Protein AF-0000000083087800 (afdb_homodimer)

Secondary structure (DSSP, 8-state):
---------------------------------SSTTS--EEEEEE-SSEEEEEETT-SS-SEEEESEEEEE--SSSSS-EEE--SS-TT-EESEETTEE--HHHHHHHHHIIIIIIS---GGGSEEEEEE-TTS-THHHHHHHHIIIIIS--SEEEEEEHHHHHHHHTT-SSEEEEEE-SS-EEEEEEETTEE-GGG-EEES--HHHHHHHHHHHHHHTT-----HHHHHHHHHHH-B--S-HHHHHHHHTTS--EEEE-TTS-EEEESTHHHHHHHTTT-GGGGT--S--HHHHHHHHHTTS-HHHHHHHHTTEEEESGGGGSBTHHHHHHHHH-TT--EE--TTGGGHHHHHHHHHHTSGGGGGGPEEHHHHHHH-GGGGGSS--/---------------------------------SSTTS--EEEEEE-SSEEEEEETT-SS-SEEEESEEEEE--SSSSS-EEE--SS-TT-EESEETTEE--HHHHHHHHHIIIIIIS---GGGSEEEEEE-TTS-THHHHHHHHIIIIIS--SEEEEEEHHHHHHHHTT-SSEEEEEE-SS-EEEEEEETTEE-GGG-EEES--HHHHHHHHHHHHHHTT-----HHHHHHHHHHH-B--S-HHHHHHHHTTS--EEEE-TTS-EEEESTHHHHHHHTTT-GGGGT--S--HHHHHHHHHTTS-HHHHHHHHTTEEEESGGGGSBTHHHHHHHHH-TT--EE--TTGGGHHHHHHHHHHTSGGGGGGPEEHHHHHHH-GGGGGSS--

pLDDT: mean 84.94, std 21.3, range [19.95, 98.75]

InterPro domains:
  IPR004000 Actin family [PF00022] (39-217)
  IPR004000 Actin family [PF00022] (227-385)
  IPR004000 Actin family [PR00190] (85-107)
  IPR004000 Actin family [PR00190] (139-152)
  IPR004000 Actin family [PR00190] (164-183)
  IPR004000 Actin family [PR00190] (255-271)
  IPR004000 Actin family [PTHR11937] (42-381)
  IPR004000 Actin family [SM00268] (39-388)
  IPR043129 ATPase, nucleotide binding domain [SSF53067] (38-177)
  IPR043129 ATPase, nucleotide binding domain [SSF53067] (170-385)

Solvent-accessible surface area (backbone atoms only — not comparable to full-atom values): 41333 Å² total; per-residue (Å²): 143,75,89,76,76,75,80,78,76,80,76,80,72,82,67,78,68,78,80,72,80,69,79,71,73,68,74,72,84,72,82,79,66,83,57,92,79,60,71,57,33,36,28,37,27,69,42,28,48,40,27,40,29,30,49,38,64,43,92,57,64,53,38,66,42,65,26,39,35,19,74,40,80,49,88,85,53,91,62,75,45,66,40,74,54,91,54,79,75,81,46,43,64,24,30,53,60,50,29,82,71,31,70,69,50,43,50,49,50,49,50,43,42,36,52,65,71,68,61,48,63,50,54,72,23,28,38,39,37,38,36,49,81,82,40,61,72,69,54,56,41,52,50,48,47,47,42,43,72,71,48,41,21,49,24,36,44,61,34,34,30,55,57,21,30,34,41,53,52,24,37,50,51,20,26,29,42,34,22,25,38,39,28,20,36,30,39,43,25,58,80,64,40,73,42,72,90,34,43,48,79,37,94,48,22,39,53,52,36,32,53,47,38,39,51,45,38,39,73,71,73,42,81,61,69,59,68,70,57,37,39,50,49,47,44,36,61,33,32,36,57,82,44,63,70,63,47,52,60,52,37,74,71,65,50,64,45,73,34,39,43,96,89,65,50,70,49,77,38,42,64,55,28,38,55,33,57,40,33,50,60,38,25,53,79,75,72,37,98,50,74,15,54,57,55,45,46,51,58,39,41,61,85,51,55,69,69,57,35,50,51,26,33,49,30,25,36,47,29,22,53,49,54,46,40,38,44,38,59,61,33,46,30,63,69,65,32,90,70,37,36,67,34,54,31,68,54,16,60,46,19,33,45,43,8,38,8,54,47,65,55,34,76,84,41,63,77,57,53,44,39,38,66,52,35,72,74,62,33,71,68,49,66,67,72,53,84,89,144,78,86,76,74,76,80,80,78,82,76,80,74,84,65,79,70,75,79,72,81,70,79,71,73,68,73,72,85,73,83,80,67,84,56,93,80,58,72,55,32,36,27,37,27,70,41,28,49,40,26,39,30,32,48,38,63,43,92,59,65,52,38,66,42,64,26,39,35,20,72,40,81,50,89,85,53,89,64,75,44,67,39,75,54,91,54,79,76,81,44,42,63,24,30,52,62,50,29,81,72,31,70,70,51,44,52,48,52,49,50,44,43,36,53,63,70,66,60,48,62,50,54,71,25,29,38,39,37,40,36,48,79,83,42,61,72,68,53,55,43,52,52,49,46,46,41,42,70,72,49,40,21,51,25,35,45,61,35,35,29,57,58,20,28,33,41,53,53,24,37,50,50,20,26,30,40,34,20,25,38,40,28,18,36,29,39,42,26,60,80,64,39,71,43,71,90,33,42,46,77,37,92,49,21,39,53,52,36,30,54,47,39,41,50,45,36,40,74,71,72,42,80,60,68,58,68,72,56,38,39,49,48,47,44,36,60,33,32,37,55,82,44,63,70,64,47,54,60,52,38,74,71,67,50,65,45,73,35,40,43,96,87,64,48,70,48,76,39,46,65,53,27,37,56,34,58,41,31,50,59,38,24,54,80,74,72,39,97,49,74,14,55,57,56,46,46,52,58,39,42,61,83,50,56,70,68,56,36,50,52,24,34,50,30,24,37,46,30,22,53,49,55,44,40,38,46,39,62,61,36,47,29,61,70,64,32,90,70,37,36,69,33,54,31,71,53,16,60,47,18,34,45,44,9,38,7,54,48,65,55,33,76,84,41,64,77,59,53,44,38,37,66,51,35,71,73,62,33,71,68,49,66,66,72,52,84,89

Foldseek 3Di:
DDDDDPDDDDDPPPCPDDPDPPDPPPPPDPDPDDDPPQFWEKEWEDFQFKIFIDTFPDQDTQDIAGQKWAFDPDPPDPDTQIDRDPDPPRIDTQDAAQEGDHLVSVLNVVVCCACPRVNHQQQRHEYEYEGALLYDPVVLLSVCCSSCPVSNHFWYAYDYLQQLLQLLVVHQFAWEWEAAQAWTKIWGGDNNDTDSVLIDIDRDHLQNLLVVLCVVLVVVVDNDDDSVVSSVCLQVQAAADLDLVVQVVVQVPDDWDWDADPVRDIRIDTSSRHVSLCCQQVVCSVPDPDHHRLVSNCSSCVVPDPVSSLRHQQHYEYAYDRCPGHPNQVSSCVSNDDSHDYDYDPCRNCSSSSSVSHQSSDPVCVVQIDGSVNCVVPNSCSNPVRPD/DDDPPPDDDDDPPPCPDDPDPPDPPDPPDPDPDDDPPQFWEKEWEDFQFKIFIDTFPDQDTQDIAGQKWAFDPDPPDPDTQIDRDPDPPRIDTQDAAQEGDHLVSVLNVVVCCACPRVNHQQQRHEYEYEGALQYDPVVLLSVCCSSCPVSNHFWYAYDYLQQLLQLLVVHQFAWEWEAAQAWTKIWGGDNNDTDSVLIDIDRDHLQNLLVVLCVVLVVVVDNDDDSVVSSVCLQVQAAADLDLVVQVVVQVPDDWDWDADPVRDIRIDTSSRHVSLCCQQVVCSVPDPDHHRLVSNCSSCVVPDPVSSLRHQQHYEYAYDRCPGHPNQVSSCVSNDDSHDYDYDPCRNCSSSSSVSHQSSDPVCVVLIDGSVNCVVPNSCSNPVRPD

Nearest PDB structures (foldseek):
  8c47-assembly1_A  TM=9.423E-01  e=5.285E-39  Leishmania major
  8vrd-assembly1_S  TM=9.301E-01  e=9.270E-39  Homo sapiens
  2yjf-assembly2_D  TM=9.274E-01  e=1.626E-38  Oryctolagus cuniculus
  7q8b-assembly1_A  TM=9.164E-01  e=9.270E-39  Leishmania major
  7q8s-assembly1_A  TM=9.019E-01  e=2.417E-36  Leishmania major

Organism: Lynx canadensis (NCBI:txid61383)

Structure (mmCIF, N/CA/C/O backbone):
data_AF-0000000083087800-model_v1
#
loop_
_entity.id
_entity.type
_entity.pdbx_description
1 polymer 'Actin like 10'
#
loop_
_atom_site.group_PDB
_atom_site.id
_atom_site.type_symbol
_atom_site.label_atom_id
_atom_site.label_alt_id
_atom_site.label_comp_id
_atom_site.label_asym_id
_atom_site.label_entity_id
_atom_site.label_seq_id
_atom_site.pdbx_PDB_ins_code
_atom_site.Cartn_x
_atom_site.Cartn_y
_atom_site.Cartn_z
_atom_site.occupancy
_atom_site.B_iso_or_equiv
_atom_site.auth_seq_id
_atom_site.auth_comp_id
_atom_site.auth_asym_id
_atom_site.auth_atom_id
_atom_site.pdbx_PDB_model_num
ATOM 1 N N . PRO A 1 1 ? -47.312 52.312 35.438 1 24.45 1 PRO A N 1
ATOM 2 C CA . PRO A 1 1 ? -48.562 51.938 34.781 1 24.45 1 PRO A CA 1
ATOM 3 C C . PRO A 1 1 ? -48.312 51.156 33.5 1 24.45 1 PRO A C 1
ATOM 5 O O . PRO A 1 1 ? -48.375 51.719 32.406 1 24.45 1 PRO A O 1
ATOM 8 N N . PHE A 1 2 ? -47.281 50.188 33.406 1 24.36 2 PHE A N 1
ATOM 9 C CA . PHE A 1 2 ? -46.312 49.5 32.562 1 24.36 2 PHE A CA 1
ATOM 10 C C . PHE A 1 2 ? -47.031 48.562 31.594 1 24.36 2 PHE A C 1
ATOM 12 O O . PHE A 1 2 ? -48.156 48.125 31.859 1 24.36 2 PHE A O 1
ATOM 19 N N . LEU A 1 3 ? -46.438 48.344 30.344 1 25.41 3 LEU A N 1
ATOM 20 C CA . LEU A 1 3 ? -46.844 47.906 29.031 1 25.41 3 LEU A CA 1
ATOM 21 C C . LEU A 1 3 ? -47.562 46.562 29.109 1 25.41 3 LEU A C 1
ATOM 23 O O . LEU A 1 3 ? -47.031 45.594 29.672 1 25.41 3 LEU A O 1
ATOM 27 N N . LYS A 1 4 ? -48.781 46.625 29.016 1 24.11 4 LYS A N 1
ATOM 28 C CA . LYS A 1 4 ? -49.844 45.625 29.141 1 24.11 4 LYS A CA 1
ATOM 29 C C . LYS A 1 4 ? -49.562 44.406 28.266 1 24.11 4 LYS A C 1
ATOM 31 O O . LYS A 1 4 ? -49.062 44.531 27.156 1 24.11 4 LYS A O 1
ATOM 36 N N . ASN A 1 5 ? -49.594 43.188 28.781 1 22.84 5 ASN A N 1
ATOM 37 C CA . ASN A 1 5 ? -49.219 41.781 28.578 1 22.84 5 ASN A CA 1
ATOM 38 C C . ASN A 1 5 ? -50.062 41.156 27.484 1 22.84 5 ASN A C 1
ATOM 40 O O . ASN A 1 5 ? -51.25 40.875 27.688 1 22.84 5 ASN A O 1
ATOM 44 N N . PRO A 1 6 ? -50 41.75 26.234 1 28.89 6 PRO A N 1
ATOM 45 C CA . PRO A 1 6 ? -51.188 41.281 25.484 1 28.89 6 PRO A CA 1
ATOM 46 C C . PRO A 1 6 ? -51.312 39.75 25.453 1 28.89 6 PRO A C 1
ATOM 48 O O . PRO A 1 6 ? -50.312 39.062 25.641 1 28.89 6 PRO A O 1
ATOM 51 N N . PRO A 1 7 ? -52.469 39.25 25.469 1 24.89 7 PRO A N 1
ATOM 52 C CA . PRO A 1 7 ? -52.906 37.875 25.703 1 24.89 7 PRO A CA 1
ATOM 53 C C . PRO A 1 7 ? -52.375 36.906 24.672 1 24.89 7 PRO A C 1
ATOM 55 O O . PRO A 1 7 ? -52.062 37.281 23.531 1 24.89 7 PRO A O 1
ATOM 58 N N . PHE A 1 8 ? -51.781 35.75 25.047 1 23.64 8 PHE A N 1
ATOM 59 C CA . PHE A 1 8 ? -51.062 34.625 24.453 1 23.64 8 PHE A CA 1
ATOM 60 C C . PHE A 1 8 ? -51.969 33.844 23.5 1 23.64 8 PHE A C 1
ATOM 62 O O . PHE A 1 8 ? -53 33.312 23.922 1 23.64 8 PHE A O 1
ATOM 69 N N . PRO A 1 9 ? -52.156 34.375 22.312 1 23.78 9 PRO A N 1
ATOM 70 C CA . PRO A 1 9 ? -53.219 33.719 21.562 1 23.78 9 PRO A CA 1
ATOM 71 C C . PRO A 1 9 ? -53.062 32.188 21.5 1 23.78 9 PRO A C 1
ATOM 73 O O . PRO A 1 9 ? -51.938 31.688 21.672 1 23.78 9 PRO A O 1
ATOM 76 N N . LYS A 1 10 ? -54.125 31.484 21.5 1 23.67 10 LYS A N 1
ATOM 77 C CA . LYS A 1 10 ? -54.469 30.062 21.547 1 23.67 10 LYS A CA 1
ATOM 78 C C . LYS A 1 10 ? -53.812 29.297 20.422 1 23.67 10 LYS A C 1
ATOM 80 O O . LYS A 1 10 ? -53.719 29.797 19.297 1 23.67 10 LYS A O 1
ATOM 85 N N . SER A 1 11 ? -52.969 28.312 20.703 1 21.56 11 SER A N 1
ATOM 86 C CA . SER A 1 11 ? -52.031 27.438 20.016 1 21.56 11 SER A CA 1
ATOM 87 C C . SER A 1 11 ? -52.75 26.562 18.984 1 21.56 11 SER A C 1
ATOM 89 O O . SER A 1 11 ? -53.656 25.797 19.344 1 21.56 11 SER A O 1
ATOM 91 N N . PRO A 1 12 ? -53.156 27.109 17.797 1 24.88 12 PRO A N 1
ATOM 92 C CA . PRO A 1 12 ? -53.969 26.203 16.984 1 24.88 12 PRO A CA 1
ATOM 93 C C . PRO A 1 12 ? -53.375 24.797 16.859 1 24.88 12 PRO A C 1
ATOM 95 O O . PRO A 1 12 ? -52.156 24.641 16.984 1 24.88 12 PRO A O 1
ATOM 98 N N . SER A 1 13 ? -54.094 23.688 17.125 1 23.94 13 SER A N 1
ATOM 99 C CA . SER A 1 13 ? -53.938 22.234 17.234 1 23.94 13 SER A CA 1
ATOM 100 C C . SER A 1 13 ? -53.531 21.609 15.906 1 23.94 13 SER A C 1
ATOM 102 O O . SER A 1 13 ? -53.531 20.391 15.766 1 23.94 13 SER A O 1
ATOM 104 N N . SER A 1 14 ? -53.219 22.422 14.805 1 23.14 14 SER A N 1
ATOM 105 C CA . SER A 1 14 ? -53.344 21.719 13.531 1 23.14 14 SER A CA 1
ATOM 106 C C . SER A 1 14 ? -52.469 20.5 13.477 1 23.14 14 SER A C 1
ATOM 108 O O . SER A 1 14 ? -51.25 20.594 13.688 1 23.14 14 SER A O 1
ATOM 110 N N . GLN A 1 15 ? -52.969 19.266 13.633 1 23.19 15 GLN A N 1
ATOM 111 C CA . GLN A 1 15 ? -52.562 17.859 13.703 1 23.19 15 GLN A CA 1
ATOM 112 C C . GLN A 1 15 ? -51.844 17.438 12.422 1 23.19 15 GLN A C 1
ATOM 114 O O . GLN A 1 15 ? -51.656 16.25 12.18 1 23.19 15 GLN A O 1
ATOM 119 N N . GLU A 1 16 ? -51.719 18.328 11.422 1 28.28 16 GLU A N 1
ATOM 120 C CA . GLU A 1 16 ? -51.438 17.562 10.203 1 28.28 16 GLU A CA 1
ATOM 121 C C . GLU A 1 16 ? -50.188 16.734 10.352 1 28.28 16 GLU A C 1
ATOM 123 O O . GLU A 1 16 ? -49.156 17.234 10.797 1 28.28 16 GLU A O 1
ATOM 128 N N . GLY A 1 17 ? -50.344 15.406 10.398 1 25.02 17 GLY A N 1
ATOM 129 C CA . GLY A 1 17 ? -49.375 14.336 10.609 1 25.02 17 GLY A CA 1
ATOM 130 C C . GLY A 1 17 ? -48.156 14.453 9.711 1 25.02 17 GLY A C 1
ATOM 131 O O . GLY A 1 17 ? -48.188 15.164 8.703 1 25.02 17 GLY A O 1
ATOM 132 N N . PRO A 1 18 ? -46.969 14.438 10.328 1 27.58 18 PRO A N 1
ATOM 133 C CA . PRO A 1 18 ? -45.75 14.703 9.57 1 27.58 18 PRO A CA 1
ATOM 134 C C . PRO A 1 18 ? -45.656 13.852 8.305 1 27.58 18 PRO A C 1
ATOM 136 O O . PRO A 1 18 ? -46.25 12.773 8.227 1 27.58 18 PRO A O 1
ATOM 139 N N . PRO A 1 19 ? -45.469 14.492 7.133 1 25.69 19 PRO A N 1
ATOM 140 C CA . PRO A 1 19 ? -45.406 13.758 5.867 1 25.69 19 PRO A CA 1
ATOM 141 C C . PRO A 1 19 ? -44.594 12.461 5.977 1 25.69 19 PRO A C 1
ATOM 143 O O . PRO A 1 19 ? -43.781 12.32 6.879 1 25.69 19 PRO A O 1
ATOM 146 N N . SER A 1 20 ? -45.156 11.336 5.375 1 25.14 20 SER A N 1
ATOM 147 C CA . SER A 1 20 ? -44.719 9.945 5.293 1 25.14 20 SER A CA 1
ATOM 148 C C . SER A 1 20 ? -43.219 9.844 4.996 1 25.14 20 SER A C 1
ATOM 150 O O . SER A 1 20 ? -42.688 10.703 4.309 1 25.14 20 SER A O 1
ATOM 152 N N . PRO A 1 21 ? -42.531 9.125 5.836 1 26.77 21 PRO A N 1
ATOM 153 C CA . PRO A 1 21 ? -41.094 8.898 5.727 1 26.77 21 PRO A CA 1
ATOM 154 C C . PRO A 1 21 ? -40.656 8.609 4.293 1 26.77 21 PRO A C 1
ATOM 156 O O . PRO A 1 21 ? -41.219 7.754 3.625 1 26.77 21 PRO A O 1
ATOM 159 N N . GLY A 1 22 ? -40.469 9.633 3.504 1 24.41 22 GLY A N 1
ATOM 160 C CA . GLY A 1 22 ? -40.094 9.484 2.107 1 24.41 22 GLY A CA 1
ATOM 161 C C . GLY A 1 22 ? -39.25 8.25 1.844 1 24.41 22 GLY A C 1
ATOM 162 O O . GLY A 1 22 ? -38.625 7.707 2.76 1 24.41 22 GLY A O 1
ATOM 163 N N . LYS A 1 23 ? -39.656 7.469 0.749 1 27.61 23 LYS A N 1
ATOM 164 C CA . LYS A 1 23 ? -39.062 6.281 0.14 1 27.61 23 LYS A CA 1
ATOM 165 C C . LYS A 1 23 ? -37.531 6.371 0.123 1 27.61 23 LYS A C 1
ATOM 167 O O . LYS A 1 23 ? -36.969 7.277 -0.492 1 27.61 23 LYS A O 1
ATOM 172 N N . LEU A 1 24 ? -36.938 6.004 1.119 1 26.31 24 LEU A N 1
ATOM 173 C CA . LEU A 1 24 ? -35.5 5.801 1.174 1 26.31 24 LEU A CA 1
ATOM 174 C C . LEU A 1 24 ? -34.938 5.379 -0.189 1 26.31 24 LEU A C 1
ATOM 176 O O . LEU A 1 24 ? -35.375 4.367 -0.745 1 26.31 24 LEU A O 1
ATOM 180 N N . ALA A 1 25 ? -34.594 6.336 -1.035 1 29.36 25 ALA A N 1
ATOM 181 C CA . ALA A 1 25 ? -34.031 6.047 -2.352 1 29.36 25 ALA A CA 1
ATOM 182 C C . ALA A 1 25 ? -33.25 4.734 -2.338 1 29.36 25 ALA A C 1
ATOM 184 O O . ALA A 1 25 ? -32.469 4.477 -1.413 1 29.36 25 ALA A O 1
ATOM 185 N N . ARG A 1 26 ? -33.75 3.68 -2.961 1 29 26 ARG A N 1
ATOM 186 C CA . ARG A 1 26 ? -33.094 2.395 -3.166 1 29 26 ARG A CA 1
ATOM 187 C C . ARG A 1 26 ? -31.609 2.578 -3.449 1 29 26 ARG A C 1
ATOM 189 O O . ARG A 1 26 ? -31.219 3.525 -4.133 1 29 26 ARG A O 1
ATOM 196 N N . PRO A 1 27 ? -30.828 2.146 -2.545 1 30.45 27 PRO A N 1
ATOM 197 C CA . PRO A 1 27 ? -29.406 2.236 -2.85 1 30.45 27 PRO A CA 1
ATOM 198 C C . PRO A 1 27 ? -29.094 1.985 -4.324 1 30.45 27 PRO A C 1
ATOM 200 O O . PRO A 1 27 ? -29.828 1.245 -4.992 1 30.45 27 PRO A O 1
ATOM 203 N N . PRO A 1 28 ? -28.812 3.039 -5.113 1 32.5 28 PRO A N 1
ATOM 204 C CA . PRO A 1 28 ? -28.578 2.828 -6.543 1 32.5 28 PRO A CA 1
ATOM 205 C C . PRO A 1 28 ? -27.984 1.456 -6.844 1 32.5 28 PRO A C 1
ATOM 207 O O . PRO A 1 28 ? -27.297 0.874 -5.996 1 32.5 28 PRO A O 1
ATOM 210 N N . PRO A 1 29 ? -28.656 0.697 -7.629 1 32.09 29 PRO A N 1
ATOM 211 C CA . PRO A 1 29 ? -28.125 -0.619 -7.992 1 32.09 29 PRO A CA 1
ATOM 212 C C . PRO A 1 29 ? -26.625 -0.583 -8.32 1 32.09 29 PRO A C 1
ATOM 214 O O . PRO A 1 29 ? -26.156 0.35 -8.977 1 32.09 29 PRO A O 1
ATOM 217 N N . CYS A 1 30 ? -25.812 -1.125 -7.445 1 32.47 30 CYS A N 1
ATOM 218 C CA . CYS A 1 30 ? -24.375 -1.369 -7.562 1 32.47 30 CYS A CA 1
ATOM 219 C C . CYS A 1 30 ? -24 -1.733 -8.992 1 32.47 30 CYS A C 1
ATOM 221 O O . CYS A 1 30 ? -23.156 -1.077 -9.602 1 32.47 30 CYS A O 1
ATOM 223 N N . ILE A 1 31 ? -23.547 -2.908 -9.18 1 35.94 31 ILE A N 1
ATOM 224 C CA . ILE A 1 31 ? -22.578 -3.377 -10.164 1 35.94 31 ILE A CA 1
ATOM 225 C C . ILE A 1 31 ? -23.281 -3.582 -11.508 1 35.94 31 ILE A C 1
ATOM 227 O O . ILE A 1 31 ? -24.125 -4.477 -11.648 1 35.94 31 ILE A O 1
ATOM 231 N N . ARG A 1 32 ? -23.688 -2.605 -12.195 1 33.75 32 ARG A N 1
ATOM 232 C CA . ARG A 1 32 ? -24.344 -2.938 -13.461 1 33.75 32 ARG A CA 1
ATOM 233 C C . ARG A 1 32 ? -23.359 -3.547 -14.445 1 33.75 32 ARG A C 1
ATOM 235 O O . ARG A 1 32 ? -22.328 -2.939 -14.758 1 33.75 32 ARG A O 1
ATOM 242 N N . LYS A 1 33 ? -23.375 -4.891 -14.625 1 40.06 33 LYS A N 1
ATOM 243 C CA . LYS A 1 33 ? -22.625 -5.695 -15.586 1 40.06 33 LYS A CA 1
ATOM 244 C C . LYS A 1 33 ? -23.031 -5.359 -17.016 1 40.06 33 LYS A C 1
ATOM 246 O O . LYS A 1 33 ? -24.219 -5.234 -17.312 1 40.06 33 LYS A O 1
ATOM 251 N N . GLU A 1 34 ? -22.141 -4.906 -17.734 1 36.81 34 GLU A N 1
ATOM 252 C CA . GLU A 1 34 ? -22.453 -4.68 -19.141 1 36.81 34 GLU A CA 1
ATOM 253 C C . GLU A 1 34 ? -23.094 -5.91 -19.766 1 36.81 34 GLU A C 1
ATOM 255 O O . GLU A 1 34 ? -24.109 -5.801 -20.469 1 36.81 34 GLU A O 1
ATOM 260 N N . SER A 1 35 ? -22.109 -7.02 -20.094 1 37.69 35 SER A N 1
ATOM 261 C CA . SER A 1 35 ? -22.594 -8.148 -20.891 1 37.69 35 SER A CA 1
ATOM 262 C C . SER A 1 35 ? -23.359 -9.148 -20.031 1 37.69 35 SER A C 1
ATOM 264 O O . SER A 1 35 ? -22.922 -9.461 -18.906 1 37.69 35 SER A O 1
ATOM 266 N N . PRO A 1 36 ? -24.594 -9.461 -20.375 1 41.62 36 PRO A N 1
ATOM 267 C CA . PRO A 1 36 ? -25.453 -10.406 -19.656 1 41.62 36 PRO A CA 1
ATOM 268 C C . PRO A 1 36 ? -24.719 -11.672 -19.219 1 41.62 36 PRO A C 1
ATOM 270 O O . PRO A 1 36 ? -25.172 -12.375 -18.312 1 41.62 36 PRO A O 1
ATOM 273 N N . TRP A 1 37 ? -23.734 -12.164 -20.031 1 43.56 37 TRP A N 1
ATOM 274 C CA . TRP A 1 37 ? -23.109 -13.469 -19.828 1 43.56 37 TRP A CA 1
ATOM 275 C C . TRP A 1 37 ? -21.891 -13.352 -18.922 1 43.56 37 TRP A C 1
ATOM 277 O O . TRP A 1 37 ? -21.25 -14.359 -18.594 1 43.56 37 TRP A O 1
ATOM 287 N N . ASP A 1 38 ? -21.297 -12.242 -18.766 1 59.25 38 ASP A N 1
ATOM 288 C CA . ASP A 1 38 ? -20.047 -12.172 -18.016 1 59.25 38 ASP A CA 1
ATOM 289 C C . ASP A 1 38 ? -20.312 -12.125 -16.516 1 59.25 38 ASP A C 1
ATOM 291 O O . ASP A 1 38 ? -21 -11.227 -16.031 1 59.25 38 ASP A O 1
ATOM 295 N N . MET A 1 39 ? -20.219 -13.328 -15.945 1 66.38 39 MET A N 1
ATOM 296 C CA . MET A 1 39 ? -20.422 -13.453 -14.5 1 66.38 39 MET A CA 1
ATOM 297 C C . MET A 1 39 ? -19.484 -12.523 -13.734 1 66.38 39 MET A C 1
ATOM 299 O O . MET A 1 39 ? -18.281 -12.539 -13.953 1 66.38 39 MET A O 1
ATOM 303 N N . ALA A 1 40 ? -20.031 -11.523 -13.086 1 87.88 40 ALA A N 1
ATOM 304 C CA . ALA A 1 40 ? -19.25 -10.734 -12.148 1 87.88 40 ALA A CA 1
ATOM 305 C C . ALA A 1 40 ? -18.547 -11.633 -11.133 1 87.88 40 ALA A C 1
ATOM 307 O O . ALA A 1 40 ? -19.078 -12.68 -10.75 1 87.88 40 ALA A O 1
ATOM 308 N N . ALA A 1 41 ? -17.312 -11.422 -10.922 1 95.75 41 ALA A N 1
ATOM 309 C CA . ALA A 1 41 ? -16.531 -12.312 -10.055 1 95.75 41 ALA A CA 1
ATOM 310 C C . ALA A 1 41 ? -15.898 -11.539 -8.906 1 95.75 41 ALA A C 1
ATOM 312 O O . ALA A 1 41 ? -15.523 -10.375 -9.062 1 95.75 41 ALA A O 1
ATOM 313 N N . VAL A 1 42 ? -15.852 -12.188 -7.777 1 96.81 42 VAL A N 1
ATOM 314 C CA . VAL A 1 42 ? -15.117 -11.695 -6.617 1 96.81 42 VAL A CA 1
ATOM 315 C C . VAL A 1 42 ? -13.766 -12.406 -6.523 1 96.81 42 VAL A C 1
ATOM 317 O O . VAL A 1 42 ? -13.664 -13.602 -6.793 1 96.81 42 VAL A O 1
ATOM 320 N N . VAL A 1 43 ? -12.742 -11.633 -6.234 1 97.94 43 VAL A N 1
ATOM 321 C CA . VAL A 1 43 ? -11.414 -12.188 -5.988 1 97.94 43 VAL A CA 1
ATOM 322 C C . VAL A 1 43 ? -11.07 -12.062 -4.504 1 97.94 43 VAL A C 1
ATOM 324 O O . VAL A 1 43 ? -11.203 -10.984 -3.922 1 97.94 43 VAL A O 1
ATOM 327 N N . ILE A 1 44 ? -10.672 -13.164 -3.881 1 98.12 44 ILE A N 1
ATOM 328 C CA . ILE A 1 44 ? -10.32 -13.188 -2.467 1 98.12 44 ILE A CA 1
ATOM 329 C C . ILE A 1 44 ? -8.883 -13.703 -2.305 1 98.12 44 ILE A C 1
ATOM 331 O O . ILE A 1 44 ? -8.539 -14.758 -2.832 1 98.12 44 ILE A O 1
ATOM 335 N N . ASP A 1 45 ? -8.07 -12.977 -1.688 1 97.88 45 ASP A N 1
ATOM 336 C CA . ASP A 1 45 ? -6.715 -13.359 -1.302 1 97.88 45 ASP A CA 1
ATOM 337 C C . ASP A 1 45 ? -6.555 -13.367 0.217 1 97.88 45 ASP A C 1
ATOM 339 O O . ASP A 1 45 ? -6.336 -12.32 0.829 1 97.88 45 ASP A O 1
ATOM 343 N N . THR A 1 46 ? -6.547 -14.547 0.802 1 96.19 46 THR A N 1
ATOM 344 C CA . THR A 1 46 ? -6.469 -14.688 2.252 1 96.19 46 THR A CA 1
ATOM 345 C C . THR A 1 46 ? -5.043 -15.016 2.688 1 96.19 46 THR A C 1
ATOM 347 O O . THR A 1 46 ? -4.578 -16.141 2.523 1 96.19 46 THR A O 1
ATOM 350 N N . GLY A 1 47 ? -4.398 -14.047 3.254 1 95.38 47 GLY A N 1
ATOM 351 C CA . GLY A 1 47 ? -3.09 -14.242 3.85 1 95.38 47 GLY A CA 1
ATOM 352 C C . GLY A 1 47 ? -3.145 -14.477 5.348 1 95.38 47 GLY A C 1
ATOM 353 O O . GLY A 1 47 ? -4.211 -14.375 5.957 1 95.38 47 GLY A O 1
ATOM 354 N N . THR A 1 48 ? -1.988 -14.812 5.902 1 95.06 48 THR A N 1
ATOM 355 C CA . THR A 1 48 ? -1.919 -15.086 7.332 1 95.06 48 THR A CA 1
ATOM 356 C C . THR A 1 48 ? -2.301 -13.852 8.141 1 95.06 48 THR A C 1
ATOM 358 O O . THR A 1 48 ? -2.971 -13.953 9.164 1 95.06 48 THR A O 1
ATOM 361 N N . GLY A 1 49 ? -1.936 -12.703 7.691 1 93.31 49 GLY A N 1
ATOM 362 C CA . GLY A 1 49 ? -2.197 -11.484 8.438 1 93.31 49 GLY A CA 1
ATOM 363 C C . GLY A 1 49 ? -3.461 -10.773 7.988 1 93.31 49 GLY A C 1
ATOM 364 O O . GLY A 1 49 ? -4.227 -10.281 8.82 1 93.31 49 GLY A O 1
ATOM 365 N N . PHE A 1 50 ? -3.615 -10.727 6.66 1 92.69 50 PHE A N 1
ATOM 366 C CA . PHE A 1 50 ? -4.711 -9.93 6.125 1 92.69 50 PHE A CA 1
ATOM 367 C C . PHE A 1 50 ? -5.375 -10.641 4.953 1 92.69 50 PHE A C 1
ATOM 369 O O . PHE A 1 50 ? -4.727 -11.414 4.238 1 92.69 50 PHE A O 1
ATOM 376 N N . THR A 1 51 ? -6.629 -10.359 4.812 1 94.69 51 THR A N 1
ATOM 377 C CA . THR A 1 51 ? -7.414 -10.836 3.68 1 94.69 51 THR A CA 1
ATOM 378 C C . THR A 1 51 ? -7.844 -9.664 2.791 1 94.69 51 THR A C 1
ATOM 380 O O . THR A 1 51 ? -8.375 -8.664 3.281 1 94.69 51 THR A O 1
ATOM 383 N N . LYS A 1 52 ? -7.535 -9.781 1.521 1 94.56 52 LYS A N 1
ATOM 384 C CA . LYS A 1 52 ? -7.926 -8.797 0.519 1 94.56 52 LYS A CA 1
ATOM 385 C C . LYS A 1 52 ? -9.078 -9.305 -0.338 1 94.56 52 LYS A C 1
ATOM 387 O O . LYS A 1 52 ? -9.117 -10.484 -0.701 1 94.56 52 LYS A O 1
ATOM 392 N N . CYS A 1 53 ? -9.992 -8.43 -0.62 1 93.88 53 CYS A N 1
ATOM 393 C CA . CYS A 1 53 ? -11.125 -8.836 -1.444 1 93.88 53 CYS A CA 1
ATOM 394 C C . CYS A 1 53 ? -11.602 -7.684 -2.318 1 93.88 53 CYS A C 1
ATOM 396 O O . CYS A 1 53 ? -11.445 -6.516 -1.956 1 93.88 53 CYS A O 1
ATOM 398 N N . GLY A 1 54 ? -12.086 -8.023 -3.443 1 92.81 54 GLY A N 1
ATOM 399 C CA . GLY A 1 54 ? -12.633 -7.066 -4.395 1 92.81 54 GLY A CA 1
ATOM 400 C C . GLY A 1 54 ? -13.266 -7.727 -5.605 1 92.81 54 GLY A C 1
ATOM 401 O O . GLY A 1 54 ? -13.445 -8.945 -5.637 1 92.81 54 GLY A O 1
ATOM 402 N N . LEU A 1 55 ? -13.664 -6.918 -6.543 1 91.38 55 LEU A N 1
ATOM 403 C CA . LEU A 1 55 ? -14.312 -7.395 -7.762 1 91.38 55 LEU A CA 1
ATOM 404 C C . LEU A 1 55 ? -13.305 -7.527 -8.898 1 91.38 55 LEU A C 1
ATOM 406 O O . LEU A 1 55 ? -12.406 -6.695 -9.031 1 91.38 55 LEU A O 1
ATOM 410 N N . ALA A 1 56 ? -13.461 -8.539 -9.648 1 93.62 56 ALA A N 1
ATOM 411 C CA . ALA A 1 56 ? -12.617 -8.703 -10.82 1 93.62 56 ALA A CA 1
ATOM 412 C C . ALA A 1 56 ? -12.75 -7.516 -11.773 1 93.62 56 ALA A C 1
ATOM 414 O O . ALA A 1 56 ? -13.859 -7.008 -11.984 1 93.62 56 ALA A O 1
ATOM 415 N N . GLY A 1 57 ? -11.633 -7.121 -12.266 1 88.81 57 GLY A N 1
ATOM 416 C CA . GLY A 1 57 ? -11.641 -6.008 -13.203 1 88.81 57 GLY A CA 1
ATOM 417 C C . GLY A 1 57 ? -11.297 -4.68 -12.562 1 88.81 57 GLY A C 1
ATOM 418 O O . GLY A 1 57 ? -10.961 -3.715 -13.25 1 88.81 57 GLY A O 1
ATOM 419 N N . GLU A 1 58 ? -11.336 -4.684 -11.25 1 85.56 58 GLU A N 1
ATOM 420 C CA . GLU A 1 58 ? -10.953 -3.469 -10.539 1 85.56 58 GLU A CA 1
ATOM 421 C C . GLU A 1 58 ? -9.445 -3.387 -10.359 1 85.56 58 GLU A C 1
ATOM 423 O O . GLU A 1 58 ? -8.766 -4.414 -10.258 1 85.56 58 GLU A O 1
ATOM 428 N N . ASP A 1 59 ? -8.961 -2.166 -10.242 1 83.62 59 ASP A N 1
ATOM 429 C CA . ASP A 1 59 ? -7.523 -1.951 -10.094 1 83.62 59 ASP A CA 1
ATOM 430 C C . ASP A 1 59 ? -7.125 -1.853 -8.625 1 83.62 59 ASP A C 1
ATOM 432 O O . ASP A 1 59 ? -5.938 -1.829 -8.297 1 83.62 59 ASP A O 1
ATOM 436 N N . HIS A 1 60 ? -8.156 -1.772 -7.805 1 85.25 60 HIS A N 1
ATOM 437 C CA . HIS A 1 60 ? -7.871 -1.656 -6.379 1 85.25 60 HIS A CA 1
ATOM 438 C C . HIS A 1 60 ? -8.727 -2.619 -5.562 1 85.25 60 HIS A C 1
ATOM 440 O O . HIS A 1 60 ? -9.867 -2.908 -5.938 1 85.25 60 HIS A O 1
ATOM 446 N N . VAL A 1 61 ? -8.156 -3.061 -4.492 1 90.12 61 VAL A N 1
ATOM 447 C CA . VAL A 1 61 ? -8.898 -3.893 -3.547 1 90.12 61 VAL A CA 1
ATOM 448 C C . VAL A 1 61 ? -10.047 -3.094 -2.947 1 90.12 61 VAL A C 1
ATOM 450 O O . VAL A 1 61 ? -9.906 -1.902 -2.66 1 90.12 61 VAL A O 1
ATOM 453 N N . LEU A 1 62 ? -11.109 -3.723 -2.762 1 84.62 62 LEU A N 1
ATOM 454 C CA . LEU A 1 62 ? -12.266 -3.041 -2.184 1 84.62 62 LEU A CA 1
ATOM 455 C C . LEU A 1 62 ? -12.227 -3.098 -0.661 1 84.62 62 LEU A C 1
ATOM 457 O O . LEU A 1 62 ? -12.703 -2.184 0.012 1 84.62 62 LEU A O 1
ATOM 461 N N . SER A 1 63 ? -11.648 -4.195 -0.158 1 84 63 SER A N 1
ATOM 462 C CA . SER A 1 63 ? -11.594 -4.332 1.294 1 84 63 SER A CA 1
ATOM 463 C C . SER A 1 63 ? -10.375 -5.141 1.729 1 84 63 SER A C 1
ATOM 465 O O . SER A 1 63 ? -10 -6.113 1.068 1 84 63 SER A O 1
ATOM 467 N N . VAL A 1 64 ? -9.781 -4.707 2.795 1 88.19 64 VAL A N 1
ATOM 468 C CA . VAL A 1 64 ? -8.719 -5.434 3.486 1 88.19 64 VAL A CA 1
ATOM 469 C C . VAL A 1 64 ? -9.094 -5.621 4.957 1 88.19 64 VAL A C 1
ATOM 471 O O . VAL A 1 64 ? -9.391 -4.648 5.656 1 88.19 64 VAL A O 1
ATOM 474 N N . VAL A 1 65 ? -9.062 -6.887 5.387 1 86.75 65 VAL A N 1
ATOM 475 C CA . VAL A 1 65 ? -9.422 -7.156 6.777 1 86.75 65 VAL A CA 1
ATOM 476 C C . VAL A 1 65 ? -8.375 -8.07 7.41 1 86.75 65 VAL A C 1
ATOM 478 O O . VAL A 1 65 ? -7.68 -8.812 6.707 1 86.75 65 VAL A O 1
ATOM 481 N N . SER A 1 66 ? -8.289 -7.957 8.695 1 88.44 66 SER A N 1
ATOM 482 C CA . SER A 1 66 ? -7.426 -8.898 9.406 1 88.44 66 SER A CA 1
ATOM 483 C C . SER A 1 66 ? -7.918 -10.336 9.234 1 88.44 66 SER A C 1
ATOM 485 O O . SER A 1 66 ? -9.125 -10.594 9.266 1 88.44 66 SER A O 1
ATOM 487 N N . SER A 1 67 ? -6.984 -11.234 9.039 1 93.25 67 SER A N 1
ATOM 488 C CA . SER A 1 67 ? -7.344 -12.641 8.938 1 93.25 67 SER A CA 1
ATOM 489 C C . SER A 1 67 ? -7.5 -13.273 10.32 1 93.25 67 SER A C 1
ATOM 491 O O . SER A 1 67 ? -6.926 -14.336 10.586 1 93.25 67 SER A O 1
ATOM 493 N N . ARG A 1 68 ? -8.188 -12.562 11.117 1 90.38 68 ARG A N 1
ATOM 494 C CA . ARG A 1 68 ? -8.477 -13 12.477 1 90.38 68 ARG A CA 1
ATOM 495 C C . ARG A 1 68 ? -9.969 -12.891 12.773 1 90.38 68 ARG A C 1
ATOM 497 O O . ARG A 1 68 ? -10.664 -12.047 12.203 1 90.38 68 ARG A O 1
ATOM 504 N N . VAL A 1 69 ? -10.422 -13.805 13.594 1 87.38 69 VAL A N 1
ATOM 505 C CA . VAL A 1 69 ? -11.82 -13.789 14 1 87.38 69 VAL A CA 1
ATOM 506 C C . VAL A 1 69 ? -11.922 -13.898 15.516 1 87.38 69 VAL A C 1
ATOM 508 O O . VAL A 1 69 ? -10.984 -14.344 16.172 1 87.38 69 VAL A O 1
ATOM 511 N N . GLN A 1 70 ? -12.945 -13.227 16.062 1 82.44 70 GLN A N 1
ATOM 512 C CA . GLN A 1 70 ? -13.242 -13.367 17.484 1 82.44 70 GLN A CA 1
ATOM 513 C C . GLN A 1 70 ? -14.523 -14.164 17.688 1 82.44 70 GLN A C 1
ATOM 515 O O . GLN A 1 70 ? -15.508 -13.984 16.969 1 82.44 70 GLN A O 1
ATOM 520 N N . LEU A 1 71 ? -14.391 -15.188 18.562 1 68.75 71 LEU A N 1
ATOM 521 C CA . LEU A 1 71 ? -15.562 -15.977 18.953 1 68.75 71 LEU A CA 1
ATOM 522 C C . LEU A 1 71 ? -16.359 -15.281 20.047 1 68.75 71 LEU A C 1
ATOM 524 O O . LEU A 1 71 ? -15.797 -14.938 21.094 1 68.75 71 LEU A O 1
ATOM 528 N N . LEU A 1 72 ? -17.5 -14.734 19.641 1 63.78 72 LEU A N 1
ATOM 529 C CA . LEU A 1 72 ? -18.328 -14.156 20.688 1 63.78 72 LEU A CA 1
ATOM 530 C C . LEU A 1 72 ? -19.125 -15.234 21.422 1 63.78 72 LEU A C 1
ATOM 532 O O . LEU A 1 72 ? -19.734 -16.094 20.781 1 63.78 72 LEU A O 1
ATOM 536 N N . GLN A 1 73 ? -18.609 -15.688 22.609 1 55.12 73 GLN A N 1
ATOM 537 C CA . GLN A 1 73 ? -19.359 -16.656 23.406 1 55.12 73 GLN A CA 1
ATOM 538 C C . GLN A 1 73 ? -20.688 -16.062 23.875 1 55.12 73 GLN A C 1
ATOM 540 O O . GLN A 1 73 ? -20.734 -14.977 24.453 1 55.12 73 GLN A O 1
ATOM 545 N N . HIS A 1 74 ? -21.609 -16.016 23.094 1 52.75 74 HIS A N 1
ATOM 546 C CA . HIS A 1 74 ? -22.875 -15.672 23.719 1 52.75 74 HIS A CA 1
ATOM 547 C C . HIS A 1 74 ? -23.438 -16.844 24.516 1 52.75 74 HIS A C 1
ATOM 549 O O . HIS A 1 74 ? -23.5 -17.969 24.016 1 52.75 74 HIS A O 1
ATOM 555 N N . PRO A 1 75 ? -23.469 -16.719 25.891 1 50.44 75 PRO A N 1
ATOM 556 C CA . PRO A 1 75 ? -24.031 -17.797 26.719 1 50.44 75 PRO A CA 1
ATOM 557 C C . PRO A 1 75 ? -25.219 -18.484 26.062 1 50.44 75 PRO A C 1
ATOM 559 O O . PRO A 1 75 ? -25.484 -19.656 26.344 1 50.44 75 PRO A O 1
ATOM 562 N N . ALA A 1 76 ? -26.234 -17.688 25.859 1 46.88 76 ALA A N 1
ATOM 563 C CA . ALA A 1 76 ? -27.531 -18.312 25.625 1 46.88 76 ALA A CA 1
ATOM 564 C C . ALA A 1 76 ? -27.547 -19.062 24.297 1 46.88 76 ALA A C 1
ATOM 566 O O . ALA A 1 76 ? -28.469 -19.828 24.016 1 46.88 76 ALA A O 1
ATOM 567 N N . GLN A 1 77 ? -27 -18.469 23.234 1 46.91 77 GLN A N 1
ATOM 568 C CA . GLN A 1 77 ? -27.266 -19.094 21.953 1 46.91 77 GLN A CA 1
ATOM 569 C C . GLN A 1 77 ? -26.109 -20.016 21.547 1 46.91 77 GLN A C 1
ATOM 571 O O . GLN A 1 77 ? -24.938 -19.719 21.828 1 46.91 77 GLN A O 1
ATOM 576 N N . ASP A 1 78 ? -26.297 -21.297 21.297 1 47.47 78 ASP A N 1
ATOM 577 C CA . ASP A 1 78 ? -25.5 -22.469 20.969 1 47.47 78 ASP A CA 1
ATOM 578 C C . ASP A 1 78 ? -24.438 -22.141 19.922 1 47.47 78 ASP A C 1
ATOM 580 O O . ASP A 1 78 ? -23.562 -22.953 19.641 1 47.47 78 ASP A O 1
ATOM 584 N N . GLU A 1 79 ? -24.75 -21.234 19 1 46.38 79 GLU A N 1
ATOM 585 C CA . GLU A 1 79 ? -23.797 -21.188 17.891 1 46.38 79 GLU A CA 1
ATOM 586 C C . GLU A 1 79 ? -22.797 -20.047 18.062 1 46.38 79 GLU A C 1
ATOM 588 O O . GLU A 1 79 ? -23.188 -18.922 18.406 1 46.38 79 GLU A O 1
ATOM 593 N N . PRO A 1 80 ? -21.594 -20.359 18.109 1 48.53 80 PRO A N 1
ATOM 594 C CA . PRO A 1 80 ? -20.547 -19.328 18.219 1 48.53 80 PRO A CA 1
ATOM 595 C C . PRO A 1 80 ? -20.656 -18.25 17.156 1 48.53 80 PRO A C 1
ATOM 597 O O . PRO A 1 80 ? -20.922 -18.547 15.984 1 48.53 80 PRO A O 1
ATOM 600 N N . ARG A 1 81 ? -21 -17.016 17.594 1 51.22 81 ARG A N 1
ATOM 601 C CA . ARG A 1 81 ? -21.047 -15.914 16.641 1 51.22 81 ARG A CA 1
ATOM 602 C C . ARG A 1 81 ? -19.672 -15.25 16.5 1 51.22 81 ARG A C 1
ATOM 604 O O . ARG A 1 81 ? -19.047 -14.906 17.5 1 51.22 81 ARG A O 1
ATOM 611 N N . TYR A 1 82 ? -19 -15.477 15.398 1 46.88 82 TYR A N 1
ATOM 612 C CA . TYR A 1 82 ? -17.719 -14.852 15.102 1 46.88 82 TYR A CA 1
ATOM 613 C C . TYR A 1 82 ? -17.906 -13.43 14.586 1 46.88 82 TYR A C 1
ATOM 615 O O . TYR A 1 82 ? -18.906 -13.133 13.922 1 46.88 82 TYR A O 1
ATOM 623 N N . VAL A 1 83 ? -17.188 -12.5 15.344 1 52.56 83 VAL A N 1
ATOM 624 C CA . VAL A 1 83 ? -17.188 -11.148 14.789 1 52.56 83 VAL A CA 1
ATOM 625 C C . VAL A 1 83 ? -15.773 -10.758 14.367 1 52.56 83 VAL A C 1
ATOM 627 O O . VAL A 1 83 ? -14.797 -11.258 14.922 1 52.56 83 VAL A O 1
ATOM 630 N N . VAL A 1 84 ? -15.586 -10.32 13.195 1 53.06 84 VAL A N 1
ATOM 631 C CA . VAL A 1 84 ? -14.312 -9.688 12.859 1 53.06 84 VAL A CA 1
ATOM 632 C C . VAL A 1 84 ? -14.008 -8.578 13.859 1 53.06 84 VAL A C 1
ATOM 634 O O . VAL A 1 84 ? -14.797 -7.652 14.031 1 53.06 84 VAL A O 1
ATOM 637 N N . PRO A 1 85 ? -12.945 -8.969 14.68 1 54.5 85 PRO A N 1
ATOM 638 C CA . PRO A 1 85 ? -12.703 -8.094 15.828 1 54.5 85 PRO A CA 1
ATOM 639 C C . PRO A 1 85 ? -12.289 -6.684 15.414 1 54.5 85 PRO A C 1
ATOM 641 O O . PRO A 1 85 ? -11.68 -6.496 14.359 1 54.5 85 PRO A O 1
ATOM 644 N N . GLU A 1 86 ? -12.922 -5.75 16.062 1 51.62 86 GLU A N 1
ATOM 645 C CA . GLU A 1 86 ? -12.383 -4.395 15.969 1 51.62 86 GLU A CA 1
ATOM 646 C C . GLU A 1 86 ? -11 -4.309 16.609 1 51.62 86 GLU A C 1
ATOM 648 O O . GLU A 1 86 ? -10.125 -3.586 16.109 1 51.62 86 GLU A O 1
ATOM 653 N N . ASP A 1 87 ? -10.977 -5.062 17.719 1 54.22 87 ASP A N 1
ATOM 654 C CA . ASP A 1 87 ? -9.703 -5.098 18.422 1 54.22 87 ASP A CA 1
ATOM 655 C C . ASP A 1 87 ? -9.102 -6.496 18.406 1 54.22 87 ASP A C 1
ATOM 657 O O . ASP A 1 87 ? -9.82 -7.492 18.359 1 54.22 87 ASP A O 1
ATOM 661 N N . GLN A 1 88 ? -7.762 -6.605 18.109 1 58.44 88 GLN A N 1
ATOM 662 C CA . GLN A 1 88 ? -7.004 -7.844 17.938 1 58.44 88 GLN A CA 1
ATOM 663 C C . GLN A 1 88 ? -6.984 -8.664 19.234 1 58.44 88 GLN A C 1
ATOM 665 O O . GLN A 1 88 ? -6.641 -9.844 19.219 1 58.44 88 GLN A O 1
ATOM 670 N N . GLU A 1 89 ? -7.527 -8.086 20.328 1 58.84 89 GLU A N 1
ATOM 671 C CA . GLU A 1 89 ? -7.371 -8.859 21.562 1 58.84 89 GLU A CA 1
ATOM 672 C C . GLU A 1 89 ? -8.375 -10.008 21.625 1 58.84 89 GLU A C 1
ATOM 674 O O . GLU A 1 89 ? -9.562 -9.812 21.375 1 58.84 89 GLU A O 1
ATOM 679 N N . GLY A 1 90 ? -7.875 -11.141 21.828 1 66.81 90 GLY A N 1
ATOM 680 C CA . GLY A 1 90 ? -8.672 -12.344 21.984 1 66.81 90 GLY A CA 1
ATOM 681 C C . GLY A 1 90 ? -9.078 -12.969 20.656 1 66.81 90 GLY A C 1
ATOM 682 O O . GLY A 1 90 ? -9.93 -13.859 20.625 1 66.81 90 GLY A O 1
ATOM 683 N N . SER A 1 91 ? -8.453 -12.523 19.672 1 81.38 91 SER A N 1
ATOM 684 C CA . SER A 1 91 ? -8.805 -13.039 18.359 1 81.38 91 SER A CA 1
ATOM 685 C C . SER A 1 91 ? -7.918 -14.211 17.969 1 81.38 91 SER A C 1
ATOM 687 O O . SER A 1 91 ? -6.867 -14.43 18.578 1 81.38 91 SER A O 1
ATOM 689 N N . CYS A 1 92 ? -8.492 -15.078 17.125 1 85 92 CYS A N 1
ATOM 690 C CA . CYS A 1 92 ? -7.773 -16.234 16.609 1 85 92 CYS A CA 1
ATOM 691 C C . CYS A 1 92 ? -7.438 -16.047 15.133 1 85 92 CYS A C 1
ATOM 693 O O . CYS A 1 92 ? -8.234 -15.484 14.383 1 85 92 CYS A O 1
ATOM 695 N N . SER A 1 93 ? -6.277 -16.625 14.859 1 89.5 93 SER A N 1
ATOM 696 C CA . SER A 1 93 ? -5.836 -16.547 13.469 1 89.5 93 SER A CA 1
ATOM 697 C C . SER A 1 93 ? -6.516 -17.594 12.602 1 89.5 93 SER A C 1
ATOM 699 O O . SER A 1 93 ? -6.711 -18.734 13.047 1 89.5 93 SER A O 1
ATOM 701 N N . VAL A 1 94 ? -6.848 -17.25 11.445 1 93.69 94 VAL A N 1
ATOM 702 C CA . VAL A 1 94 ? -7.496 -18.156 10.516 1 93.69 94 VAL A CA 1
ATOM 703 C C . VAL A 1 94 ? -6.453 -19.047 9.844 1 93.69 94 VAL A C 1
ATOM 705 O O . VAL A 1 94 ? -6.711 -20.219 9.562 1 93.69 94 VAL A O 1
ATOM 708 N N . LEU A 1 95 ? -5.301 -18.453 9.555 1 95.31 95 LEU A N 1
ATOM 709 C CA . LEU A 1 95 ? -4.199 -19.156 8.906 1 95.31 95 LEU A CA 1
ATOM 710 C C . LEU A 1 95 ? -2.98 -19.219 9.82 1 95.31 95 LEU A C 1
ATOM 712 O O . LEU A 1 95 ? -2.826 -18.391 10.719 1 95.31 95 LEU A O 1
ATOM 716 N N . ASN A 1 96 ? -2.25 -20.25 9.609 1 94.12 96 ASN A N 1
ATOM 717 C CA . ASN A 1 96 ? -0.93 -20.391 10.219 1 94.12 96 ASN A CA 1
ATOM 718 C C . ASN A 1 96 ? 0.152 -20.594 9.156 1 94.12 96 ASN A C 1
ATOM 720 O O . ASN A 1 96 ? 0.184 -21.625 8.492 1 94.12 96 ASN A O 1
ATOM 724 N N . ARG A 1 97 ? 0.991 -19.609 9.062 1 93.75 97 ARG A N 1
ATOM 725 C CA . ARG A 1 97 ? 2.115 -19.672 8.133 1 93.75 97 ARG A CA 1
ATOM 726 C C . ARG A 1 97 ? 1.642 -20 6.723 1 93.75 97 ARG A C 1
ATOM 728 O O . ARG A 1 97 ? 2.189 -20.891 6.074 1 93.75 97 ARG A O 1
ATOM 735 N N . GLY A 1 98 ? 0.625 -19.328 6.309 1 92.94 98 GLY A N 1
ATOM 736 C CA . GLY A 1 98 ? 0.172 -19.422 4.93 1 92.94 98 GLY A CA 1
ATOM 737 C C . GLY A 1 98 ? -0.8 -20.562 4.691 1 92.94 98 GLY A C 1
ATOM 738 O O . GLY A 1 98 ? -1.331 -20.703 3.588 1 92.94 98 GLY A O 1
ATOM 739 N N . VAL A 1 99 ? -1.073 -21.344 5.715 1 94.69 99 VAL A N 1
ATOM 740 C CA . VAL A 1 99 ? -1.961 -22.5 5.578 1 94.69 99 VAL A CA 1
ATOM 741 C C . VAL A 1 99 ? -3.168 -22.328 6.5 1 94.69 99 VAL A C 1
ATOM 743 O O . VAL A 1 99 ? -3.02 -21.953 7.664 1 94.69 99 VAL A O 1
ATOM 746 N N . VAL A 1 100 ? -4.312 -22.625 5.957 1 95.69 100 VAL A N 1
ATOM 747 C CA . VAL A 1 100 ? -5.527 -22.5 6.754 1 95.69 100 VAL A CA 1
ATOM 748 C C . VAL A 1 100 ? -5.484 -23.484 7.922 1 95.69 100 VAL A C 1
ATOM 750 O O . VAL A 1 100 ? -5.277 -24.672 7.723 1 95.69 100 VAL A O 1
ATOM 753 N N . SER A 1 101 ? -5.66 -22.969 9.102 1 93.69 101 SER A N 1
ATOM 754 C CA . SER A 1 101 ? -5.617 -23.797 10.297 1 93.69 101 SER A CA 1
ATOM 755 C C . SER A 1 101 ? -7.008 -23.969 10.906 1 93.69 101 SER A C 1
ATOM 757 O O . SER A 1 101 ? -7.238 -24.891 11.695 1 93.69 101 SER A O 1
ATOM 759 N N . ASP A 1 102 ? -7.918 -23.125 10.594 1 93.44 102 ASP A N 1
ATOM 760 C CA . ASP A 1 102 ? -9.281 -23.156 11.117 1 93.44 102 ASP A CA 1
ATOM 761 C C . ASP A 1 102 ? -10.297 -22.828 10.023 1 93.44 102 ASP A C 1
ATOM 763 O O . ASP A 1 102 ? -10.578 -21.656 9.758 1 93.44 102 ASP A O 1
ATOM 767 N N . TRP A 1 103 ? -10.977 -23.875 9.578 1 94.94 103 TRP A N 1
ATOM 768 C CA . TRP A 1 103 ? -11.867 -23.734 8.438 1 94.94 103 TRP A CA 1
ATOM 769 C C . TRP A 1 103 ? -13.18 -23.062 8.844 1 94.94 103 TRP A C 1
ATOM 771 O O . TRP A 1 103 ? -13.797 -22.359 8.055 1 94.94 103 TRP A O 1
ATOM 781 N N . ASP A 1 104 ? -13.586 -23.281 10.039 1 91.19 104 ASP A N 1
ATOM 782 C CA . ASP A 1 104 ? -14.781 -22.594 10.539 1 91.19 104 ASP A CA 1
ATOM 783 C C . ASP A 1 104 ? -14.555 -21.094 10.633 1 91.19 104 ASP A C 1
ATOM 785 O O . ASP A 1 104 ? -15.43 -20.312 10.273 1 91.19 104 ASP A O 1
ATOM 789 N N . ALA A 1 105 ? -13.398 -20.812 11.109 1 91.38 105 ALA A N 1
ATOM 790 C CA . ALA A 1 105 ? -13.031 -19.406 11.195 1 91.38 105 ALA A CA 1
ATOM 791 C C . ALA A 1 105 ? -12.977 -18.766 9.812 1 91.38 105 ALA A C 1
ATOM 793 O O . ALA A 1 105 ? -13.391 -17.609 9.633 1 91.38 105 ALA A O 1
ATOM 794 N N . LEU A 1 106 ? -12.453 -19.469 8.875 1 95.19 106 LEU A N 1
ATOM 795 C CA . LEU A 1 106 ? -12.375 -18.953 7.508 1 95.19 106 LEU A CA 1
ATOM 796 C C . LEU A 1 106 ? -13.773 -18.688 6.953 1 95.19 106 LEU A C 1
ATOM 798 O O . LEU A 1 106 ? -13.984 -17.672 6.281 1 95.19 106 LEU A O 1
ATOM 802 N N . GLU A 1 107 ? -14.68 -19.578 7.191 1 93.62 107 GLU A N 1
ATOM 803 C CA . GLU A 1 107 ? -16.047 -19.406 6.727 1 93.62 107 GLU A CA 1
ATOM 804 C C . GLU A 1 107 ? -16.672 -18.141 7.297 1 93.62 107 GLU A C 1
ATOM 806 O O . GLU A 1 107 ? -17.359 -17.391 6.582 1 93.62 107 GLU A O 1
ATOM 811 N N . VAL A 1 108 ? -16.453 -17.938 8.578 1 90.5 108 VAL A N 1
ATOM 812 C CA . VAL A 1 108 ? -16.984 -16.75 9.234 1 90.5 108 VAL A CA 1
ATOM 813 C C . VAL A 1 108 ? -16.359 -15.492 8.625 1 90.5 108 VAL A C 1
ATOM 815 O O . VAL A 1 108 ? -17.047 -14.5 8.391 1 90.5 108 VAL A O 1
ATOM 818 N N . LEU A 1 109 ? -15.117 -15.547 8.406 1 92.25 109 LEU A N 1
ATOM 819 C CA . LEU A 1 109 ? -14.406 -14.43 7.797 1 92.25 109 LEU A CA 1
ATOM 820 C C . LEU A 1 109 ? -14.977 -14.109 6.418 1 92.25 109 LEU A C 1
ATOM 822 O O . LEU A 1 109 ? -15.242 -12.945 6.102 1 92.25 109 LEU A O 1
ATOM 826 N N . TRP A 1 110 ? -15.188 -15.133 5.617 1 94.94 110 TRP A N 1
ATOM 827 C CA . TRP A 1 110 ? -15.703 -14.938 4.27 1 94.94 110 TRP A CA 1
ATOM 828 C C . TRP A 1 110 ? -17.141 -14.453 4.305 1 94.94 110 TRP A C 1
ATOM 830 O O . TRP A 1 110 ? -17.562 -13.672 3.447 1 94.94 110 TRP A O 1
ATOM 840 N N . GLN A 1 111 ? -17.922 -14.922 5.27 1 91.31 111 GLN A N 1
ATOM 841 C CA . GLN A 1 111 ? -19.266 -14.406 5.461 1 91.31 111 GLN A CA 1
ATOM 842 C C . GLN A 1 111 ? -19.25 -12.898 5.684 1 91.31 111 GLN A C 1
ATOM 844 O O . GLN A 1 111 ? -20.031 -12.164 5.074 1 91.31 111 GLN A O 1
ATOM 849 N N . HIS A 1 112 ? -18.359 -12.555 6.547 1 86.38 112 HIS A N 1
ATOM 850 C CA . HIS A 1 112 ? -18.203 -11.133 6.82 1 86.38 112 HIS A CA 1
ATOM 851 C C . HIS A 1 112 ? -17.781 -10.375 5.562 1 86.38 112 HIS A C 1
ATOM 853 O O . HIS A 1 112 ? -18.281 -9.273 5.309 1 86.38 112 HIS A O 1
ATOM 859 N N . LEU A 1 113 ? -16.891 -10.922 4.816 1 89.75 113 LEU A N 1
ATOM 860 C CA . LEU A 1 113 ? -16.391 -10.281 3.6 1 89.75 113 LEU A CA 1
ATOM 861 C C . LEU A 1 113 ? -17.516 -10.102 2.586 1 89.75 113 LEU A C 1
ATOM 863 O O . LEU A 1 113 ? -17.703 -9.008 2.045 1 89.75 113 LEU A O 1
ATOM 867 N N . PHE A 1 114 ? -18.281 -11.156 2.324 1 90.12 114 PHE A N 1
ATOM 868 C CA . PHE A 1 114 ? -19.328 -11.125 1.304 1 90.12 114 PHE A CA 1
ATOM 869 C C . PHE A 1 114 ? -20.453 -10.18 1.706 1 90.12 114 PHE A C 1
ATOM 871 O O . PHE A 1 114 ? -20.812 -9.273 0.948 1 90.12 114 PHE A O 1
ATOM 878 N N . TYR A 1 115 ? -20.891 -10.305 2.9 1 83 115 TYR A N 1
ATOM 879 C CA . TYR A 1 115 ? -22.156 -9.672 3.248 1 83 115 TYR A CA 1
ATOM 880 C C . TYR A 1 115 ? -21.938 -8.297 3.871 1 83 115 TYR A C 1
ATOM 882 O O . TYR A 1 115 ? -22.734 -7.379 3.654 1 83 115 TYR A O 1
ATOM 890 N N . CYS A 1 116 ? -20.875 -8.18 4.586 1 77 116 CYS A N 1
ATOM 891 C CA . CYS A 1 116 ? -20.672 -6.93 5.305 1 77 116 CYS A CA 1
ATOM 892 C C . CYS A 1 116 ? -19.719 -6.016 4.547 1 77 116 CYS A C 1
ATOM 894 O O . CYS A 1 116 ? -20 -4.824 4.383 1 77 116 CYS A O 1
ATOM 896 N N . ARG A 1 117 ? -18.688 -6.504 4.117 1 80.94 117 ARG A N 1
ATOM 897 C CA . ARG A 1 117 ? -17.672 -5.645 3.51 1 80.94 117 ARG A CA 1
ATOM 898 C C . ARG A 1 117 ? -18.016 -5.336 2.057 1 80.94 117 ARG A C 1
ATOM 900 O O . ARG A 1 117 ? -18 -4.176 1.642 1 80.94 117 ARG A O 1
ATOM 907 N N . LEU A 1 118 ? -18.297 -6.367 1.31 1 82.62 118 LEU A N 1
ATOM 908 C CA . LEU A 1 118 ? -18.594 -6.168 -0.107 1 82.62 118 LEU A CA 1
ATOM 909 C C . LEU A 1 118 ? -20.078 -5.895 -0.331 1 82.62 118 LEU A C 1
ATOM 911 O O . LEU A 1 118 ? -20.453 -5.277 -1.328 1 82.62 118 LEU A O 1
ATOM 915 N N . GLY A 1 119 ? -20.922 -6.367 0.549 1 80.75 119 GLY A N 1
ATOM 916 C CA . GLY A 1 119 ? -22.359 -6.211 0.399 1 80.75 119 GLY A CA 1
ATOM 917 C C . GLY A 1 119 ? -22.922 -6.953 -0.799 1 80.75 119 GLY A C 1
ATOM 918 O O . GLY A 1 119 ? -23.766 -6.422 -1.532 1 80.75 119 GLY A O 1
ATOM 919 N N . VAL A 1 120 ? -22.438 -8.141 -1.055 1 84.06 120 VAL A N 1
ATOM 920 C CA . VAL A 1 120 ? -22.875 -8.898 -2.225 1 84.06 120 VAL A CA 1
ATOM 921 C C . VAL A 1 120 ? -23.516 -10.219 -1.782 1 84.06 120 VAL A C 1
ATOM 923 O O . VAL A 1 120 ? -23.312 -10.648 -0.645 1 84.06 120 VAL A O 1
ATOM 926 N N . ARG A 1 121 ? -24.219 -10.75 -2.693 1 91.12 121 ARG A N 1
ATOM 927 C CA . ARG A 1 121 ? -24.75 -12.102 -2.527 1 91.12 121 ARG A CA 1
ATOM 928 C C . ARG A 1 121 ? -23.875 -13.117 -3.254 1 91.12 121 ARG A C 1
ATOM 930 O O . ARG A 1 121 ? -23.859 -13.164 -4.488 1 91.12 121 ARG A O 1
ATOM 937 N N . PRO A 1 122 ? -23.234 -13.938 -2.531 1 94.81 122 PRO A N 1
ATOM 938 C CA . PRO A 1 122 ? -22.281 -14.852 -3.17 1 94.81 122 PRO A CA 1
ATOM 939 C C . PRO A 1 122 ? -22.953 -15.789 -4.176 1 94.81 122 PRO A C 1
ATOM 941 O O . PRO A 1 122 ? -22.297 -16.219 -5.133 1 94.81 122 PRO A O 1
ATOM 944 N N . GLU A 1 123 ? -24.203 -16.016 -4.098 1 95.12 123 GLU A N 1
ATOM 945 C CA . GLU A 1 123 ? -24.906 -16.938 -4.977 1 95.12 123 GLU A CA 1
ATOM 946 C C . GLU A 1 123 ? -25 -16.391 -6.395 1 95.12 123 GLU A C 1
ATOM 948 O O . GLU A 1 123 ? -25.344 -17.125 -7.328 1 95.12 123 GLU A O 1
ATOM 953 N N . GLU A 1 124 ? -24.625 -15.188 -6.512 1 93.56 124 GLU A N 1
ATOM 954 C CA . GLU A 1 124 ? -24.781 -14.539 -7.809 1 93.56 124 GLU A CA 1
ATOM 955 C C . GLU A 1 124 ? -23.438 -14.273 -8.469 1 93.56 124 GLU A C 1
ATOM 957 O O . GLU A 1 124 ? -23.375 -13.773 -9.594 1 93.56 124 GLU A O 1
ATOM 962 N N . LEU A 1 125 ? -22.391 -14.633 -7.824 1 95.19 125 LEU A N 1
ATOM 963 C CA . LEU A 1 125 ? -21.062 -14.227 -8.297 1 95.19 125 LEU A CA 1
ATOM 964 C C . LEU A 1 125 ? -20.125 -15.422 -8.352 1 95.19 125 LEU A C 1
ATOM 966 O O . LEU A 1 125 ? -20.203 -16.312 -7.508 1 95.19 125 LEU A O 1
ATOM 970 N N . ALA A 1 126 ? -19.297 -15.43 -9.375 1 97.12 126 ALA A N 1
ATOM 971 C CA . ALA A 1 126 ? -18.156 -16.359 -9.336 1 97.12 126 ALA A CA 1
ATOM 972 C C . ALA A 1 126 ? -17.094 -15.891 -8.344 1 97.12 126 ALA A C 1
ATOM 974 O O . ALA A 1 126 ? -17.047 -14.711 -7.984 1 97.12 126 ALA A O 1
ATOM 975 N N . VAL A 1 127 ? -16.281 -16.844 -7.832 1 97.81 127 VAL A N 1
ATOM 976 C CA . VAL A 1 127 ? -15.273 -16.453 -6.844 1 97.81 127 VAL A CA 1
ATOM 977 C C . VAL A 1 127 ? -13.922 -17.062 -7.227 1 97.81 127 VAL A C 1
ATOM 979 O O . VAL A 1 127 ? -13.812 -18.266 -7.438 1 97.81 127 VAL A O 1
ATOM 982 N N . LEU A 1 128 ? -12.922 -16.219 -7.379 1 97.56 128 LEU A N 1
ATOM 983 C CA . LEU A 1 128 ? -11.531 -16.656 -7.508 1 97.56 128 LEU A CA 1
ATOM 984 C C . LEU A 1 128 ? -10.789 -16.516 -6.184 1 97.56 128 LEU A C 1
ATOM 986 O O . LEU A 1 128 ? -10.773 -15.438 -5.586 1 97.56 128 LEU A O 1
ATOM 990 N N . VAL A 1 129 ? -10.203 -17.594 -5.727 1 97.5 129 VAL A N 1
ATOM 991 C CA . VAL A 1 129 ? -9.484 -17.594 -4.457 1 97.5 129 VAL A CA 1
ATOM 992 C C . VAL A 1 129 ? -7.988 -17.797 -4.711 1 97.5 129 VAL A C 1
ATOM 994 O O . VAL A 1 129 ? -7.594 -18.75 -5.383 1 97.5 129 VAL A O 1
ATOM 997 N N . ALA A 1 130 ? -7.191 -16.844 -4.219 1 96.62 130 ALA A N 1
ATOM 998 C CA . ALA A 1 130 ? -5.738 -16.984 -4.254 1 96.62 130 ALA A CA 1
ATOM 999 C C . ALA A 1 130 ? -5.254 -17.891 -3.119 1 96.62 130 ALA A C 1
ATOM 1001 O O . ALA A 1 130 ? -5.574 -17.641 -1.952 1 96.62 130 ALA A O 1
ATOM 1002 N N . ASP A 1 131 ? -4.531 -18.875 -3.455 1 92.06 131 ASP A N 1
ATOM 1003 C CA . ASP A 1 131 ? -4.02 -19.812 -2.457 1 92.06 131 ASP A CA 1
ATOM 1004 C C . ASP A 1 131 ? -2.494 -19.766 -2.395 1 92.06 131 ASP A C 1
ATOM 1006 O O . ASP A 1 131 ? -1.833 -19.531 -3.408 1 92.06 131 ASP A O 1
ATOM 1010 N N . SER A 1 132 ? -1.962 -20.047 -1.235 1 92.62 132 SER A N 1
ATOM 1011 C CA . SER A 1 132 ? -0.515 -20.062 -1.052 1 92.62 132 SER A CA 1
ATOM 1012 C C . SER A 1 132 ? 0.13 -21.188 -1.851 1 92.62 132 SER A C 1
ATOM 1014 O O . SER A 1 132 ? -0.41 -22.297 -1.922 1 92.62 132 SER A O 1
ATOM 1016 N N . PRO A 1 133 ? 1.311 -20.938 -2.422 1 91.69 133 PRO A N 1
ATOM 1017 C CA . PRO A 1 133 ? 1.98 -22 -3.178 1 91.69 133 PRO A CA 1
ATOM 1018 C C . PRO A 1 133 ? 2.402 -23.172 -2.297 1 91.69 133 PRO A C 1
ATOM 1020 O O . PRO A 1 133 ? 2.693 -24.266 -2.809 1 91.69 133 PRO A O 1
ATOM 1023 N N . ILE A 1 134 ? 2.385 -22.953 -1.042 1 88.56 134 ILE A N 1
ATOM 1024 C CA . ILE A 1 134 ? 2.852 -24 -0.148 1 88.56 134 ILE A CA 1
ATOM 1025 C C . ILE A 1 134 ? 1.655 -24.734 0.462 1 88.56 134 ILE A C 1
ATOM 1027 O O . ILE A 1 134 ? 1.824 -25.672 1.242 1 88.56 134 ILE A O 1
ATOM 1031 N N . SER A 1 135 ? 0.494 -24.297 0.147 1 88.94 135 SER A N 1
ATOM 1032 C CA . SER A 1 135 ? -0.709 -24.922 0.683 1 88.94 135 SER A CA 1
ATOM 1033 C C . SER A 1 135 ? -0.931 -26.297 0.071 1 88.94 135 SER A C 1
ATOM 1035 O O . SER A 1 135 ? -0.747 -26.484 -1.134 1 88.94 135 SER A O 1
ATOM 1037 N N . PRO A 1 136 ? -1.337 -27.234 0.906 1 88.38 136 PRO A N 1
ATOM 1038 C CA . PRO A 1 136 ? -1.67 -28.547 0.369 1 88.38 136 PRO A CA 1
ATOM 1039 C C . PRO A 1 136 ? -2.834 -28.516 -0.618 1 88.38 136 PRO A C 1
ATOM 1041 O O . PRO A 1 136 ? -3.764 -27.719 -0.45 1 88.38 136 PRO A O 1
ATOM 1044 N N . ARG A 1 137 ? -2.775 -29.406 -1.526 1 84.06 137 ARG A N 1
ATOM 1045 C CA . ARG A 1 137 ? -3.807 -29.469 -2.557 1 84.06 137 ARG A CA 1
ATOM 1046 C C . ARG A 1 137 ? -5.172 -29.766 -1.947 1 84.06 137 ARG A C 1
ATOM 1048 O O . ARG A 1 137 ? -6.199 -29.312 -2.463 1 84.06 137 ARG A O 1
ATOM 1055 N N . THR A 1 138 ? -5.188 -30.484 -0.877 1 88.75 138 THR A N 1
ATOM 1056 C CA . THR A 1 138 ? -6.434 -30.859 -0.216 1 88.75 138 THR A CA 1
ATOM 1057 C C . THR A 1 138 ? -7.18 -29.625 0.275 1 88.75 138 THR A C 1
ATOM 1059 O O . THR A 1 138 ? -8.398 -29.656 0.46 1 88.75 138 THR A O 1
ATOM 1062 N N . ASN A 1 139 ? -6.441 -28.578 0.493 1 91.69 139 ASN A N 1
ATOM 1063 C CA . ASN A 1 139 ? -7.082 -27.344 0.926 1 91.69 139 ASN A CA 1
ATOM 1064 C C . ASN A 1 139 ? -8.016 -26.781 -0.146 1 91.69 139 ASN A C 1
ATOM 1066 O O . ASN A 1 139 ? -9.023 -26.156 0.171 1 91.69 139 ASN A O 1
ATOM 1070 N N . ARG A 1 140 ? -7.676 -27.047 -1.35 1 91.94 140 ARG A N 1
ATOM 1071 C CA . ARG A 1 140 ? -8.508 -26.562 -2.445 1 91.94 140 ARG A CA 1
ATOM 1072 C C . ARG A 1 140 ? -9.875 -27.25 -2.43 1 91.94 140 ARG A C 1
ATOM 1074 O O . ARG A 1 140 ? -10.883 -26.641 -2.812 1 91.94 140 ARG A O 1
ATOM 1081 N N . GLU A 1 141 ? -9.867 -28.5 -2.023 1 92.94 141 GLU A N 1
ATOM 1082 C CA . GLU A 1 141 ? -11.133 -29.219 -1.891 1 92.94 141 GLU A CA 1
ATOM 1083 C C . GLU A 1 141 ? -12.016 -28.578 -0.828 1 92.94 141 GLU A C 1
ATOM 1085 O O . GLU A 1 141 ? -13.227 -28.438 -1.02 1 92.94 141 GLU A O 1
ATOM 1090 N N . LYS A 1 142 ? -11.375 -28.25 0.228 1 94.75 142 LYS A N 1
ATOM 1091 C CA . LYS A 1 142 ? -12.125 -27.609 1.312 1 94.75 142 LYS A CA 1
ATOM 1092 C C . LYS A 1 142 ? -12.656 -26.25 0.892 1 94.75 142 LYS A C 1
ATOM 1094 O O . LYS A 1 142 ? -13.766 -25.859 1.271 1 94.75 142 LYS A O 1
ATOM 1099 N N . VAL A 1 143 ? -11.898 -25.516 0.176 1 96.31 143 VAL A N 1
ATOM 1100 C CA . VAL A 1 143 ? -12.328 -24.234 -0.355 1 96.31 143 VAL A CA 1
ATOM 1101 C C . VAL A 1 143 ? -13.562 -24.422 -1.235 1 96.31 143 VAL A C 1
ATOM 1103 O O . VAL A 1 143 ? -14.539 -23.688 -1.104 1 96.31 143 VAL A O 1
ATOM 1106 N N . ALA A 1 144 ? -13.477 -25.391 -2.098 1 95.75 144 ALA A N 1
ATOM 1107 C CA . ALA A 1 144 ? -14.602 -25.688 -2.977 1 95.75 144 ALA A CA 1
ATOM 1108 C C . ALA A 1 144 ? -15.844 -26.062 -2.17 1 95.75 144 ALA A C 1
ATOM 1110 O O . ALA A 1 144 ? -16.953 -25.625 -2.473 1 95.75 144 ALA A O 1
ATOM 1111 N N . GLU A 1 145 ? -15.641 -26.859 -1.211 1 96.44 145 GLU A N 1
ATOM 1112 C CA . GLU A 1 145 ? -16.734 -27.281 -0.34 1 96.44 145 GLU A CA 1
ATOM 1113 C C . GLU A 1 145 ? -17.422 -26.078 0.293 1 96.44 145 GLU A C 1
ATOM 1115 O O . GLU A 1 145 ? -18.656 -25.969 0.255 1 96.44 145 GLU A O 1
ATOM 1120 N N . ILE A 1 146 ? -16.672 -25.219 0.818 1 97.06 146 ILE A N 1
ATOM 1121 C CA . ILE A 1 146 ? -17.219 -24.047 1.512 1 97.06 146 ILE A CA 1
ATOM 1122 C C . ILE A 1 146 ? -17.938 -23.141 0.515 1 97.06 146 ILE A C 1
ATOM 1124 O O . ILE A 1 146 ? -19.062 -22.703 0.763 1 97.06 146 ILE A O 1
ATOM 1128 N N . LEU A 1 147 ? -17.312 -22.891 -0.628 1 97.94 147 LEU A N 1
ATOM 1129 C CA . LEU A 1 147 ? -17.875 -21.953 -1.598 1 97.94 147 LEU A CA 1
ATOM 1130 C C . LEU A 1 147 ? -19.141 -22.531 -2.23 1 97.94 147 LEU A C 1
ATOM 1132 O O . LEU A 1 147 ? -20.141 -21.828 -2.369 1 97.94 147 LEU A O 1
ATOM 1136 N N . PHE A 1 148 ? -19.188 -23.812 -2.559 1 97.69 148 PHE A N 1
ATOM 1137 C CA . PHE A 1 148 ? -20.312 -24.391 -3.275 1 97.69 148 PHE A CA 1
ATOM 1138 C C . PHE A 1 148 ? -21.406 -24.828 -2.303 1 97.69 148 PHE A C 1
ATOM 1140 O O . PHE A 1 148 ? -22.594 -24.656 -2.58 1 97.69 148 PHE A O 1
ATOM 1147 N N . GLU A 1 149 ? -21.031 -25.344 -1.204 1 97 149 GLU A N 1
ATOM 1148 C CA . GLU A 1 149 ? -22.031 -25.953 -0.332 1 97 149 GLU A CA 1
ATOM 1149 C C . GLU A 1 149 ? -22.547 -24.953 0.702 1 97 149 GLU A C 1
ATOM 1151 O O . GLU A 1 149 ? -23.688 -25.047 1.145 1 97 149 GLU A O 1
ATOM 1156 N N . ARG A 1 150 ? -21.688 -24.125 1.138 1 96.38 150 ARG A N 1
ATOM 1157 C CA . ARG A 1 150 ? -22.109 -23.188 2.174 1 96.38 150 ARG A CA 1
ATOM 1158 C C . ARG A 1 150 ? -22.562 -21.859 1.564 1 96.38 150 ARG A C 1
ATOM 1160 O O . ARG A 1 150 ? -23.625 -21.344 1.912 1 96.38 150 ARG A O 1
ATOM 1167 N N . PHE A 1 151 ? -21.844 -21.328 0.624 1 97.44 151 PHE A N 1
ATOM 1168 C CA . PHE A 1 151 ? -22.156 -20.016 0.072 1 97.44 151 PHE A CA 1
ATOM 1169 C C . PHE A 1 151 ? -22.906 -20.141 -1.248 1 97.44 151 PHE A C 1
ATOM 1171 O O . PHE A 1 151 ? -23.406 -19.156 -1.781 1 97.44 151 PHE A O 1
ATOM 1178 N N . HIS A 1 152 ? -22.922 -21.312 -1.845 1 97.38 152 HIS A N 1
ATOM 1179 C CA . HIS A 1 152 ? -23.672 -21.641 -3.043 1 97.38 152 HIS A CA 1
ATOM 1180 C C . HIS A 1 152 ? -23.281 -20.734 -4.211 1 97.38 152 HIS A C 1
ATOM 1182 O O . HIS A 1 152 ? -24.156 -20.234 -4.926 1 97.38 152 HIS A O 1
ATOM 1188 N N . VAL A 1 153 ? -22.031 -20.516 -4.344 1 97.81 153 VAL A N 1
ATOM 1189 C CA . VAL A 1 153 ? -21.578 -19.719 -5.48 1 97.81 153 VAL A CA 1
ATOM 1190 C C . VAL A 1 153 ? -21.812 -20.5 -6.777 1 97.81 153 VAL A C 1
ATOM 1192 O O . VAL A 1 153 ? -21.75 -21.734 -6.789 1 97.81 153 VAL A O 1
ATOM 1195 N N . PRO A 1 154 ? -22.094 -19.797 -7.832 1 97.06 154 PRO A N 1
ATOM 1196 C CA . PRO A 1 154 ? -22.344 -20.516 -9.094 1 97.06 154 PRO A CA 1
ATOM 1197 C C . PRO A 1 154 ? -21.078 -21.109 -9.695 1 97.06 154 PRO A C 1
ATOM 1199 O O . PRO A 1 154 ? -21.141 -22.109 -10.422 1 97.06 154 PRO A O 1
ATOM 1202 N N . ALA A 1 155 ? -19.953 -20.484 -9.43 1 96.75 155 ALA A N 1
ATOM 1203 C CA . ALA A 1 155 ? -18.672 -20.938 -9.977 1 96.75 155 ALA A CA 1
ATOM 1204 C C . ALA A 1 155 ? -17.516 -20.469 -9.109 1 96.75 155 ALA A C 1
ATOM 1206 O O . ALA A 1 155 ? -17.625 -19.453 -8.414 1 96.75 155 ALA A O 1
ATOM 1207 N N . MET A 1 156 ? -16.438 -21.281 -9.211 1 96.75 156 MET A N 1
ATOM 1208 C CA . MET A 1 156 ? -15.242 -20.875 -8.469 1 96.75 156 MET A CA 1
ATOM 1209 C C . MET A 1 156 ? -13.977 -21.375 -9.156 1 96.75 156 MET A C 1
ATOM 1211 O O . MET A 1 156 ? -14.039 -22.219 -10.047 1 96.75 156 MET A O 1
ATOM 1215 N N . GLN A 1 157 ? -12.898 -20.781 -8.805 1 95.44 157 GLN A N 1
ATOM 1216 C CA . GLN A 1 157 ? -11.57 -21.25 -9.188 1 95.44 157 GLN A CA 1
ATOM 1217 C C . GLN A 1 157 ? -10.523 -20.891 -8.141 1 95.44 157 GLN A C 1
ATOM 1219 O O . GLN A 1 157 ? -10.719 -19.938 -7.375 1 95.44 157 GLN A O 1
ATOM 1224 N N . THR A 1 158 ? -9.5 -21.672 -8.047 1 95 158 THR A N 1
ATOM 1225 C CA . THR A 1 158 ? -8.344 -21.344 -7.215 1 95 158 THR A CA 1
ATOM 1226 C C . THR A 1 158 ? -7.09 -21.188 -8.062 1 95 158 THR A C 1
ATOM 1228 O O . THR A 1 158 ? -6.941 -21.844 -9.094 1 95 158 THR A O 1
ATOM 1231 N N . ALA A 1 159 ? -6.285 -20.281 -7.723 1 94.12 159 ALA A N 1
ATOM 1232 C CA . ALA A 1 159 ? -4.98 -20.078 -8.344 1 94.12 159 ALA A CA 1
ATOM 1233 C C . ALA A 1 159 ? -3.922 -19.719 -7.309 1 94.12 159 ALA A C 1
ATOM 1235 O O . ALA A 1 159 ? -4.23 -19.109 -6.289 1 94.12 159 ALA A O 1
ATOM 1236 N N . HIS A 1 160 ? -2.693 -20.141 -7.582 1 93.88 160 HIS A N 1
ATOM 1237 C CA . HIS A 1 160 ? -1.619 -19.844 -6.641 1 93.88 160 HIS A CA 1
ATOM 1238 C C . HIS A 1 160 ? -1.321 -18.344 -6.59 1 93.88 160 HIS A C 1
ATOM 1240 O O . HIS A 1 160 ? -1.306 -17.672 -7.629 1 93.88 160 HIS A O 1
ATOM 1246 N N . GLN A 1 161 ? -1.073 -17.875 -5.379 1 96.56 161 GLN A N 1
ATOM 1247 C CA . GLN A 1 161 ? -0.699 -16.484 -5.164 1 96.56 161 GLN A CA 1
ATOM 1248 C C . GLN A 1 161 ? 0.491 -16.094 -6.039 1 96.56 161 GLN A C 1
ATOM 1250 O O . GLN A 1 161 ? 0.536 -14.984 -6.578 1 96.56 161 GLN A O 1
ATOM 1255 N N . ALA A 1 162 ? 1.421 -17 -6.211 1 96.75 162 ALA A N 1
ATOM 1256 C CA . ALA A 1 162 ? 2.621 -16.719 -6.996 1 96.75 162 ALA A CA 1
ATOM 1257 C C . ALA A 1 162 ? 2.275 -16.469 -8.461 1 96.75 162 ALA A C 1
ATOM 1259 O O . ALA A 1 162 ? 2.764 -15.508 -9.055 1 96.75 162 ALA A O 1
ATOM 1260 N N . LEU A 1 163 ? 1.451 -17.344 -9.008 1 95.62 163 LEU A N 1
ATOM 1261 C CA . LEU A 1 163 ? 1.026 -17.172 -10.391 1 95.62 163 LEU A CA 1
ATOM 1262 C C . LEU A 1 163 ? 0.284 -15.852 -10.57 1 95.62 163 LEU A C 1
ATOM 1264 O O . LEU A 1 163 ? 0.558 -15.102 -11.516 1 95.62 163 LEU A O 1
ATOM 1268 N N . LEU A 1 164 ? -0.614 -15.586 -9.688 1 97.06 164 LEU A N 1
ATOM 1269 C CA . LEU A 1 164 ? -1.402 -14.359 -9.758 1 97.06 164 LEU A CA 1
ATOM 1270 C C . LEU A 1 164 ? -0.507 -13.125 -9.641 1 97.06 164 LEU A C 1
ATOM 1272 O O . LEU A 1 164 ? -0.717 -12.133 -10.344 1 97.06 164 LEU A O 1
ATOM 1276 N N . ALA A 1 165 ? 0.471 -13.172 -8.766 1 97.56 165 ALA A N 1
ATOM 1277 C CA . ALA A 1 165 ? 1.411 -12.062 -8.641 1 97.56 165 ALA A CA 1
ATOM 1278 C C . ALA A 1 165 ? 2.119 -11.789 -9.969 1 97.56 165 ALA A C 1
ATOM 1280 O O . ALA A 1 165 ? 2.277 -10.633 -10.367 1 97.56 165 ALA A O 1
ATOM 1281 N N . LEU A 1 166 ? 2.514 -12.828 -10.688 1 96.25 166 LEU A N 1
ATOM 1282 C CA . LEU A 1 166 ? 3.16 -12.664 -11.984 1 96.25 166 LEU A CA 1
ATOM 1283 C C . LEU A 1 166 ? 2.23 -11.953 -12.961 1 96.25 166 LEU A C 1
ATOM 1285 O O . LEU A 1 166 ? 2.666 -11.07 -13.711 1 96.25 166 LEU A O 1
ATOM 1289 N N . TYR A 1 167 ? 1.014 -12.32 -12.883 1 95 167 TYR A N 1
ATOM 1290 C CA . TYR A 1 167 ? 0.034 -11.695 -13.773 1 95 167 TYR A CA 1
ATOM 1291 C C . TYR A 1 167 ? -0.081 -10.203 -13.492 1 95 167 TYR A C 1
ATOM 1293 O O . TYR A 1 167 ? -0.255 -9.406 -14.414 1 95 167 TYR A O 1
ATOM 1301 N N . ALA A 1 168 ? -0.023 -9.844 -12.266 1 96.56 168 ALA A N 1
ATOM 1302 C CA . ALA A 1 168 ? -0.089 -8.438 -11.891 1 96.56 168 ALA A CA 1
ATOM 1303 C C . ALA A 1 168 ? 1.064 -7.648 -12.508 1 96.56 168 ALA A C 1
ATOM 1305 O O . ALA A 1 168 ? 0.933 -6.453 -12.789 1 96.56 168 ALA A O 1
ATOM 1306 N N . TYR A 1 169 ? 2.186 -8.312 -12.719 1 96.94 169 TYR A N 1
ATOM 1307 C CA . TYR A 1 169 ? 3.369 -7.684 -13.297 1 96.94 169 TYR A CA 1
ATOM 1308 C C . TYR A 1 169 ? 3.379 -7.828 -14.812 1 96.94 169 TYR A C 1
ATOM 1310 O O . TYR A 1 169 ? 4.371 -7.5 -15.469 1 96.94 169 TYR A O 1
ATOM 1318 N N . GLY A 1 170 ? 2.322 -8.367 -15.375 1 94.56 170 GLY A N 1
ATOM 1319 C CA . GLY A 1 170 ? 2.26 -8.57 -16.812 1 94.56 170 GLY A CA 1
ATOM 1320 C C . GLY A 1 170 ? 3.201 -9.656 -17.312 1 94.56 170 GLY A C 1
ATOM 1321 O O . GLY A 1 170 ? 3.844 -9.5 -18.344 1 94.56 170 GLY A O 1
ATOM 1322 N N . ARG A 1 171 ? 3.268 -10.711 -16.516 1 94.56 171 ARG A N 1
ATOM 1323 C CA . ARG A 1 171 ? 4.168 -11.812 -16.828 1 94.56 171 ARG A CA 1
ATOM 1324 C C . ARG A 1 171 ? 3.498 -13.156 -16.578 1 94.56 171 ARG A C 1
ATOM 1326 O O . ARG A 1 171 ? 2.531 -13.242 -15.82 1 94.56 171 ARG A O 1
ATOM 1333 N N . THR A 1 172 ? 4.07 -14.195 -17.266 1 93.12 172 THR A N 1
ATOM 1334 C CA . THR A 1 172 ? 3.623 -15.562 -17 1 93.12 172 THR A CA 1
ATOM 1335 C C . THR A 1 172 ? 4.801 -16.453 -16.641 1 93.12 172 THR A C 1
ATOM 1337 O O . THR A 1 172 ? 4.613 -17.609 -16.234 1 93.12 172 THR A O 1
ATOM 1340 N N . THR A 1 173 ? 5.977 -15.945 -16.828 1 95.31 173 THR A N 1
ATOM 1341 C CA . THR A 1 173 ? 7.207 -16.625 -16.438 1 95.31 173 THR A CA 1
ATOM 1342 C C . THR A 1 173 ? 8.047 -15.742 -15.516 1 95.31 173 THR A C 1
ATOM 1344 O O . THR A 1 173 ? 8.219 -14.555 -15.781 1 95.31 173 THR A O 1
ATOM 1347 N N . GLY A 1 174 ? 8.477 -16.328 -14.445 1 96.94 174 GLY A N 1
ATOM 1348 C CA . GLY A 1 174 ? 9.32 -15.586 -13.516 1 96.94 174 GLY A CA 1
ATOM 1349 C C . GLY A 1 174 ? 9.516 -16.297 -12.188 1 96.94 174 GLY A C 1
ATOM 1350 O O . GLY A 1 174 ? 8.922 -17.344 -11.945 1 96.94 174 GLY A O 1
ATOM 1351 N N . LEU A 1 175 ? 10.438 -15.805 -11.469 1 98.06 175 LEU A N 1
ATOM 1352 C CA . LEU A 1 175 ? 10.68 -16.234 -10.094 1 98.06 175 LEU A CA 1
ATOM 1353 C C . LEU A 1 175 ? 10.008 -15.305 -9.102 1 98.06 175 LEU A C 1
ATOM 1355 O O . LEU A 1 175 ? 10.352 -14.125 -9.016 1 98.06 175 LEU A O 1
ATOM 1359 N N . VAL A 1 176 ? 9.062 -15.828 -8.344 1 98.19 176 VAL A N 1
ATOM 1360 C CA . VAL A 1 176 ? 8.305 -15.008 -7.398 1 98.19 176 VAL A CA 1
ATOM 1361 C C . VAL A 1 176 ? 8.898 -15.156 -5.996 1 98.19 176 VAL A C 1
ATOM 1363 O O . VAL A 1 176 ? 9.078 -16.266 -5.508 1 98.19 176 VAL A O 1
ATOM 1366 N N . LEU A 1 177 ? 9.289 -14.109 -5.426 1 98.38 177 LEU A N 1
ATOM 1367 C CA . LEU A 1 177 ? 9.68 -14.055 -4.023 1 98.38 177 LEU A CA 1
ATOM 1368 C C . LEU A 1 177 ? 8.625 -13.328 -3.193 1 98.38 177 LEU A C 1
ATOM 1370 O O . LEU A 1 177 ? 8.445 -12.117 -3.336 1 98.38 177 LEU A O 1
ATOM 1374 N N . GLY A 1 178 ? 7.992 -14.062 -2.373 1 97.62 178 GLY A N 1
ATOM 1375 C CA . GLY A 1 178 ? 6.93 -13.523 -1.545 1 97.62 178 GLY A CA 1
ATOM 1376 C C . GLY A 1 178 ? 7.285 -13.477 -0.071 1 97.62 178 GLY A C 1
ATOM 1377 O O . GLY A 1 178 ? 7.895 -14.406 0.456 1 97.62 178 GLY A O 1
ATOM 1378 N N . SER A 1 179 ? 7.012 -12.383 0.578 1 98.44 179 SER A N 1
ATOM 1379 C CA . SER A 1 179 ? 7.117 -12.258 2.027 1 98.44 179 SER A CA 1
ATOM 1380 C C . SER A 1 179 ? 5.961 -11.445 2.598 1 98.44 179 SER A C 1
ATOM 1382 O O . SER A 1 179 ? 5.895 -10.227 2.402 1 98.44 179 SER A O 1
ATOM 1384 N N . GLY A 1 180 ? 5.066 -12.117 3.244 1 96.81 180 GLY A N 1
ATOM 1385 C CA . GLY A 1 180 ? 3.928 -11.484 3.895 1 96.81 180 GLY A CA 1
ATOM 1386 C C . GLY A 1 180 ? 4.066 -11.414 5.402 1 96.81 180 GLY A C 1
ATOM 1387 O O . GLY A 1 180 ? 5.168 -11.203 5.918 1 96.81 180 GLY A O 1
ATOM 1388 N N . HIS A 1 181 ? 2.951 -11.539 6.027 1 96.06 181 HIS A N 1
ATOM 1389 C CA . HIS A 1 181 ? 2.9 -11.453 7.48 1 96.06 181 HIS A CA 1
ATOM 1390 C C . HIS A 1 181 ? 3.395 -12.742 8.125 1 96.06 181 HIS A C 1
ATOM 1392 O O . HIS A 1 181 ? 4.156 -12.703 9.094 1 96.06 181 HIS A O 1
ATOM 1398 N N . GLY A 1 182 ? 3.062 -13.844 7.547 1 96.25 182 GLY A N 1
ATOM 1399 C CA . GLY A 1 182 ? 3.291 -15.086 8.266 1 96.25 182 GLY A CA 1
ATOM 1400 C C . GLY A 1 182 ? 4.324 -15.977 7.602 1 96.25 182 GLY A C 1
ATOM 1401 O O . GLY A 1 182 ? 4.887 -16.875 8.242 1 96.25 182 GLY A O 1
ATOM 1402 N N . THR A 1 183 ? 4.559 -15.781 6.367 1 95.62 183 THR A N 1
ATOM 1403 C CA . THR A 1 183 ? 5.453 -16.688 5.664 1 95.62 183 THR A CA 1
ATOM 1404 C C . THR A 1 183 ? 6.156 -15.977 4.512 1 95.62 183 THR A C 1
ATOM 1406 O O . THR A 1 183 ? 5.691 -14.938 4.039 1 95.62 183 THR A O 1
ATOM 1409 N N . SER A 1 184 ? 7.305 -16.469 4.188 1 98.06 184 SER A N 1
ATOM 1410 C CA . SER A 1 184 ? 8.008 -16.109 2.959 1 98.06 184 SER A CA 1
ATOM 1411 C C . SER A 1 184 ? 8.211 -17.344 2.07 1 98.06 184 SER A C 1
ATOM 1413 O O . SER A 1 184 ? 8.234 -18.469 2.559 1 98.06 184 SER A O 1
ATOM 1415 N N . TYR A 1 185 ? 8.281 -17.109 0.772 1 97.44 185 TYR A N 1
ATOM 1416 C CA . TYR A 1 185 ? 8.477 -18.25 -0.126 1 97.44 185 TYR A CA 1
ATOM 1417 C C . TYR A 1 185 ? 9.156 -17.812 -1.417 1 97.44 185 TYR A C 1
ATOM 1419 O O . TYR A 1 185 ? 9.211 -16.609 -1.722 1 97.44 185 TYR A O 1
ATOM 1427 N N . VAL A 1 186 ? 9.719 -18.734 -2.08 1 98 186 VAL A N 1
ATOM 1428 C CA . VAL A 1 186 ? 10.234 -18.594 -3.436 1 98 186 VAL A CA 1
ATOM 1429 C C . VAL A 1 186 ? 9.586 -19.625 -4.355 1 98 186 VAL A C 1
ATOM 1431 O O . VAL A 1 186 ? 9.5 -20.797 -4.012 1 98 186 VAL A O 1
ATOM 1434 N N . ALA A 1 187 ? 9.07 -19.156 -5.477 1 97.12 187 ALA A N 1
ATOM 1435 C CA . ALA A 1 187 ? 8.352 -20.047 -6.379 1 97.12 187 ALA A CA 1
ATOM 1436 C C . ALA A 1 187 ? 8.688 -19.734 -7.836 1 97.12 187 ALA A C 1
ATOM 1438 O O . ALA A 1 187 ? 8.367 -18.656 -8.344 1 97.12 187 ALA A O 1
ATOM 1439 N N . PRO A 1 188 ? 9.305 -20.672 -8.5 1 97.19 188 PRO A N 1
ATOM 1440 C CA . PRO A 1 188 ? 9.523 -20.5 -9.938 1 97.19 188 PRO A CA 1
ATOM 1441 C C . PRO A 1 188 ? 8.297 -20.875 -10.773 1 97.19 188 PRO A C 1
ATOM 1443 O O . PRO A 1 188 ? 7.66 -21.906 -10.508 1 97.19 188 PRO A O 1
ATOM 1446 N N . ILE A 1 189 ? 7.926 -20.016 -11.672 1 95.94 189 ILE A N 1
ATOM 1447 C CA . ILE A 1 189 ? 6.812 -20.266 -12.578 1 95.94 189 ILE A CA 1
ATOM 1448 C C . ILE A 1 189 ? 7.301 -20.172 -14.023 1 95.94 189 ILE A C 1
ATOM 1450 O O . ILE A 1 189 ? 7.867 -19.141 -14.43 1 95.94 189 ILE A O 1
ATOM 1454 N N . LEU A 1 190 ? 7.102 -21.203 -14.781 1 94.12 190 LEU A N 1
ATOM 1455 C CA . LEU A 1 190 ? 7.449 -21.25 -16.203 1 94.12 190 LEU A CA 1
ATOM 1456 C C . LEU A 1 190 ? 6.203 -21.375 -17.062 1 94.12 190 LEU A C 1
ATOM 1458 O O . LEU A 1 190 ? 5.508 -22.391 -17 1 94.12 190 LEU A O 1
ATOM 1462 N N . THR A 1 191 ? 5.891 -20.344 -17.812 1 91.25 191 THR A N 1
ATOM 1463 C CA . THR A 1 191 ? 4.742 -20.312 -18.703 1 91.25 191 THR A CA 1
ATOM 1464 C C . THR A 1 191 ? 3.453 -20.641 -17.969 1 91.25 191 THR A C 1
ATOM 1466 O O . THR A 1 191 ? 2.666 -21.469 -18.406 1 91.25 191 THR A O 1
ATOM 1469 N N . GLY A 1 192 ? 3.406 -20.125 -16.75 1 88.75 192 GLY A N 1
ATOM 1470 C CA . GLY A 1 192 ? 2.176 -20.234 -15.984 1 88.75 192 GLY A CA 1
ATOM 1471 C C . GLY A 1 192 ? 2.15 -21.453 -15.078 1 88.75 192 GLY A C 1
ATOM 1472 O O . GLY A 1 192 ? 1.224 -21.609 -14.281 1 88.75 192 GLY A O 1
ATOM 1473 N N . ASP A 1 193 ? 3.18 -22.266 -15.148 1 88.12 193 ASP A N 1
ATOM 1474 C CA . ASP A 1 193 ? 3.174 -23.484 -14.344 1 88.12 193 ASP A CA 1
ATOM 1475 C C . ASP A 1 193 ? 4.133 -23.375 -13.164 1 88.12 193 ASP A C 1
ATOM 1477 O O . ASP A 1 193 ? 5.312 -23.062 -13.344 1 88.12 193 ASP A O 1
ATOM 1481 N N . LEU A 1 194 ? 3.596 -23.672 -12.062 1 87.44 194 LEU A N 1
ATOM 1482 C CA . LEU A 1 194 ? 4.395 -23.703 -10.844 1 87.44 194 LEU A CA 1
ATOM 1483 C C . LEU A 1 194 ? 5.121 -25.031 -10.688 1 87.44 194 LEU A C 1
ATOM 1485 O O . LEU A 1 194 ? 4.543 -26.094 -10.945 1 87.44 194 LEU A O 1
ATOM 1489 N N . ALA A 1 195 ? 6.375 -24.938 -10.43 1 83.12 195 ALA A N 1
ATOM 1490 C CA . ALA A 1 195 ? 7.141 -26.141 -10.109 1 83.12 195 ALA A CA 1
ATOM 1491 C C . ALA A 1 195 ? 7.16 -26.391 -8.602 1 83.12 195 ALA A C 1
ATOM 1493 O O . ALA A 1 195 ? 8.008 -25.844 -7.887 1 83.12 195 ALA A O 1
ATOM 1494 N N . PRO A 1 196 ? 6.379 -27.328 -8.148 1 78 196 PRO A N 1
ATOM 1495 C CA . PRO A 1 196 ? 6.242 -27.5 -6.699 1 78 196 PRO A CA 1
ATOM 1496 C C . PRO A 1 196 ? 7.531 -27.969 -6.035 1 78 196 PRO A C 1
ATOM 1498 O O . PRO A 1 196 ? 7.832 -27.562 -4.906 1 78 196 PRO A O 1
ATOM 1501 N N . LEU A 1 197 ? 8.297 -28.703 -6.781 1 81.44 197 LEU A N 1
ATOM 1502 C CA . LEU A 1 197 ? 9.5 -29.281 -6.195 1 81.44 197 LEU A CA 1
ATOM 1503 C C . LEU A 1 197 ? 10.586 -28.219 -6.043 1 81.44 197 LEU A C 1
ATOM 1505 O O . LEU A 1 197 ? 11.547 -28.406 -5.297 1 81.44 197 LEU A O 1
ATOM 1509 N N . ASP A 1 198 ? 10.328 -27.141 -6.668 1 90.31 198 ASP A N 1
ATOM 1510 C CA . ASP A 1 198 ? 11.328 -26.078 -6.625 1 90.31 198 ASP A CA 1
ATOM 1511 C C . ASP A 1 198 ? 10.812 -24.859 -5.867 1 90.31 198 ASP A C 1
ATOM 1513 O O . ASP A 1 198 ? 11.414 -23.781 -5.922 1 90.31 198 ASP A O 1
ATOM 1517 N N . THR A 1 199 ? 9.703 -25.016 -5.227 1 93.88 199 THR A N 1
ATOM 1518 C CA . THR A 1 199 ? 9.141 -23.984 -4.371 1 93.88 199 THR A CA 1
ATOM 1519 C C . THR A 1 199 ? 9.594 -24.172 -2.924 1 93.88 199 THR A C 1
ATOM 1521 O O . THR A 1 199 ? 9.492 -25.266 -2.371 1 93.88 199 THR A O 1
ATOM 1524 N N . TYR A 1 200 ? 10.141 -23.125 -2.334 1 95.94 200 TYR A N 1
ATOM 1525 C CA . TYR A 1 200 ? 10.68 -23.203 -0.979 1 95.94 200 TYR A CA 1
ATOM 1526 C C . TYR A 1 200 ? 9.977 -22.203 -0.06 1 95.94 200 TYR A C 1
ATOM 1528 O O . TYR A 1 200 ? 9.594 -21.109 -0.49 1 95.94 200 TYR A O 1
ATOM 1536 N N . ARG A 1 201 ? 9.82 -22.594 1.148 1 95.25 201 ARG A N 1
ATOM 1537 C CA . ARG A 1 201 ? 9.242 -21.766 2.195 1 95.25 201 ARG A CA 1
ATOM 1538 C C . ARG A 1 201 ? 10.297 -21.344 3.215 1 95.25 201 ARG A C 1
ATOM 1540 O O . ARG A 1 201 ? 11.188 -22.125 3.547 1 95.25 201 ARG A O 1
ATOM 1547 N N . LEU A 1 202 ? 10.25 -20.141 3.648 1 97.19 202 LEU A N 1
ATOM 1548 C CA . LEU A 1 202 ? 11.031 -19.609 4.766 1 97.19 202 LEU A CA 1
ATOM 1549 C C . LEU A 1 202 ? 10.117 -19.188 5.91 1 97.19 202 LEU A C 1
ATOM 1551 O O . LEU A 1 202 ? 9.188 -18.406 5.711 1 97.19 202 LEU A O 1
ATOM 1555 N N . ASP A 1 203 ? 10.398 -19.672 7.102 1 95.5 203 ASP A N 1
ATOM 1556 C CA . ASP A 1 203 ? 9.57 -19.359 8.266 1 95.5 203 ASP A CA 1
ATOM 1557 C C . ASP A 1 203 ? 10.016 -18.062 8.93 1 95.5 203 ASP A C 1
ATOM 1559 O O . ASP A 1 203 ? 10.211 -18.016 10.148 1 95.5 203 ASP A O 1
ATOM 1563 N N . VAL A 1 204 ? 10.375 -17.125 8.234 1 98.19 204 VAL A N 1
ATOM 1564 C CA . VAL A 1 204 ? 10.641 -15.75 8.633 1 98.19 204 VAL A CA 1
ATOM 1565 C C . VAL A 1 204 ? 9.82 -14.797 7.758 1 98.19 204 VAL A C 1
ATOM 1567 O O . VAL A 1 204 ? 9.945 -14.82 6.527 1 98.19 204 VAL A O 1
ATOM 1570 N N . ALA A 1 205 ? 8.992 -14.062 8.375 1 98.12 205 ALA A N 1
ATOM 1571 C CA . ALA A 1 205 ? 8.172 -13.07 7.688 1 98.12 205 ALA A CA 1
ATOM 1572 C C . ALA A 1 205 ? 7.863 -11.883 8.594 1 98.12 205 ALA A C 1
ATOM 1574 O O . ALA A 1 205 ? 8.602 -11.609 9.547 1 98.12 205 ALA A O 1
ATOM 1575 N N . GLY A 1 206 ? 6.914 -11.094 8.266 1 98.06 206 GLY A N 1
ATOM 1576 C CA . GLY A 1 206 ? 6.641 -9.844 8.961 1 98.06 206 GLY A CA 1
ATOM 1577 C C . GLY A 1 206 ? 6.426 -10.031 10.453 1 98.06 206 GLY A C 1
ATOM 1578 O O . GLY A 1 206 ? 6.953 -9.266 11.258 1 98.06 206 GLY A O 1
ATOM 1579 N N . ALA A 1 207 ? 5.629 -11.016 10.797 1 97.19 207 ALA A N 1
ATOM 1580 C CA . ALA A 1 207 ? 5.332 -11.242 12.211 1 97.19 207 ALA A CA 1
ATOM 1581 C C . ALA A 1 207 ? 6.594 -11.625 12.977 1 97.19 207 ALA A C 1
ATOM 1583 O O . ALA A 1 207 ? 6.789 -11.188 14.117 1 97.19 207 ALA A O 1
ATOM 1584 N N . ASP A 1 208 ? 7.418 -12.406 12.406 1 98.5 208 ASP A N 1
ATOM 1585 C CA . ASP A 1 208 ? 8.68 -12.797 13.031 1 98.5 208 ASP A CA 1
ATOM 1586 C C . ASP A 1 208 ? 9.594 -11.594 13.211 1 98.5 208 ASP A C 1
ATOM 1588 O O . ASP A 1 208 ? 10.273 -11.469 14.234 1 98.5 208 ASP A O 1
ATOM 1592 N N . LEU A 1 209 ? 9.617 -10.758 12.203 1 98.75 209 LEU A N 1
ATOM 1593 C CA . LEU A 1 209 ? 10.438 -9.555 12.289 1 98.75 209 LEU A CA 1
ATOM 1594 C C . LEU A 1 209 ? 9.945 -8.641 13.406 1 98.75 209 LEU A C 1
ATOM 1596 O O . LEU A 1 209 ? 10.75 -8.016 14.102 1 98.75 209 LEU A O 1
ATOM 1600 N N . THR A 1 210 ? 8.648 -8.508 13.539 1 98.31 210 THR A N 1
ATOM 1601 C CA . THR A 1 210 ? 8.086 -7.695 14.609 1 98.31 210 THR A CA 1
ATOM 1602 C C . THR A 1 210 ? 8.523 -8.227 15.977 1 98.31 210 THR A C 1
ATOM 1604 O O . THR A 1 210 ? 8.938 -7.453 16.844 1 98.31 210 THR A O 1
ATOM 1607 N N . GLU A 1 211 ? 8.453 -9.516 16.141 1 98.12 211 GLU A N 1
ATOM 1608 C CA . GLU A 1 211 ? 8.898 -10.133 17.391 1 98.12 211 GLU A CA 1
ATOM 1609 C C . GLU A 1 211 ? 10.398 -9.93 17.594 1 98.12 211 GLU A C 1
ATOM 1611 O O . GLU A 1 211 ? 10.844 -9.641 18.719 1 98.12 211 GLU A O 1
ATOM 1616 N N . TYR A 1 212 ? 11.086 -10.141 16.562 1 98.75 212 TYR A N 1
ATOM 1617 C CA . TYR A 1 212 ? 12.539 -9.969 16.641 1 98.75 212 TYR A CA 1
ATOM 1618 C C . TYR A 1 212 ? 12.898 -8.539 17.016 1 98.75 212 TYR A C 1
ATOM 1620 O O . TYR A 1 212 ? 13.781 -8.32 17.844 1 98.75 212 TYR A O 1
ATOM 1628 N N . LEU A 1 213 ? 12.211 -7.555 16.438 1 98.69 213 LEU A N 1
ATOM 1629 C CA . LEU A 1 213 ? 12.461 -6.16 16.781 1 98.69 213 LEU A CA 1
ATOM 1630 C C . LEU A 1 213 ? 12.18 -5.91 18.25 1 98.69 213 LEU A C 1
ATOM 1632 O O . LEU A 1 213 ? 12.922 -5.176 18.906 1 98.69 213 LEU A O 1
ATOM 1636 N N . ALA A 1 214 ? 11.109 -6.48 18.734 1 98.56 214 ALA A N 1
ATOM 1637 C CA . ALA A 1 214 ? 10.82 -6.355 20.172 1 98.56 214 ALA A CA 1
ATOM 1638 C C . ALA A 1 214 ? 11.984 -6.859 21.016 1 98.56 214 ALA A C 1
ATOM 1640 O O . ALA A 1 214 ? 12.359 -6.23 22 1 98.56 214 ALA A O 1
ATOM 1641 N N . GLN A 1 215 ? 12.547 -7.957 20.625 1 98.38 215 GLN A N 1
ATOM 1642 C CA . GLN A 1 215 ? 13.695 -8.523 21.328 1 98.38 215 GLN A CA 1
ATOM 1643 C C . GLN A 1 215 ? 14.906 -7.594 21.25 1 98.38 215 GLN A C 1
ATOM 1645 O O . GLN A 1 215 ? 15.617 -7.41 22.234 1 98.38 215 GLN A O 1
ATOM 1650 N N . LEU A 1 216 ? 15.148 -7.055 20.109 1 97.94 216 LEU A N 1
ATOM 1651 C CA . LEU A 1 216 ? 16.266 -6.137 19.922 1 97.94 216 LEU A CA 1
ATOM 1652 C C . LEU A 1 216 ? 16.094 -4.891 20.781 1 97.94 216 LEU A C 1
ATOM 1654 O O . LEU A 1 216 ? 17.062 -4.402 21.375 1 97.94 216 LEU A O 1
ATOM 1658 N N . LEU A 1 217 ? 14.852 -4.371 20.766 1 97.38 217 LEU A N 1
ATOM 1659 C CA . LEU A 1 217 ? 14.57 -3.197 21.578 1 97.38 217 LEU A CA 1
ATOM 1660 C C . LEU A 1 217 ? 14.797 -3.5 23.062 1 97.38 217 LEU A C 1
ATOM 1662 O O . LEU A 1 217 ? 15.375 -2.688 23.781 1 97.38 217 LEU A O 1
ATOM 1666 N N . LEU A 1 218 ? 14.359 -4.648 23.484 1 97.31 218 LEU A N 1
ATOM 1667 C CA . LEU A 1 218 ? 1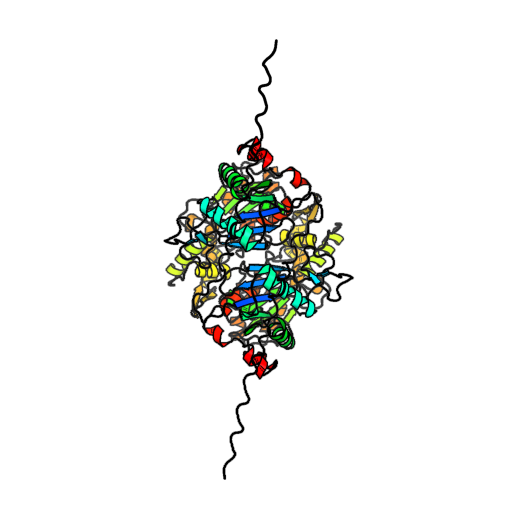4.57 -5.078 24.859 1 97.31 218 LEU A CA 1
ATOM 1668 C C . LEU A 1 218 ? 16.062 -5.176 25.172 1 97.31 218 LEU A C 1
ATOM 1670 O O . LEU A 1 218 ? 16.516 -4.711 26.219 1 97.31 218 LEU A O 1
ATOM 1674 N N . ALA A 1 219 ? 16.797 -5.781 24.312 1 96.44 219 ALA A N 1
ATOM 1675 C CA . ALA A 1 219 ? 18.234 -5.914 24.484 1 96.44 219 ALA A CA 1
ATOM 1676 C C . ALA A 1 219 ? 18.906 -4.547 24.531 1 96.44 219 ALA A C 1
ATOM 1678 O O . ALA A 1 219 ? 19.938 -4.383 25.188 1 96.44 219 ALA A O 1
ATOM 1679 N N . GLY A 1 220 ? 18.328 -3.602 23.859 1 92.44 220 GLY A N 1
ATOM 1680 C CA . GLY A 1 220 ? 18.859 -2.248 23.828 1 92.44 220 GLY A CA 1
ATOM 1681 C C . GLY A 1 220 ? 18.438 -1.424 25.031 1 92.44 220 GLY A C 1
ATOM 1682 O O . GLY A 1 220 ? 18.828 -0.264 25.172 1 92.44 220 GLY A O 1
ATOM 1683 N N . GLY A 1 221 ? 17.609 -1.911 25.922 1 93 221 GLY A N 1
ATOM 1684 C CA . GLY A 1 221 ? 17.234 -1.248 27.156 1 93 221 GLY A CA 1
ATOM 1685 C C . GLY A 1 221 ? 15.859 -0.612 27.109 1 93 221 GLY A C 1
ATOM 1686 O O . GLY A 1 221 ? 15.484 0.138 28.016 1 93 221 GLY A O 1
ATOM 1687 N N . HIS A 1 222 ? 15.164 -0.918 26.016 1 93.56 222 HIS A N 1
ATOM 1688 C CA . HIS A 1 222 ? 13.812 -0.386 25.906 1 93.56 222 HIS A CA 1
ATOM 1689 C C . HIS A 1 222 ? 12.781 -1.404 26.375 1 93.56 222 HIS A C 1
ATOM 1691 O O . HIS A 1 222 ? 13.039 -2.609 26.359 1 93.56 222 HIS A O 1
ATOM 1697 N N . SER A 1 223 ? 11.742 -0.906 26.938 1 93.06 223 SER A N 1
ATOM 1698 C CA . SER A 1 223 ? 10.562 -1.738 27.156 1 93.06 223 SER A CA 1
ATOM 1699 C C . SER A 1 223 ? 9.641 -1.723 25.938 1 93.06 223 SER A C 1
ATOM 1701 O O . SER A 1 223 ? 8.945 -0.734 25.703 1 93.06 223 SER A O 1
ATOM 1703 N N . PRO A 1 224 ? 9.664 -2.781 25.234 1 90.06 224 PRO A N 1
ATOM 1704 C CA . PRO A 1 224 ? 8.867 -2.76 24.016 1 90.06 224 PRO A CA 1
ATOM 1705 C C . PRO A 1 224 ? 7.367 -2.633 24.281 1 90.06 224 PRO A C 1
ATOM 1707 O O . PRO A 1 224 ? 6.855 -3.24 25.234 1 90.06 224 PRO A O 1
ATOM 1710 N N . PRO A 1 225 ? 6.719 -1.823 23.484 1 92.69 225 PRO A N 1
ATOM 1711 C CA . PRO A 1 225 ? 5.258 -1.747 23.578 1 92.69 225 PRO A CA 1
ATOM 1712 C C . PRO A 1 225 ? 4.562 -2.996 23.047 1 92.69 225 PRO A C 1
ATOM 1714 O O . PRO A 1 225 ? 5.207 -4.031 22.859 1 92.69 225 PRO A O 1
ATOM 1717 N N . LYS A 1 226 ? 3.254 -2.924 22.938 1 90.44 226 LYS A N 1
ATOM 1718 C CA . LYS A 1 226 ? 2.469 -4.031 22.406 1 90.44 226 LYS A CA 1
ATOM 1719 C C . LYS A 1 226 ? 2.859 -4.336 20.969 1 90.44 226 LYS A C 1
ATOM 1721 O O . LYS A 1 226 ? 3.381 -3.471 20.266 1 90.44 226 LYS A O 1
ATOM 1726 N N . ALA A 1 227 ? 2.566 -5.504 20.5 1 90.81 227 ALA A N 1
ATOM 1727 C CA . ALA A 1 227 ? 3.012 -6.031 19.219 1 90.81 227 ALA A CA 1
ATOM 1728 C C . ALA A 1 227 ? 2.572 -5.125 18.078 1 90.81 227 ALA A C 1
ATOM 1730 O O . ALA A 1 227 ? 3.324 -4.91 17.125 1 90.81 227 ALA A O 1
ATOM 1731 N N . GLY A 1 228 ? 1.372 -4.66 18.188 1 89.62 228 GLY A N 1
ATOM 1732 C CA . GLY A 1 228 ? 0.874 -3.771 17.156 1 89.62 228 GLY A CA 1
ATOM 1733 C C . GLY A 1 228 ? 1.722 -2.525 16.969 1 89.62 228 GLY A C 1
ATOM 1734 O O . GLY A 1 228 ? 2 -2.113 15.844 1 89.62 228 GLY A O 1
ATOM 1735 N N . LEU A 1 229 ? 2.109 -1.965 18.047 1 92.56 229 LEU A N 1
ATOM 1736 C CA . LEU A 1 229 ? 2.93 -0.759 18 1 92.56 229 LEU A CA 1
ATOM 1737 C C . LEU A 1 229 ? 4.352 -1.084 17.562 1 92.56 229 LEU A C 1
ATOM 1739 O O . LEU A 1 229 ? 4.977 -0.296 16.844 1 92.56 229 LEU A O 1
ATOM 1743 N N . VAL A 1 230 ? 4.883 -2.242 17.984 1 97 230 VAL A N 1
ATOM 1744 C CA . VAL A 1 230 ? 6.199 -2.662 17.516 1 97 230 VAL A CA 1
ATOM 1745 C C . VAL A 1 230 ? 6.184 -2.809 15.992 1 97 230 VAL A C 1
ATOM 1747 O O . VAL A 1 230 ? 7.152 -2.453 15.32 1 97 230 VAL A O 1
ATOM 1750 N N . ASN A 1 231 ? 5.121 -3.35 15.477 1 95.81 231 ASN A N 1
ATOM 1751 C CA . ASN A 1 231 ? 4.977 -3.463 14.031 1 95.81 231 ASN A CA 1
ATOM 1752 C C . ASN A 1 231 ? 5.008 -2.096 13.359 1 95.81 231 ASN A C 1
ATOM 1754 O O . ASN A 1 231 ? 5.605 -1.938 12.289 1 95.81 231 ASN A O 1
ATOM 1758 N N . ARG A 1 232 ? 4.367 -1.163 13.945 1 94.25 232 ARG A N 1
ATOM 1759 C CA . ARG A 1 232 ? 4.379 0.188 13.391 1 94.25 232 ARG A CA 1
ATOM 1760 C C . ARG A 1 232 ? 5.789 0.764 13.383 1 94.25 232 ARG A C 1
ATOM 1762 O O . ARG A 1 232 ? 6.199 1.405 12.414 1 94.25 232 ARG A O 1
ATOM 1769 N N . ILE A 1 233 ? 6.484 0.561 14.461 1 97.12 233 ILE A N 1
ATOM 1770 C CA . ILE A 1 233 ? 7.867 1.018 14.555 1 97.12 233 ILE A CA 1
ATOM 1771 C C . ILE A 1 233 ? 8.703 0.358 13.461 1 97.12 233 ILE A C 1
ATOM 1773 O O . ILE A 1 233 ? 9.461 1.029 12.758 1 97.12 233 ILE A O 1
ATOM 1777 N N . LYS A 1 234 ? 8.547 -0.908 13.32 1 98.25 234 LYS A N 1
ATOM 1778 C CA . LYS A 1 234 ? 9.258 -1.662 12.289 1 98.25 234 LYS A CA 1
ATOM 1779 C C . LYS A 1 234 ? 9.008 -1.068 10.906 1 98.25 234 LYS A C 1
ATOM 1781 O O . LYS A 1 234 ? 9.953 -0.786 10.164 1 98.25 234 LYS A O 1
ATOM 1786 N N . GLU A 1 235 ? 7.777 -0.819 10.57 1 96.88 235 GLU A N 1
ATOM 1787 C CA . GLU A 1 235 ? 7.379 -0.361 9.25 1 96.88 235 GLU A CA 1
ATOM 1788 C C . GLU A 1 235 ? 7.82 1.079 9 1 96.88 235 GLU A C 1
ATOM 1790 O O . GLU A 1 235 ? 8.148 1.45 7.875 1 96.88 235 GLU A O 1
ATOM 1795 N N . ALA A 1 236 ? 7.895 1.84 10.055 1 95.75 236 ALA A N 1
ATOM 1796 C CA . ALA A 1 236 ? 8.227 3.258 9.922 1 95.75 236 ALA A CA 1
ATOM 1797 C C . ALA A 1 236 ? 9.734 3.469 9.906 1 95.75 236 ALA A C 1
ATOM 1799 O O . ALA A 1 236 ? 10.234 4.395 9.266 1 95.75 236 ALA A O 1
ATOM 1800 N N . CYS A 1 237 ? 10.5 2.549 10.602 1 96.81 237 CYS A N 1
ATOM 1801 C CA . CYS A 1 237 ? 11.867 2.941 10.93 1 96.81 237 CYS A CA 1
ATOM 1802 C C . CYS A 1 237 ? 12.875 1.968 10.328 1 96.81 237 CYS A C 1
ATOM 1804 O O . CYS A 1 237 ? 14.055 2.297 10.18 1 96.81 237 CYS A O 1
ATOM 1806 N N . CYS A 1 238 ? 12.5 0.798 10.039 1 97.62 238 CYS A N 1
ATOM 1807 C CA . CYS A 1 238 ? 13.484 -0.217 9.664 1 97.62 238 CYS A CA 1
ATOM 1808 C C . CYS A 1 238 ? 13.773 -0.173 8.172 1 97.62 238 CYS A C 1
ATOM 1810 O O . CYS A 1 238 ? 12.977 0.352 7.395 1 97.62 238 CYS A O 1
ATOM 1812 N N . TYR A 1 239 ? 14.906 -0.72 7.762 1 96.88 239 TYR A N 1
ATOM 1813 C CA . TYR A 1 239 ? 15.344 -0.801 6.371 1 96.88 239 TYR A CA 1
ATOM 1814 C C . TYR A 1 239 ? 16.359 -1.917 6.188 1 96.88 239 TYR A C 1
ATOM 1816 O O . TYR A 1 239 ? 16.922 -2.424 7.164 1 96.88 239 TYR A O 1
ATOM 1824 N N . VAL A 1 240 ? 16.547 -2.369 4.992 1 97.5 240 VAL A N 1
ATOM 1825 C CA . VAL A 1 240 ? 17.531 -3.391 4.66 1 97.5 240 VAL A CA 1
ATOM 1826 C C . VAL A 1 240 ? 18.844 -2.729 4.234 1 97.5 240 VAL A C 1
ATOM 1828 O O . VAL A 1 240 ? 18.875 -1.948 3.279 1 97.5 240 VAL A O 1
ATOM 1831 N N . ALA A 1 241 ? 19.922 -3.078 4.93 1 96.25 241 ALA A N 1
ATOM 1832 C CA . ALA A 1 241 ? 21.25 -2.572 4.562 1 96.25 241 ALA A CA 1
ATOM 1833 C C . ALA A 1 241 ? 21.797 -3.318 3.352 1 96.25 241 ALA A C 1
ATOM 1835 O O . ALA A 1 241 ? 21.609 -4.527 3.219 1 96.25 241 ALA A O 1
ATOM 1836 N N . THR A 1 242 ? 22.516 -2.59 2.504 1 93.75 242 THR A N 1
ATOM 1837 C CA . THR A 1 242 ? 23.188 -3.217 1.367 1 93.75 242 THR A CA 1
ATOM 1838 C C . THR A 1 242 ? 24.328 -4.102 1.837 1 93.75 242 THR A C 1
ATOM 1840 O O . THR A 1 242 ? 24.594 -5.156 1.253 1 93.75 242 THR A O 1
ATOM 1843 N N . ASP A 1 243 ? 24.984 -3.6 2.805 1 94.75 243 ASP A N 1
ATOM 1844 C CA . ASP A 1 243 ? 26.094 -4.293 3.465 1 94.75 243 ASP A CA 1
ATOM 1845 C C . ASP A 1 243 ? 25.984 -4.164 4.984 1 94.75 243 ASP A C 1
ATOM 1847 O O . ASP A 1 243 ? 26.25 -3.098 5.539 1 94.75 243 ASP A O 1
ATOM 1851 N N . LEU A 1 244 ? 25.734 -5.289 5.617 1 93.88 244 LEU A N 1
ATOM 1852 C CA . LEU A 1 244 ? 25.469 -5.273 7.051 1 93.88 244 LEU A CA 1
ATOM 1853 C C . LEU A 1 244 ? 26.688 -4.793 7.824 1 93.88 244 LEU A C 1
ATOM 1855 O O . LEU A 1 244 ? 26.578 -3.979 8.742 1 93.88 244 LEU A O 1
ATOM 1859 N N . THR A 1 245 ? 27.875 -5.273 7.488 1 94.31 245 THR A N 1
ATOM 1860 C CA . THR A 1 245 ? 29.094 -4.93 8.203 1 94.31 245 THR A CA 1
ATOM 1861 C C . THR A 1 245 ? 29.391 -3.438 8.07 1 94.31 245 THR A C 1
ATOM 1863 O O . THR A 1 245 ? 29.703 -2.773 9.062 1 94.31 245 THR A O 1
ATOM 1866 N N . ALA A 1 246 ? 29.297 -2.957 6.852 1 93.25 246 ALA A N 1
ATOM 1867 C CA . ALA A 1 246 ? 29.531 -1.535 6.625 1 93.25 246 ALA A CA 1
ATOM 1868 C C . ALA A 1 246 ? 28.516 -0.682 7.375 1 93.25 246 ALA A C 1
ATOM 1870 O O . ALA A 1 246 ? 28.859 0.375 7.91 1 93.25 246 ALA A O 1
ATOM 1871 N N . GLU A 1 247 ? 27.266 -1.171 7.383 1 93.44 247 GLU A N 1
ATOM 1872 C CA . GLU A 1 247 ? 26.203 -0.419 8.031 1 93.44 247 GLU A CA 1
ATOM 1873 C C . GLU A 1 247 ? 26.391 -0.376 9.547 1 93.44 247 GLU A C 1
ATOM 1875 O O . GLU A 1 247 ? 26.125 0.644 10.188 1 93.44 247 GLU A O 1
ATOM 1880 N N . MET A 1 248 ? 26.891 -1.46 10.141 1 93.25 248 MET A N 1
ATOM 1881 C CA . MET A 1 248 ? 27.188 -1.521 11.57 1 93.25 248 MET A CA 1
ATOM 1882 C C . MET A 1 248 ? 28.266 -0.508 11.953 1 93.25 248 MET A C 1
ATOM 1884 O O . MET A 1 248 ? 28.141 0.161 12.984 1 93.25 248 MET A O 1
ATOM 1888 N N . ALA A 1 249 ? 29.203 -0.354 11.133 1 91.12 249 ALA A N 1
ATOM 1889 C CA . ALA A 1 249 ? 30.281 0.6 11.383 1 91.12 249 ALA A CA 1
ATOM 1890 C C . ALA A 1 249 ? 29.781 2.037 11.312 1 91.12 249 ALA A C 1
ATOM 1892 O O . ALA A 1 249 ? 30.141 2.877 12.133 1 91.12 249 ALA A O 1
ATOM 1893 N N . ARG A 1 250 ? 28.938 2.234 10.367 1 86.25 250 ARG A N 1
ATOM 1894 C CA . ARG A 1 250 ? 28.375 3.568 10.172 1 86.25 250 ARG A CA 1
ATOM 1895 C C . ARG A 1 250 ? 27.438 3.936 11.32 1 86.25 250 ARG A C 1
ATOM 1897 O O . ARG A 1 250 ? 27.422 5.086 11.766 1 86.25 250 ARG A O 1
ATOM 1904 N N . ALA A 1 251 ? 26.656 3.012 11.711 1 83.44 251 ALA A N 1
ATOM 1905 C CA . ALA A 1 251 ? 25.641 3.232 12.734 1 83.44 251 ALA A CA 1
ATOM 1906 C C . ALA A 1 251 ? 26.281 3.568 14.078 1 83.44 251 ALA A C 1
ATOM 1908 O O . ALA A 1 251 ? 25.688 4.266 14.906 1 83.44 251 ALA A O 1
ATOM 1909 N N . GLN A 1 252 ? 27.375 3.074 14.352 1 77.88 252 GLN A N 1
ATOM 1910 C CA . GLN A 1 252 ? 28.078 3.385 15.594 1 77.88 252 GLN A CA 1
ATOM 1911 C C . GLN A 1 252 ? 28.359 4.883 15.711 1 77.88 252 GLN A C 1
ATOM 1913 O O . GLN A 1 252 ? 28.391 5.43 16.812 1 77.88 252 GLN A O 1
ATOM 1918 N N . ALA A 1 253 ? 28.344 5.504 14.633 1 68.38 253 ALA A N 1
ATOM 1919 C CA . ALA A 1 253 ? 28.719 6.914 14.641 1 68.38 253 ALA A CA 1
ATOM 1920 C C . ALA A 1 253 ? 27.5 7.816 14.711 1 68.38 253 ALA A C 1
ATOM 1922 O O . ALA A 1 253 ? 27.562 8.922 15.242 1 68.38 253 ALA A O 1
ATOM 1923 N N . GLN A 1 254 ? 26.375 7.508 14.148 1 64.5 254 GLN A N 1
ATOM 1924 C CA . GLN A 1 254 ? 25.438 8.617 14.117 1 64.5 254 GLN A CA 1
ATOM 1925 C C . GLN A 1 254 ? 24.016 8.141 13.797 1 64.5 254 GLN A C 1
ATOM 1927 O O . GLN A 1 254 ? 23.062 8.891 13.938 1 64.5 254 GLN A O 1
ATOM 1932 N N . ALA A 1 255 ? 23.703 6.875 13.648 1 64.62 255 ALA A N 1
ATOM 1933 C CA . ALA A 1 255 ? 22.438 6.625 12.953 1 64.62 255 ALA A CA 1
ATOM 1934 C C . ALA A 1 255 ? 21.344 6.246 13.938 1 64.62 255 ALA A C 1
ATOM 1936 O O . ALA A 1 255 ? 21.203 5.078 14.312 1 64.62 255 ALA A O 1
ATOM 1937 N N . ARG A 1 256 ? 20.734 7.469 14.703 1 86.44 256 ARG A N 1
ATOM 1938 C CA . ARG A 1 256 ? 19.625 7.129 15.586 1 86.44 256 ARG A CA 1
ATOM 1939 C C . ARG A 1 256 ? 18.344 7.848 15.164 1 86.44 256 ARG A C 1
ATOM 1941 O O . ARG A 1 256 ? 18.391 8.945 14.609 1 86.44 256 ARG A O 1
ATOM 1948 N N . VAL A 1 257 ? 17.297 7.082 15.266 1 92.88 257 VAL A N 1
ATOM 1949 C CA . VAL A 1 257 ? 16 7.613 14.875 1 92.88 257 VAL A CA 1
ATOM 1950 C C . VAL A 1 257 ? 15.016 7.469 16.031 1 92.88 257 VAL A C 1
ATOM 1952 O O . VAL A 1 257 ? 14.953 6.418 16.672 1 92.88 257 VAL A O 1
ATOM 1955 N N . ASP A 1 258 ? 14.297 8.539 16.297 1 93.81 258 ASP A N 1
ATOM 1956 C CA . ASP A 1 258 ? 13.297 8.523 17.359 1 93.81 258 ASP A CA 1
ATOM 1957 C C . ASP A 1 258 ? 11.914 8.18 16.812 1 93.81 258 ASP A C 1
ATOM 1959 O O . ASP A 1 258 ? 11.578 8.547 15.695 1 93.81 258 ASP A O 1
ATOM 1963 N N . PHE A 1 259 ? 11.18 7.426 17.641 1 95.88 259 PHE A N 1
ATOM 1964 C CA . PHE A 1 259 ? 9.766 7.152 17.391 1 95.88 259 PHE A CA 1
ATOM 1965 C C . PHE A 1 259 ? 8.93 7.477 18.609 1 95.88 259 PHE A C 1
ATOM 1967 O O . PHE A 1 259 ? 9.133 6.898 19.688 1 95.88 259 PHE A O 1
ATOM 1974 N N . MET A 1 260 ? 7.992 8.383 18.391 1 93.19 260 MET A N 1
ATOM 1975 C CA . MET A 1 260 ? 7.145 8.805 19.5 1 93.19 260 MET A CA 1
ATOM 1976 C C . MET A 1 260 ? 5.914 7.91 19.609 1 93.19 260 MET A C 1
ATOM 1978 O O . MET A 1 260 ? 5.137 7.797 18.672 1 93.19 260 MET A O 1
ATOM 1982 N N . LEU A 1 261 ? 5.746 7.355 20.734 1 90.88 261 LEU A N 1
ATOM 1983 C CA . LEU A 1 261 ? 4.598 6.504 21.016 1 90.88 261 LEU A CA 1
ATOM 1984 C C . LEU A 1 261 ? 3.359 7.344 21.328 1 90.88 261 LEU A C 1
ATOM 1986 O O . LEU A 1 261 ? 3.465 8.547 21.562 1 90.88 261 LEU A O 1
ATOM 1990 N N . PRO A 1 262 ? 2.199 6.68 21.297 1 82.62 262 PRO A N 1
ATOM 1991 C CA . PRO A 1 262 ? 0.961 7.406 21.578 1 82.62 262 PRO A CA 1
ATOM 1992 C C . PRO A 1 262 ? 0.958 8.039 22.969 1 82.62 262 PRO A C 1
ATOM 1994 O O . PRO A 1 262 ? 0.322 9.078 23.188 1 82.62 262 PRO A O 1
ATOM 1997 N N . ASP A 1 263 ? 1.614 7.457 23.906 1 84 263 ASP A N 1
ATOM 1998 C CA . ASP A 1 263 ? 1.676 8 25.266 1 84 263 ASP A CA 1
ATOM 1999 C C . ASP A 1 263 ? 2.793 9.039 25.391 1 84 263 ASP A C 1
ATOM 2001 O O . ASP A 1 263 ? 3.133 9.461 26.5 1 84 263 ASP A O 1
ATOM 2005 N N . LYS A 1 264 ? 3.465 9.336 24.297 1 86.44 264 LYS A N 1
ATOM 2006 C CA . LYS A 1 264 ? 4.457 10.398 24.172 1 86.44 264 LYS A CA 1
ATOM 2007 C C . LYS A 1 264 ? 5.84 9.914 24.594 1 86.44 264 LYS A C 1
ATOM 2009 O O . LYS A 1 264 ? 6.82 10.656 24.516 1 86.44 264 LYS A O 1
ATOM 2014 N N . GLN A 1 265 ? 5.836 8.727 25.016 1 91.5 265 GLN A N 1
ATOM 2015 C CA . GLN A 1 265 ? 7.168 8.156 25.234 1 91.5 265 GLN A CA 1
ATOM 2016 C C . GLN A 1 265 ? 7.914 8.016 23.906 1 91.5 265 GLN A C 1
ATOM 2018 O O . GLN A 1 265 ? 7.309 7.727 22.875 1 91.5 265 GLN A O 1
ATOM 2023 N N . VAL A 1 266 ? 9.219 8.164 24 1 93.88 266 VAL A N 1
ATOM 2024 C CA . VAL A 1 266 ? 10.023 8.109 22.781 1 93.88 266 VAL A CA 1
ATOM 2025 C C . VAL A 1 266 ? 10.945 6.895 22.828 1 93.88 266 VAL A C 1
ATOM 2027 O O . VAL A 1 266 ? 11.602 6.633 23.828 1 93.88 266 VAL A O 1
ATOM 2030 N N . ILE A 1 267 ? 10.953 6.145 21.797 1 95.5 267 ILE A N 1
ATOM 2031 C CA . ILE A 1 267 ? 11.891 5.047 21.594 1 95.5 267 ILE A CA 1
ATOM 2032 C C . ILE A 1 267 ? 12.938 5.441 20.562 1 95.5 267 ILE A C 1
ATOM 2034 O O . ILE A 1 267 ? 12.594 5.82 19.438 1 95.5 267 ILE A O 1
ATOM 2038 N N . THR A 1 268 ? 14.203 5.379 20.953 1 94.69 268 THR A N 1
ATOM 2039 C CA . THR A 1 268 ? 15.305 5.68 20.031 1 94.69 268 THR A CA 1
ATOM 2040 C C . THR A 1 268 ? 15.891 4.395 19.453 1 94.69 268 THR A C 1
ATOM 2042 O O . THR A 1 268 ? 16.281 3.496 20.203 1 94.69 268 THR A O 1
ATOM 2045 N N . LEU A 1 269 ? 15.938 4.352 18.125 1 95.38 269 LEU A N 1
ATOM 2046 C CA . LEU A 1 269 ? 16.453 3.162 17.453 1 95.38 269 LEU A CA 1
ATOM 2047 C C . LEU A 1 269 ? 17.797 3.445 16.797 1 95.38 269 LEU A C 1
ATOM 2049 O O . LEU A 1 269 ? 18 4.52 16.219 1 95.38 269 LEU A O 1
ATOM 2053 N N . GLY A 1 270 ? 18.703 2.521 16.969 1 94.25 270 GLY A N 1
ATOM 2054 C CA . GLY A 1 270 ? 19.969 2.52 16.266 1 94.25 270 GLY A CA 1
ATOM 2055 C C . GLY A 1 270 ? 20.109 1.36 15.297 1 94.25 270 GLY A C 1
ATOM 2056 O O . GLY A 1 270 ? 19.406 1.291 14.289 1 94.25 270 GLY A O 1
ATOM 2057 N N . SER A 1 271 ? 20.922 0.378 15.703 1 95.25 271 SER A N 1
ATOM 2058 C CA . SER A 1 271 ? 21.219 -0.738 14.812 1 95.25 271 SER A CA 1
ATOM 2059 C C . SER A 1 271 ? 20.016 -1.66 14.648 1 95.25 271 SER A C 1
ATOM 2061 O O . SER A 1 271 ? 19.953 -2.455 13.711 1 95.25 271 SER A O 1
ATOM 2063 N N . GLU A 1 272 ? 19.047 -1.523 15.602 1 96.62 272 GLU A N 1
ATOM 2064 C CA . GLU A 1 272 ? 17.844 -2.348 15.508 1 96.62 272 GLU A CA 1
ATOM 2065 C C . GLU A 1 272 ? 17.156 -2.168 14.156 1 96.62 272 GLU A C 1
ATOM 2067 O O . GLU A 1 272 ? 16.516 -3.092 13.656 1 96.62 272 GLU A O 1
ATOM 2072 N N . ARG A 1 273 ? 17.375 -1.013 13.562 1 96.88 273 ARG A N 1
ATOM 2073 C CA . ARG A 1 273 ? 16.672 -0.621 12.352 1 96.88 273 ARG A CA 1
ATOM 2074 C C . ARG A 1 273 ? 17.047 -1.521 11.18 1 96.88 273 ARG A C 1
ATOM 2076 O O . ARG A 1 273 ? 16.188 -1.863 10.359 1 96.88 273 ARG A O 1
ATOM 2083 N N . PHE A 1 274 ? 18.312 -1.907 11.062 1 97.31 274 PHE A N 1
ATOM 2084 C CA . PHE A 1 274 ? 18.719 -2.711 9.914 1 97.31 274 PHE A CA 1
ATOM 2085 C C . PHE A 1 274 ? 19.047 -4.137 10.336 1 97.31 274 PHE A C 1
ATOM 2087 O O . PHE A 1 274 ? 19.094 -5.039 9.5 1 97.31 274 PHE A O 1
ATOM 2094 N N . CYS A 1 275 ? 19.234 -4.391 11.68 1 97.56 275 CYS A N 1
ATOM 2095 C CA . CYS A 1 275 ? 19.406 -5.754 12.164 1 97.56 275 CYS A CA 1
ATOM 2096 C C . CYS A 1 275 ? 18.125 -6.551 12.055 1 97.56 275 CYS A C 1
ATOM 2098 O O . CYS A 1 275 ? 18.141 -7.734 11.711 1 97.56 275 CYS A O 1
ATOM 2100 N N . CYS A 1 276 ? 17.047 -5.938 12.266 1 98.5 276 CYS A N 1
ATOM 2101 C CA . CYS A 1 276 ? 15.734 -6.594 12.273 1 98.5 276 CYS A CA 1
ATOM 2102 C C . CYS A 1 276 ? 15.43 -7.223 10.922 1 98.5 276 CYS A C 1
ATOM 2104 O O . CYS A 1 276 ? 15.289 -8.445 10.812 1 98.5 276 CYS A O 1
ATOM 2106 N N . PRO A 1 277 ? 15.422 -6.457 9.805 1 98.62 277 PRO A N 1
ATOM 2107 C CA . PRO A 1 277 ? 15.07 -7.086 8.523 1 98.62 277 PRO A CA 1
ATOM 2108 C C . PRO A 1 277 ? 16.156 -8.023 8.008 1 98.62 277 PRO A C 1
ATOM 2110 O O . PRO A 1 277 ? 15.922 -8.805 7.086 1 98.62 277 PRO A O 1
ATOM 2113 N N . GLU A 1 278 ? 17.344 -7.961 8.602 1 98.69 278 GLU A N 1
ATOM 2114 C CA . GLU A 1 278 ? 18.453 -8.82 8.188 1 98.69 278 GLU A CA 1
ATOM 2115 C C . GLU A 1 278 ? 18.094 -10.297 8.367 1 98.69 278 GLU A C 1
ATOM 2117 O O . GLU A 1 278 ? 18.672 -11.164 7.711 1 98.69 278 GLU A O 1
ATOM 2122 N N . ALA A 1 279 ? 17.156 -10.539 9.227 1 98.69 279 ALA A N 1
ATOM 2123 C CA . ALA A 1 279 ? 16.75 -11.906 9.516 1 98.69 279 ALA A CA 1
ATOM 2124 C C . ALA A 1 279 ? 16.172 -12.578 8.273 1 98.69 279 ALA A C 1
ATOM 2126 O O . ALA A 1 279 ? 16.172 -13.805 8.164 1 98.69 279 ALA A O 1
ATOM 2127 N N . LEU A 1 280 ? 15.641 -11.867 7.293 1 98.62 280 LEU A N 1
ATOM 2128 C CA . LEU A 1 280 ? 15.148 -12.422 6.035 1 98.62 280 LEU A CA 1
ATOM 2129 C C . LEU A 1 280 ? 16.297 -12.992 5.211 1 98.62 280 LEU A C 1
ATOM 2131 O O . LEU A 1 280 ? 16.094 -13.891 4.391 1 98.62 280 LEU A O 1
ATOM 2135 N N . PHE A 1 281 ? 17.484 -12.414 5.41 1 98.44 281 PHE A N 1
ATOM 2136 C CA . PHE A 1 281 ? 18.672 -12.797 4.66 1 98.44 281 PHE A CA 1
ATOM 2137 C C . PHE A 1 281 ? 19.516 -13.773 5.457 1 98.44 281 PHE A C 1
ATOM 2139 O O . PHE A 1 281 ? 20.234 -14.594 4.883 1 98.44 281 PHE A O 1
ATOM 2146 N N . GLN A 1 282 ? 19.406 -13.641 6.77 1 98.19 282 GLN A N 1
ATOM 2147 C CA . GLN A 1 282 ? 20.141 -14.484 7.695 1 98.19 282 GLN A CA 1
ATOM 2148 C C . GLN A 1 282 ? 19.234 -15.008 8.805 1 98.19 282 GLN A C 1
ATOM 2150 O O . GLN A 1 282 ? 19.359 -14.594 9.961 1 98.19 282 GLN A O 1
ATOM 2155 N N . PRO A 1 283 ? 18.484 -16.047 8.516 1 98.19 283 PRO A N 1
ATOM 2156 C CA . PRO A 1 283 ? 17.516 -16.562 9.484 1 98.19 283 PRO A CA 1
ATOM 2157 C C . PRO A 1 283 ? 18.172 -17.094 10.758 1 98.19 283 PRO A C 1
ATOM 2159 O O . PRO A 1 283 ? 17.5 -17.25 11.781 1 98.19 283 PRO A O 1
ATOM 2162 N N . ASP A 1 284 ? 19.453 -17.344 10.758 1 97.56 284 ASP A N 1
ATOM 2163 C CA . ASP A 1 284 ? 20.188 -17.797 11.938 1 97.56 284 ASP A CA 1
ATOM 2164 C C . ASP A 1 284 ? 20.094 -16.766 13.07 1 97.56 284 ASP A C 1
ATOM 2166 O O . ASP A 1 284 ? 20.25 -17.125 14.242 1 97.56 284 ASP A O 1
ATOM 2170 N N . LEU A 1 285 ? 19.922 -15.539 12.727 1 96.75 285 LEU A N 1
ATOM 2171 C CA . LEU A 1 285 ? 19.766 -14.484 13.719 1 96.75 285 LEU A CA 1
ATOM 2172 C C . LEU A 1 285 ? 18.562 -14.766 14.617 1 96.75 285 LEU A C 1
ATOM 2174 O O . LEU A 1 285 ? 18.5 -14.289 15.75 1 96.75 285 LEU A O 1
ATOM 2178 N N . LEU A 1 286 ? 17.594 -15.523 14.07 1 97.56 286 LEU A N 1
ATOM 2179 C CA . LEU A 1 286 ? 16.422 -15.906 14.844 1 97.56 286 LEU A CA 1
ATOM 2180 C C . LEU A 1 286 ? 16.562 -17.328 15.383 1 97.56 286 LEU A C 1
ATOM 2182 O O . LEU A 1 286 ? 15.602 -17.906 15.891 1 97.56 286 LEU A O 1
ATOM 2186 N N . GLY A 1 287 ? 17.688 -17.922 15.188 1 96.81 287 GLY A N 1
ATOM 2187 C CA . GLY A 1 287 ? 17.938 -19.281 15.641 1 96.81 287 GLY A CA 1
ATOM 2188 C C . GLY A 1 287 ? 17.391 -20.328 14.688 1 96.81 287 GLY A C 1
ATOM 2189 O O . GLY A 1 287 ? 17.219 -21.5 15.062 1 96.81 287 GLY A O 1
ATOM 2190 N N . LEU A 1 288 ? 17.047 -19.906 13.484 1 96.81 288 LEU A N 1
ATOM 2191 C CA . LEU A 1 288 ? 16.516 -20.844 12.492 1 96.81 288 LEU A CA 1
ATOM 2192 C C . LEU A 1 288 ? 17.625 -21.359 11.586 1 96.81 288 LEU A C 1
ATOM 2194 O O . LEU A 1 288 ? 18.469 -20.578 11.125 1 96.81 288 LEU A O 1
ATOM 2198 N N . ASN A 1 289 ? 17.625 -22.672 11.422 1 95.75 289 ASN A N 1
ATOM 2199 C CA . ASN A 1 289 ? 18.594 -23.266 10.516 1 95.75 289 ASN A CA 1
ATOM 2200 C C . ASN A 1 289 ? 18.047 -23.391 9.094 1 95.75 289 ASN A C 1
ATOM 2202 O O . ASN A 1 289 ? 17.844 -24.484 8.586 1 95.75 289 ASN A O 1
ATOM 2206 N N . GLN A 1 290 ? 17.734 -22.344 8.461 1 96.12 290 GLN A N 1
ATOM 2207 C CA . GLN A 1 290 ? 17.266 -22.234 7.082 1 96.12 290 GLN A CA 1
ATOM 2208 C C . GLN A 1 290 ? 18.078 -21.188 6.309 1 96.12 290 GLN A C 1
ATOM 2210 O O . GLN A 1 290 ? 18.547 -20.203 6.891 1 96.12 290 GLN A O 1
ATOM 2215 N N . PRO A 1 291 ? 18.281 -21.5 5.035 1 97.25 291 PRO A N 1
ATOM 2216 C CA . PRO A 1 291 ? 18.891 -20.438 4.234 1 97.25 291 PRO A CA 1
ATOM 2217 C C . PRO A 1 291 ? 18.031 -19.188 4.148 1 97.25 291 PRO A C 1
ATOM 2219 O O . PRO A 1 291 ? 16.828 -19.25 4.348 1 97.25 291 PRO A O 1
ATOM 2222 N N . GLY A 1 292 ? 18.656 -18.047 3.91 1 98.06 292 GLY A N 1
ATOM 2223 C CA . GLY A 1 292 ? 17.922 -16.828 3.674 1 98.06 292 GLY A CA 1
ATOM 2224 C C . GLY A 1 292 ? 17.203 -16.812 2.338 1 98.06 292 GLY A C 1
ATOM 2225 O O . GLY A 1 292 ? 17.359 -17.719 1.527 1 98.06 292 GLY A O 1
ATOM 2226 N N . LEU A 1 293 ? 16.422 -15.82 2.119 1 97.81 293 LEU A N 1
ATOM 2227 C CA . LEU A 1 293 ? 15.555 -15.734 0.957 1 97.81 293 LEU A CA 1
ATOM 2228 C C . LEU A 1 293 ? 16.359 -15.766 -0.336 1 97.81 293 LEU A C 1
ATOM 2230 O O . LEU A 1 293 ? 16.031 -16.5 -1.266 1 97.81 293 LEU A O 1
ATOM 2234 N N . PRO A 1 294 ? 17.5 -14.984 -0.474 1 97.94 294 PRO A N 1
ATOM 2235 C CA . PRO A 1 294 ? 18.266 -15.047 -1.722 1 97.94 294 PRO A CA 1
ATOM 2236 C C . PRO A 1 294 ? 18.859 -16.438 -1.987 1 97.94 294 PRO A C 1
ATOM 2238 O O . PRO A 1 294 ? 18.875 -16.891 -3.131 1 97.94 294 PRO A O 1
ATOM 2241 N N . GLN A 1 295 ? 19.312 -17.062 -0.96 1 98 295 GLN A N 1
ATOM 2242 C CA . GLN A 1 295 ? 19.875 -18.406 -1.118 1 98 295 GLN A CA 1
ATOM 2243 C C . GLN A 1 295 ? 18.797 -19.391 -1.54 1 98 295 GLN A C 1
ATOM 2245 O O . GLN A 1 295 ? 19.047 -20.281 -2.363 1 98 295 GLN A O 1
ATOM 2250 N N . LEU A 1 296 ? 17.641 -19.25 -0.934 1 97.81 296 LEU A N 1
ATOM 2251 C CA . LEU A 1 296 ? 16.531 -20.109 -1.32 1 97.81 296 LEU A CA 1
ATOM 2252 C C . LEU A 1 296 ? 16.156 -19.891 -2.781 1 97.81 296 LEU A C 1
ATOM 2254 O O . LEU A 1 296 ? 15.789 -20.828 -3.484 1 97.81 296 LEU A O 1
ATOM 2258 N N . ALA A 1 297 ? 16.188 -18.641 -3.197 1 98 297 ALA A N 1
ATOM 2259 C CA . ALA A 1 297 ? 15.914 -18.312 -4.594 1 98 297 ALA A CA 1
ATOM 2260 C C . ALA A 1 297 ? 16.891 -19.016 -5.527 1 98 297 ALA A C 1
ATOM 2262 O O . ALA A 1 297 ? 16.484 -19.609 -6.531 1 98 297 ALA A O 1
ATOM 2263 N N . LEU A 1 298 ? 18.156 -18.984 -5.176 1 97.69 298 LEU A N 1
ATOM 2264 C CA . LEU A 1 298 ? 19.172 -19.609 -5.996 1 97.69 298 LEU A CA 1
ATOM 2265 C C . LEU A 1 298 ? 19.031 -21.125 -5.973 1 97.69 298 LEU A C 1
ATOM 2267 O O . LEU A 1 298 ? 19.25 -21.797 -6.992 1 97.69 298 LEU A O 1
ATOM 2271 N N . LEU A 1 299 ? 18.641 -21.688 -4.828 1 96.88 299 LEU A N 1
ATOM 2272 C CA . LEU A 1 299 ? 18.375 -23.125 -4.727 1 96.88 299 LEU A CA 1
ATOM 2273 C C . LEU A 1 299 ? 17.188 -23.516 -5.605 1 96.88 299 LEU A C 1
ATOM 2275 O O . LEU A 1 299 ? 17.203 -24.562 -6.25 1 96.88 299 LEU A O 1
ATOM 2279 N N . SER A 1 300 ? 16.188 -22.656 -5.637 1 97 300 SER A N 1
ATOM 2280 C CA . SER A 1 300 ? 14.961 -22.906 -6.383 1 97 300 SER A CA 1
ATOM 2281 C C . SER A 1 300 ? 15.242 -23.078 -7.871 1 97 300 SER A C 1
ATOM 2283 O O . SER A 1 300 ? 14.602 -23.891 -8.539 1 97 300 SER A O 1
ATOM 2285 N N . ILE A 1 301 ? 16.234 -22.328 -8.375 1 96.19 301 ILE A N 1
ATOM 2286 C CA . ILE A 1 301 ? 16.438 -22.359 -9.82 1 96.19 301 ILE A CA 1
ATOM 2287 C C . ILE A 1 301 ? 17.656 -23.234 -10.148 1 96.19 301 ILE A C 1
ATOM 2289 O O . ILE A 1 301 ? 17.938 -23.484 -11.32 1 96.19 301 ILE A O 1
ATOM 2293 N N . GLY A 1 302 ? 18.328 -23.75 -9.195 1 94.62 302 GLY A N 1
ATOM 2294 C CA . GLY A 1 302 ? 19.609 -24.438 -9.359 1 94.62 302 GLY A CA 1
ATOM 2295 C C . GLY A 1 302 ? 19.5 -25.719 -10.156 1 94.62 302 GLY A C 1
ATOM 2296 O O . GLY A 1 302 ? 20.469 -26.125 -10.805 1 94.62 302 GLY A O 1
ATOM 2297 N N . ARG A 1 303 ? 18.406 -26.406 -10.141 1 90.06 303 ARG A N 1
ATOM 2298 C CA . ARG A 1 303 ? 18.266 -27.688 -10.812 1 90.06 303 ARG A CA 1
ATOM 2299 C C . ARG A 1 303 ? 17.703 -27.516 -12.219 1 90.06 303 ARG A C 1
ATOM 2301 O O . ARG A 1 303 ? 17.609 -28.484 -12.984 1 90.06 303 ARG A O 1
ATOM 2308 N N . LEU A 1 304 ? 17.344 -26.312 -12.555 1 93.69 304 LEU A N 1
ATOM 2309 C CA . LEU A 1 304 ? 16.797 -26.031 -13.883 1 93.69 304 LEU A CA 1
ATOM 2310 C C . LEU A 1 304 ? 17.906 -25.844 -14.906 1 93.69 304 LEU A C 1
ATOM 2312 O O . LEU A 1 304 ? 19.078 -25.703 -14.539 1 93.69 304 LEU A O 1
ATOM 2316 N N . ASP A 1 305 ? 17.578 -25.984 -16.172 1 94.31 305 ASP A N 1
ATOM 2317 C CA . ASP A 1 305 ? 18.594 -25.766 -17.203 1 94.31 305 ASP A CA 1
ATOM 2318 C C . ASP A 1 305 ? 18.984 -24.297 -17.312 1 94.31 305 ASP A C 1
ATOM 2320 O O . ASP A 1 305 ? 18.312 -23.438 -16.719 1 94.31 305 ASP A O 1
ATOM 2324 N N . ALA A 1 306 ? 20.016 -23.984 -17.969 1 95.38 306 ALA A N 1
ATOM 2325 C CA . ALA A 1 306 ? 20.625 -22.656 -18 1 95.38 306 ALA A CA 1
ATOM 2326 C C . ALA A 1 306 ? 19.656 -21.641 -18.594 1 95.38 306 ALA A C 1
ATOM 2328 O O . ALA A 1 306 ? 19.594 -20.5 -18.125 1 95.38 306 ALA A O 1
ATOM 2329 N N . LYS A 1 307 ? 19.016 -22.047 -19.609 1 95.5 307 LYS A N 1
ATOM 2330 C CA . LYS A 1 307 ? 18.078 -21.125 -20.266 1 95.5 307 LYS A CA 1
ATOM 2331 C C . LYS A 1 307 ? 16.938 -20.75 -19.328 1 95.5 307 LYS A C 1
ATOM 2333 O O . LYS A 1 307 ? 16.547 -19.578 -19.25 1 95.5 307 LYS A O 1
ATOM 2338 N N . GLN A 1 308 ? 16.438 -21.734 -18.656 1 95.12 308 GLN A N 1
ATOM 2339 C CA . GLN A 1 308 ? 15.359 -21.5 -17.688 1 95.12 308 GLN A CA 1
ATOM 2340 C C . GLN A 1 308 ? 15.836 -20.625 -16.547 1 95.12 308 GLN A C 1
ATOM 2342 O O . GLN A 1 308 ? 15.117 -19.719 -16.094 1 95.12 308 GLN A O 1
ATOM 2347 N N . GLN A 1 309 ? 17.016 -20.906 -16.109 1 96 309 GLN A N 1
ATOM 2348 C CA . GLN A 1 309 ? 17.594 -20.094 -15.047 1 96 309 GLN A CA 1
ATOM 2349 C C . GLN A 1 309 ? 17.703 -18.625 -15.461 1 96 309 GLN A C 1
ATOM 2351 O O . GLN A 1 309 ? 17.328 -17.734 -14.695 1 96 309 GLN A O 1
ATOM 2356 N N . GLU A 1 310 ? 18.156 -18.453 -16.641 1 94.81 310 GLU A N 1
ATOM 2357 C CA . GLU A 1 310 ? 18.312 -17.094 -17.156 1 94.81 310 GLU A CA 1
ATOM 2358 C C . GLU A 1 310 ? 16.969 -16.375 -17.266 1 94.81 310 GLU A C 1
ATOM 2360 O O . GLU A 1 310 ? 16.844 -15.219 -16.875 1 94.81 310 GLU A O 1
ATOM 2365 N N . GLN A 1 311 ? 15.961 -17.094 -17.734 1 94.5 311 GLN A N 1
ATOM 2366 C CA . GLN A 1 311 ? 14.625 -16.531 -17.875 1 94.5 311 GLN A CA 1
ATOM 2367 C C . GLN A 1 311 ? 14.031 -16.141 -16.531 1 94.5 311 GLN A C 1
ATOM 2369 O O . GLN A 1 311 ? 13.414 -15.086 -16.391 1 94.5 311 GLN A O 1
ATOM 2374 N N . LEU A 1 312 ? 14.234 -17 -15.602 1 96.69 312 LEU A N 1
ATOM 2375 C CA . LEU A 1 312 ? 13.672 -16.766 -14.273 1 96.69 312 LEU A CA 1
ATOM 2376 C C . LEU A 1 312 ? 14.391 -15.617 -13.578 1 96.69 312 LEU A C 1
ATOM 2378 O O . LEU A 1 312 ? 13.742 -14.75 -12.977 1 96.69 312 LEU A O 1
ATOM 2382 N N . LEU A 1 313 ? 15.703 -15.531 -13.695 1 96.19 313 LEU A N 1
ATOM 2383 C CA . LEU A 1 313 ? 16.484 -14.469 -13.062 1 96.19 313 LEU A CA 1
ATOM 2384 C C . LEU A 1 313 ? 16.172 -13.125 -13.711 1 96.19 313 LEU A C 1
ATOM 2386 O O . LEU A 1 313 ? 16.203 -12.086 -13.039 1 96.19 313 LEU A O 1
ATOM 2390 N N . ALA A 1 314 ? 15.828 -13.195 -14.961 1 94.25 314 ALA A N 1
ATOM 2391 C CA . ALA A 1 314 ? 15.531 -11.961 -15.68 1 94.25 314 ALA A CA 1
ATOM 2392 C C . ALA A 1 314 ? 14.141 -11.438 -15.32 1 94.25 314 ALA A C 1
ATOM 2394 O O . ALA A 1 314 ? 13.766 -10.328 -15.711 1 94.25 314 ALA A O 1
ATOM 2395 N N . ASN A 1 315 ? 13.352 -12.242 -14.555 1 95.75 315 ASN A N 1
ATOM 2396 C CA . ASN A 1 315 ? 11.977 -11.914 -14.188 1 95.75 315 ASN A CA 1
ATOM 2397 C C . ASN A 1 315 ? 11.695 -12.25 -12.727 1 95.75 315 ASN A C 1
ATOM 2399 O O . ASN A 1 315 ? 10.789 -13.039 -12.43 1 95.75 315 ASN A O 1
ATOM 2403 N N . VAL A 1 316 ? 12.453 -11.625 -11.82 1 97.81 316 VAL A N 1
ATOM 2404 C CA . VAL A 1 316 ? 12.203 -11.82 -10.391 1 97.81 316 VAL A CA 1
ATOM 2405 C C . VAL A 1 316 ? 11.164 -10.805 -9.906 1 97.81 316 VAL A C 1
ATOM 2407 O O . VAL A 1 316 ? 11.359 -9.594 -10.039 1 97.81 316 VAL A O 1
ATOM 2410 N N . VAL A 1 317 ? 10.062 -11.305 -9.367 1 98.06 317 VAL A N 1
ATOM 2411 C CA . VAL A 1 317 ? 8.961 -10.43 -8.953 1 98.06 317 VAL A CA 1
ATOM 2412 C C . VAL A 1 317 ? 8.75 -10.547 -7.445 1 98.06 317 VAL A C 1
ATOM 2414 O O . VAL A 1 317 ? 8.805 -11.648 -6.887 1 98.06 317 VAL A O 1
ATOM 2417 N N . LEU A 1 318 ? 8.562 -9.375 -6.832 1 98.56 318 LEU A N 1
ATOM 2418 C CA . LEU A 1 318 ? 8.328 -9.336 -5.395 1 98.56 318 LEU A CA 1
ATOM 2419 C C . LEU A 1 318 ? 6.84 -9.281 -5.082 1 98.56 318 LEU A C 1
ATOM 2421 O O . LEU A 1 318 ? 6.082 -8.602 -5.785 1 98.56 318 LEU A O 1
ATOM 2425 N N . GLU A 1 319 ? 6.449 -9.977 -4.051 1 97.75 319 GLU A N 1
ATOM 2426 C CA . GLU A 1 319 ? 5.062 -10.016 -3.596 1 97.75 319 GLU A CA 1
ATOM 2427 C C . GLU A 1 319 ? 4.98 -10.055 -2.07 1 97.75 319 GLU A C 1
ATOM 2429 O O . GLU A 1 319 ? 5.762 -10.758 -1.42 1 97.75 319 GLU A O 1
ATOM 2434 N N . GLY A 1 320 ? 4.047 -9.258 -1.469 1 97.62 320 GLY A N 1
ATOM 2435 C CA . GLY A 1 320 ? 3.836 -9.258 -0.03 1 97.62 320 GLY A CA 1
ATOM 2436 C C . GLY A 1 320 ? 4.297 -7.98 0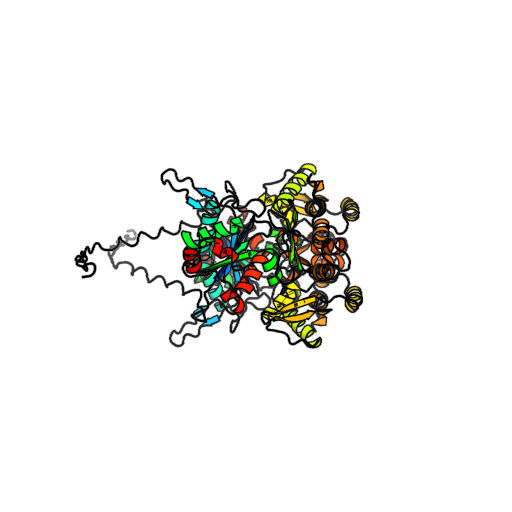.645 1 97.62 320 GLY A C 1
ATOM 2437 O O . GLY A 1 320 ? 5.273 -7.363 0.214 1 97.62 320 GLY A O 1
ATOM 2438 N N . GLY A 1 321 ? 3.734 -7.707 1.736 1 97.12 321 GLY A N 1
ATOM 2439 C CA . GLY A 1 321 ? 3.949 -6.434 2.41 1 97.12 321 GLY A CA 1
ATOM 2440 C C . GLY A 1 321 ? 5.344 -6.293 2.986 1 97.12 321 GLY A C 1
ATOM 2441 O O . GLY A 1 321 ? 5.887 -5.188 3.051 1 97.12 321 GLY A O 1
ATOM 2442 N N . THR A 1 322 ? 5.898 -7.387 3.406 1 98.31 322 THR A N 1
ATOM 2443 C CA . THR A 1 322 ? 7.215 -7.324 4.035 1 98.31 322 THR A CA 1
ATOM 2444 C C . THR A 1 322 ? 8.289 -6.98 3.006 1 98.31 322 THR A C 1
ATOM 2446 O O . THR A 1 322 ? 9.344 -6.457 3.357 1 98.31 322 THR A O 1
ATOM 2449 N N . THR A 1 323 ? 8.047 -7.199 1.704 1 98.38 323 THR A N 1
ATOM 2450 C CA . THR A 1 323 ? 9.016 -6.891 0.66 1 98.38 323 THR A CA 1
ATOM 2451 C C . THR A 1 323 ? 9.078 -5.387 0.406 1 98.38 323 THR A C 1
ATOM 2453 O O . THR A 1 323 ? 9.922 -4.914 -0.354 1 98.38 323 THR A O 1
ATOM 2456 N N . LEU A 1 324 ? 8.219 -4.648 1.08 1 97.94 324 LEU A N 1
ATOM 2457 C CA . LEU A 1 324 ? 8.172 -3.203 0.902 1 97.94 324 LEU A CA 1
ATOM 2458 C C . LEU A 1 324 ? 9.18 -2.51 1.816 1 97.94 324 LEU A C 1
ATOM 2460 O O . LEU A 1 324 ? 9.344 -1.29 1.748 1 97.94 324 LEU A O 1
ATOM 2464 N N . VAL A 1 325 ? 9.852 -3.266 2.631 1 97.62 325 VAL A N 1
ATOM 2465 C CA . VAL A 1 325 ? 10.875 -2.645 3.463 1 97.62 325 VAL A CA 1
ATOM 2466 C C . VAL A 1 325 ? 11.93 -1.987 2.578 1 97.62 325 VAL A C 1
ATOM 2468 O O . VAL A 1 325 ? 12.383 -2.58 1.596 1 97.62 325 VAL A O 1
ATOM 2471 N N . ASN A 1 326 ? 12.297 -0.788 2.928 1 95.81 326 ASN A N 1
ATOM 2472 C CA . ASN A 1 326 ? 13.258 -0.048 2.119 1 95.81 326 ASN A CA 1
ATOM 2473 C C . ASN A 1 326 ? 14.578 -0.802 1.989 1 95.81 326 ASN A C 1
ATOM 2475 O O . ASN A 1 326 ? 15.07 -1.362 2.967 1 95.81 326 ASN A O 1
ATOM 2479 N N . GLY A 1 327 ? 15.078 -0.813 0.795 1 96.5 327 GLY A N 1
ATOM 2480 C CA . GLY A 1 327 ? 16.375 -1.42 0.551 1 96.5 327 GLY A CA 1
ATOM 2481 C C . GLY A 1 327 ? 16.281 -2.889 0.18 1 96.5 327 GLY A C 1
ATOM 2482 O O . GLY A 1 327 ? 17.266 -3.479 -0.278 1 96.5 327 GLY A O 1
ATOM 2483 N N . PHE A 1 328 ? 15.07 -3.512 0.359 1 98.06 328 PHE A N 1
ATOM 2484 C CA . PHE A 1 328 ? 14.906 -4.945 0.146 1 98.06 328 PHE A CA 1
ATOM 2485 C C . PHE A 1 328 ? 15.156 -5.309 -1.313 1 98.06 328 PHE A C 1
ATOM 2487 O O . PHE A 1 328 ? 15.938 -6.211 -1.611 1 98.06 328 PHE A O 1
ATOM 2494 N N . PRO A 1 329 ? 14.547 -4.59 -2.342 1 97.25 329 PRO A N 1
ATOM 2495 C CA . PRO A 1 329 ? 14.781 -4.973 -3.736 1 97.25 329 PRO A CA 1
ATOM 2496 C C . PRO A 1 329 ? 16.25 -4.84 -4.148 1 97.25 329 PRO A C 1
ATOM 2498 O O . PRO A 1 329 ? 16.766 -5.707 -4.852 1 97.25 329 PRO A O 1
ATOM 2501 N N . GLU A 1 330 ? 16.875 -3.777 -3.676 1 94 330 GLU A N 1
ATOM 2502 C CA . GLU A 1 330 ? 18.266 -3.516 -4.031 1 94 330 GLU A CA 1
ATOM 2503 C C . GLU A 1 330 ? 19.203 -4.586 -3.455 1 94 330 GLU A C 1
ATOM 2505 O O . GLU A 1 330 ? 20.078 -5.086 -4.148 1 94 330 GLU A O 1
ATOM 2510 N N . ARG A 1 331 ? 18.938 -4.902 -2.164 1 96.88 331 ARG A N 1
ATOM 2511 C CA . ARG A 1 331 ? 19.75 -5.938 -1.527 1 96.88 331 ARG A CA 1
ATOM 2512 C C . ARG A 1 331 ? 19.547 -7.285 -2.211 1 96.88 331 ARG A C 1
ATOM 2514 O O . ARG A 1 331 ? 20.5 -8.023 -2.438 1 96.88 331 ARG A O 1
ATOM 2521 N N . LEU A 1 332 ? 18.312 -7.621 -2.518 1 97.88 332 LEU A N 1
ATOM 2522 C CA . LEU A 1 332 ? 18.016 -8.883 -3.191 1 97.88 332 LEU A CA 1
ATOM 2523 C C . LEU A 1 332 ? 18.688 -8.938 -4.555 1 97.88 332 LEU A C 1
ATOM 2525 O O . LEU A 1 332 ? 19.25 -9.969 -4.93 1 97.88 332 LEU A O 1
ATOM 2529 N N . SER A 1 333 ? 18.625 -7.852 -5.297 1 95.44 333 SER A N 1
ATOM 2530 C CA . SER A 1 333 ? 19.266 -7.777 -6.605 1 95.44 333 SER A CA 1
ATOM 2531 C C . SER A 1 333 ? 20.766 -8.031 -6.496 1 95.44 333 SER A C 1
ATOM 2533 O O . SER A 1 333 ? 21.344 -8.742 -7.32 1 95.44 333 SER A O 1
ATOM 2535 N N . GLN A 1 334 ? 21.375 -7.461 -5.523 1 95.31 334 GLN A N 1
ATOM 2536 C CA . GLN A 1 334 ? 22.797 -7.645 -5.289 1 95.31 334 GLN A CA 1
ATOM 2537 C C . GLN A 1 334 ? 23.125 -9.102 -4.988 1 95.31 334 GLN A C 1
ATOM 2539 O O . GLN A 1 334 ? 24.078 -9.656 -5.535 1 95.31 334 GLN A O 1
ATOM 2544 N N . GLU A 1 335 ? 22.328 -9.75 -4.16 1 97.44 335 GLU A N 1
ATOM 2545 C CA . GLU A 1 335 ? 22.594 -11.109 -3.697 1 97.44 335 GLU A CA 1
ATOM 2546 C C . GLU A 1 335 ? 22.344 -12.125 -4.809 1 97.44 335 GLU A C 1
ATOM 2548 O O . GLU A 1 335 ? 22.984 -13.18 -4.848 1 97.44 335 GLU A O 1
ATOM 2553 N N . LEU A 1 336 ? 21.438 -11.836 -5.719 1 97 336 LEU A N 1
ATOM 2554 C CA . LEU A 1 336 ? 21.109 -12.766 -6.801 1 97 336 LEU A CA 1
ATOM 2555 C C . LEU A 1 336 ? 22.125 -12.641 -7.938 1 97 336 LEU A C 1
ATOM 2557 O O . LEU A 1 336 ? 22.281 -13.57 -8.727 1 97 336 LEU A O 1
ATOM 2561 N N . GLY A 1 337 ? 22.781 -11.445 -8.055 1 93.81 337 GLY A N 1
ATOM 2562 C CA . GLY A 1 337 ? 23.828 -11.281 -9.055 1 93.81 337 GLY A CA 1
ATOM 2563 C C . GLY A 1 337 ? 23.406 -10.391 -10.211 1 93.81 337 GLY A C 1
ATOM 2564 O O . GLY A 1 337 ? 22.25 -9.961 -10.281 1 93.81 337 GLY A O 1
ATOM 2565 N N . PRO A 1 338 ? 24.25 -10.117 -11.102 1 89.38 338 PRO A N 1
ATOM 2566 C CA . PRO A 1 338 ? 24.078 -9.102 -12.141 1 89.38 338 PRO A CA 1
ATOM 2567 C C . PRO A 1 338 ? 23.047 -9.508 -13.195 1 89.38 338 PRO A C 1
ATOM 2569 O O . PRO A 1 338 ? 22.516 -8.656 -13.906 1 89.38 338 PRO A O 1
ATOM 2572 N N . ARG A 1 339 ? 22.797 -10.789 -13.281 1 90.19 339 ARG A N 1
ATOM 2573 C CA . ARG A 1 339 ? 21.859 -11.258 -14.297 1 90.19 339 ARG A CA 1
ATOM 2574 C C . ARG A 1 339 ? 20.406 -11.133 -13.805 1 90.19 339 ARG A C 1
ATOM 2576 O O . ARG A 1 339 ? 19.469 -11.328 -14.57 1 90.19 339 ARG A O 1
ATOM 2583 N N . ALA A 1 340 ? 20.266 -10.773 -12.594 1 95.06 340 ALA A N 1
ATOM 2584 C CA . ALA A 1 340 ? 18.922 -10.758 -12 1 95.06 340 ALA A CA 1
ATOM 2585 C C . ALA A 1 340 ? 18.266 -9.398 -12.18 1 95.06 340 ALA A C 1
ATOM 2587 O O . ALA A 1 340 ? 18.906 -8.359 -12.031 1 95.06 340 ALA A O 1
ATOM 2588 N N . THR A 1 341 ? 17.047 -9.422 -12.633 1 95 341 THR A N 1
ATOM 2589 C CA . THR A 1 341 ? 16.172 -8.25 -12.633 1 95 341 THR A CA 1
ATOM 2590 C C . THR A 1 341 ? 15.07 -8.398 -11.594 1 95 341 THR A C 1
ATOM 2592 O O . THR A 1 341 ? 14.203 -9.266 -11.734 1 95 341 THR A O 1
ATOM 2595 N N . VAL A 1 342 ? 15.133 -7.562 -10.578 1 96.94 342 VAL A N 1
ATOM 2596 C CA . VAL A 1 342 ? 14.148 -7.621 -9.5 1 96.94 342 VAL A CA 1
ATOM 2597 C C . VAL A 1 342 ? 13.117 -6.512 -9.672 1 96.94 342 VAL A C 1
ATOM 2599 O O . VAL A 1 342 ? 13.469 -5.332 -9.719 1 96.94 342 VAL A O 1
ATOM 2602 N N . LEU A 1 343 ? 11.875 -6.91 -9.82 1 97.62 343 LEU A N 1
ATOM 2603 C CA . LEU A 1 343 ? 10.773 -5.965 -9.992 1 97.62 343 LEU A CA 1
ATOM 2604 C C . LEU A 1 343 ? 9.938 -5.875 -8.719 1 97.62 343 LEU A C 1
ATOM 2606 O O . LEU A 1 343 ? 9.477 -6.898 -8.203 1 97.62 343 LEU A O 1
ATOM 2610 N N . GLY A 1 344 ? 9.789 -4.629 -8.195 1 97.25 344 GLY A N 1
ATOM 2611 C CA . GLY A 1 344 ? 8.984 -4.359 -7.016 1 97.25 344 GLY A CA 1
ATOM 2612 C C . GLY A 1 344 ? 7.957 -3.266 -7.23 1 97.25 344 GLY A C 1
ATOM 2613 O O . GLY A 1 344 ? 8.25 -2.084 -7.047 1 97.25 344 GLY A O 1
ATOM 2614 N N . SER A 1 345 ? 6.746 -3.686 -7.555 1 96.38 345 SER A N 1
ATOM 2615 C CA . SER A 1 345 ? 5.641 -2.75 -7.73 1 96.38 345 SER A CA 1
ATOM 2616 C C . SER A 1 345 ? 5.203 -2.154 -6.398 1 96.38 345 SER A C 1
ATOM 2618 O O . SER A 1 345 ? 5.262 -2.824 -5.363 1 96.38 345 SER A O 1
ATOM 2620 N N . PRO A 1 346 ? 4.703 -0.855 -6.441 1 95.5 346 PRO A N 1
ATOM 2621 C CA . PRO A 1 346 ? 4.121 -0.28 -5.223 1 95.5 346 PRO A CA 1
ATOM 2622 C C . PRO A 1 346 ? 2.941 -1.09 -4.695 1 95.5 346 PRO A C 1
ATOM 2624 O O . PRO A 1 346 ? 2.586 -0.975 -3.52 1 95.5 346 PRO A O 1
ATOM 2627 N N . HIS A 1 347 ? 2.355 -1.921 -5.535 1 95.12 347 HIS A N 1
ATOM 2628 C CA . HIS A 1 347 ? 1.163 -2.672 -5.164 1 95.12 347 HIS A CA 1
ATOM 2629 C C . HIS A 1 347 ? 1.512 -4.105 -4.777 1 95.12 347 HIS A C 1
ATOM 2631 O O . HIS A 1 347 ? 0.634 -4.969 -4.723 1 95.12 347 HIS A O 1
ATOM 2637 N N . ARG A 1 348 ? 2.738 -4.336 -4.473 1 97.75 348 ARG A N 1
ATOM 2638 C CA . ARG A 1 348 ? 3.193 -5.711 -4.301 1 97.75 348 ARG A CA 1
ATOM 2639 C C . ARG A 1 348 ? 2.617 -6.324 -3.027 1 97.75 348 ARG A C 1
ATOM 2641 O O . ARG A 1 348 ? 2.604 -7.547 -2.873 1 97.75 348 ARG A O 1
ATOM 2648 N N . ALA A 1 349 ? 2.059 -5.531 -2.133 1 96.69 349 ALA A N 1
ATOM 2649 C CA . ALA A 1 349 ? 1.363 -6.074 -0.97 1 96.69 349 ALA A CA 1
ATOM 2650 C C . ALA A 1 349 ? 0.032 -6.703 -1.371 1 96.69 349 ALA A C 1
ATOM 2652 O O . ALA A 1 349 ? -0.516 -7.531 -0.639 1 96.69 349 ALA A O 1
ATOM 2653 N N . VAL A 1 350 ? -0.516 -6.293 -2.541 1 96.62 350 VAL A N 1
ATOM 2654 C CA . VAL A 1 350 ? -1.79 -6.828 -3.006 1 96.62 350 VAL A CA 1
ATOM 2655 C C . VAL A 1 350 ? -1.627 -7.41 -4.41 1 96.62 350 VAL A C 1
ATOM 2657 O O . VAL A 1 350 ? -2.592 -7.48 -5.176 1 96.62 350 VAL A O 1
ATOM 2660 N N . ALA A 1 351 ? -0.436 -7.793 -4.766 1 97.75 351 ALA A N 1
ATOM 2661 C CA . ALA A 1 351 ? -0.145 -8.234 -6.129 1 97.75 351 ALA A CA 1
ATOM 2662 C C . ALA A 1 351 ? -0.949 -9.477 -6.488 1 97.75 351 ALA A C 1
ATOM 2664 O O . ALA A 1 351 ? -1.464 -9.594 -7.602 1 97.75 351 ALA A O 1
ATOM 2665 N N . ALA A 1 352 ? -1.04 -10.438 -5.562 1 98.06 352 ALA A N 1
ATOM 2666 C CA . ALA A 1 352 ? -1.808 -11.648 -5.832 1 98.06 352 ALA A CA 1
ATOM 2667 C C . ALA A 1 352 ? -3.266 -11.32 -6.137 1 98.06 352 ALA A C 1
ATOM 2669 O O . ALA A 1 352 ? -3.832 -11.82 -7.109 1 98.06 352 ALA A O 1
ATOM 2670 N N . TRP A 1 353 ? -3.867 -10.453 -5.348 1 97.88 353 TRP A N 1
ATOM 2671 C CA . TRP A 1 353 ? -5.246 -10.055 -5.605 1 97.88 353 TRP A CA 1
ATOM 2672 C C . TRP A 1 353 ? -5.371 -9.359 -6.957 1 97.88 353 TRP A C 1
ATOM 2674 O O . TRP A 1 353 ? -6.281 -9.656 -7.734 1 97.88 353 TRP A O 1
ATOM 2684 N N . LEU A 1 354 ? -4.48 -8.422 -7.18 1 96.75 354 LEU A N 1
ATOM 2685 C CA . LEU A 1 354 ? -4.512 -7.66 -8.422 1 96.75 354 LEU A CA 1
ATOM 2686 C C . LEU A 1 354 ? -4.398 -8.586 -9.633 1 96.75 354 LEU A C 1
ATOM 2688 O O . LEU A 1 354 ? -5.137 -8.438 -10.602 1 96.75 354 LEU A O 1
ATOM 2692 N N . GLY A 1 355 ? -3.473 -9.508 -9.547 1 96.94 355 GLY A N 1
ATOM 2693 C CA . GLY A 1 355 ? -3.363 -10.492 -10.609 1 96.94 355 GLY A CA 1
ATOM 2694 C C . GLY A 1 355 ? -4.633 -11.297 -10.805 1 96.94 355 GLY A C 1
ATOM 2695 O O . GLY A 1 355 ? -5.012 -11.602 -11.938 1 96.94 355 GLY A O 1
ATOM 2696 N N . GLY A 1 356 ? -5.258 -11.648 -9.695 1 97.12 356 GLY A N 1
ATOM 2697 C CA . GLY A 1 356 ? -6.539 -12.336 -9.781 1 97.12 356 GLY A CA 1
ATOM 2698 C C . GLY A 1 356 ? -7.621 -11.5 -10.438 1 97.12 356 GLY A C 1
ATOM 2699 O O . GLY A 1 356 ? -8.414 -12.016 -11.234 1 97.12 356 GLY A O 1
ATOM 2700 N N . SER A 1 357 ? -7.645 -10.242 -10.078 1 95 357 SER A N 1
ATOM 2701 C CA . SER A 1 357 ? -8.602 -9.32 -10.688 1 95 357 SER A CA 1
ATOM 2702 C C . SER A 1 357 ? -8.422 -9.25 -12.195 1 95 357 SER A C 1
ATOM 2704 O O . SER A 1 357 ? -9.398 -9.328 -12.945 1 95 357 SER A O 1
ATOM 2706 N N . ILE A 1 358 ? -7.207 -9.18 -12.602 1 93 358 ILE A N 1
ATOM 2707 C CA . ILE A 1 358 ? -6.875 -9.094 -14.016 1 93 358 ILE A CA 1
ATOM 2708 C C . ILE A 1 358 ? -7.238 -10.406 -14.719 1 93 358 ILE A C 1
ATOM 2710 O O . ILE A 1 358 ? -7.91 -10.398 -15.75 1 93 358 ILE A O 1
ATOM 2714 N N . MET A 1 359 ? -6.844 -11.469 -14.141 1 92.94 359 MET A N 1
ATOM 2715 C CA . MET A 1 359 ? -7.043 -12.789 -14.734 1 92.94 359 MET A CA 1
ATOM 2716 C C . MET A 1 359 ? -8.523 -13.109 -14.867 1 92.94 359 MET A C 1
ATOM 2718 O O . MET A 1 359 ? -8.984 -13.508 -15.938 1 92.94 359 MET A O 1
ATOM 2722 N N . ALA A 1 360 ? -9.234 -12.852 -13.836 1 94.5 360 ALA A N 1
ATOM 2723 C CA . ALA A 1 360 ? -10.641 -13.258 -13.781 1 94.5 360 ALA A CA 1
ATOM 2724 C C . ALA A 1 360 ? -11.508 -12.359 -14.656 1 94.5 360 ALA A C 1
ATOM 2726 O O . ALA A 1 360 ? -12.648 -12.695 -14.969 1 94.5 360 ALA A O 1
ATOM 2727 N N . SER A 1 361 ? -11.023 -11.227 -15.023 1 90.44 361 SER A N 1
ATOM 2728 C CA . SER A 1 361 ? -11.797 -10.297 -15.844 1 90.44 361 SER A CA 1
ATOM 2729 C C . SER A 1 361 ? -11.586 -10.57 -17.328 1 90.44 361 SER A C 1
ATOM 2731 O O . SER A 1 361 ? -12.258 -9.969 -18.172 1 90.44 361 SER A O 1
ATOM 2733 N N . ARG A 1 362 ? -10.734 -11.484 -17.656 1 88.44 362 ARG A N 1
ATOM 2734 C CA . ARG A 1 362 ? -10.438 -11.781 -19.047 1 88.44 362 ARG A CA 1
ATOM 2735 C C . ARG A 1 362 ? -11.453 -12.766 -19.625 1 88.44 362 ARG A C 1
ATOM 2737 O O . ARG A 1 362 ? -11.898 -13.68 -18.938 1 88.44 362 ARG A O 1
ATOM 2744 N N . ASP A 1 363 ? -11.641 -12.578 -20.922 1 87.38 363 ASP A N 1
ATOM 2745 C CA . ASP A 1 363 ? -12.555 -13.477 -21.609 1 87.38 363 ASP A CA 1
ATOM 2746 C C . ASP A 1 363 ? -12.016 -14.906 -21.625 1 87.38 363 ASP A C 1
ATOM 2748 O O . ASP A 1 363 ? -12.781 -15.859 -21.484 1 87.38 363 ASP A O 1
ATOM 2752 N N . SER A 1 364 ? -10.734 -15.023 -21.812 1 85.81 364 SER A N 1
ATOM 2753 C CA . SER A 1 364 ? -10.117 -16.344 -21.922 1 85.81 364 SER A CA 1
ATOM 2754 C C . SER A 1 364 ? -10.234 -17.109 -20.609 1 85.81 364 SER A C 1
ATOM 2756 O O . SER A 1 364 ? -10.133 -18.328 -20.594 1 85.81 364 SER A O 1
ATOM 2758 N N . PHE A 1 365 ? -10.469 -16.406 -19.516 1 90.19 365 PHE A N 1
ATOM 2759 C CA . PHE A 1 365 ? -10.547 -17.047 -18.203 1 90.19 365 PHE A CA 1
ATOM 2760 C C . PHE A 1 365 ? -11.938 -17.625 -17.969 1 90.19 365 PHE A C 1
ATOM 2762 O O . PHE A 1 365 ? -12.117 -18.484 -17.109 1 90.19 365 PHE A O 1
ATOM 2769 N N . GLN A 1 366 ? -12.898 -17.203 -18.703 1 89.19 366 GLN A N 1
ATOM 2770 C CA . GLN A 1 366 ? -14.289 -17.547 -18.453 1 89.19 366 GLN A CA 1
ATOM 2771 C C . GLN A 1 366 ? -14.516 -19.047 -18.625 1 89.19 366 GLN A C 1
ATOM 2773 O O . GLN A 1 366 ? -15.359 -19.641 -17.953 1 89.19 366 GLN A O 1
ATOM 2778 N N . SER A 1 367 ? -13.695 -19.641 -19.391 1 88.81 367 SER A N 1
ATOM 2779 C CA . SER A 1 367 ? -13.844 -21.062 -19.656 1 88.81 367 SER A CA 1
ATOM 2780 C C . SER A 1 367 ? -13.164 -21.906 -18.578 1 88.81 367 SER A C 1
ATOM 2782 O O . SER A 1 367 ? -13.312 -23.125 -18.547 1 88.81 367 SER A O 1
ATOM 2784 N N . LEU A 1 368 ? -12.508 -21.266 -17.703 1 91 368 LEU A N 1
ATOM 2785 C CA . LEU A 1 368 ? -11.711 -21.984 -16.719 1 91 368 LEU A CA 1
ATOM 2786 C C . LEU A 1 368 ? -12.445 -22.094 -15.383 1 91 368 LEU A C 1
ATOM 2788 O O . LEU A 1 368 ? -11.961 -22.734 -14.453 1 91 368 LEU A O 1
ATOM 2792 N N . TRP A 1 369 ? -13.617 -21.531 -15.289 1 93.62 369 TRP A N 1
ATOM 2793 C CA . TRP A 1 369 ? -14.406 -21.609 -14.062 1 93.62 369 TRP A CA 1
ATOM 2794 C C . TRP A 1 369 ? -14.891 -23.031 -13.812 1 93.62 369 TRP A C 1
ATOM 2796 O O . TRP A 1 369 ? -15.312 -23.719 -14.742 1 93.62 369 TRP A O 1
ATOM 2806 N N . LEU A 1 370 ? -14.773 -23.469 -12.602 1 95.25 370 LEU A N 1
ATOM 2807 C CA . LEU A 1 370 ? -15.484 -24.672 -12.156 1 95.25 370 LEU A CA 1
ATOM 2808 C C . LEU A 1 370 ? -16.891 -24.328 -11.711 1 95.25 370 LEU A C 1
ATOM 2810 O O . LEU A 1 370 ? -17.094 -23.562 -10.758 1 95.25 370 LEU A O 1
ATOM 2814 N N . SER A 1 371 ? -17.859 -24.891 -12.336 1 95.31 371 SER A N 1
ATOM 2815 C CA . SER A 1 371 ? -19.25 -24.594 -12.008 1 95.31 371 SER A CA 1
ATOM 2816 C C . SER A 1 371 ? -19.734 -25.438 -10.852 1 95.31 371 SER A C 1
ATOM 2818 O O . SER A 1 371 ? -19.234 -26.547 -10.617 1 95.31 371 SER A O 1
ATOM 2820 N N . ARG A 1 372 ? -20.703 -24.891 -10.188 1 96.31 372 ARG A N 1
ATOM 2821 C CA . ARG A 1 372 ? -21.344 -25.656 -9.117 1 96.31 372 ARG A CA 1
ATOM 2822 C C . ARG A 1 372 ? -21.938 -26.953 -9.656 1 96.31 372 ARG A C 1
ATOM 2824 O O . ARG A 1 372 ? -21.859 -28 -9.008 1 96.31 372 ARG A O 1
ATOM 2831 N N . ARG A 1 373 ? -22.469 -26.922 -10.797 1 95.19 373 ARG A N 1
ATOM 2832 C CA . ARG A 1 373 ? -23.047 -28.094 -11.438 1 95.19 373 ARG A CA 1
ATOM 2833 C C . ARG A 1 373 ? -22.016 -29.188 -11.617 1 95.19 373 ARG A C 1
ATOM 2835 O O . ARG A 1 373 ? -22.25 -30.359 -11.273 1 95.19 373 ARG A O 1
ATOM 2842 N N . GLU A 1 374 ? -20.938 -28.75 -12.141 1 94.56 374 GLU A N 1
ATOM 2843 C CA . GLU A 1 374 ? -19.859 -29.719 -12.336 1 94.56 374 GLU A CA 1
ATOM 2844 C C . GLU A 1 374 ? -19.406 -30.312 -11.008 1 94.56 374 GLU A C 1
ATOM 2846 O O . GLU A 1 374 ? -19.125 -31.516 -10.922 1 94.56 374 GLU A O 1
ATOM 2851 N N . TYR A 1 375 ? -19.312 -29.562 -10.016 1 95.25 375 TYR A N 1
ATOM 2852 C CA . TYR A 1 375 ? -18.922 -30 -8.688 1 95.25 375 TYR A CA 1
ATOM 2853 C C . TYR A 1 375 ? -19.938 -30.984 -8.117 1 95.25 375 TYR A C 1
ATOM 2855 O O . TYR A 1 375 ? -19.562 -31.984 -7.512 1 95.25 375 TYR A O 1
ATOM 2863 N N . GLU A 1 376 ? -21.203 -30.703 -8.336 1 95.56 376 GLU A N 1
ATOM 2864 C CA . GLU A 1 376 ? -22.266 -31.578 -7.828 1 95.56 376 GLU A CA 1
ATOM 2865 C C . GLU A 1 376 ? -22.297 -32.906 -8.578 1 95.56 376 GLU A C 1
ATOM 2867 O O . GLU A 1 376 ? -22.562 -33.938 -7.984 1 95.56 376 GLU A O 1
ATOM 2872 N N . GLU A 1 377 ? -21.938 -32.875 -9.805 1 94.88 377 GLU A N 1
ATOM 2873 C CA . GLU A 1 377 ? -21.969 -34.062 -10.641 1 94.88 377 GLU A CA 1
ATOM 2874 C C . GLU A 1 377 ? -20.734 -34.906 -10.422 1 94.88 377 GLU A C 1
ATOM 2876 O O . GLU A 1 377 ? -20.828 -36.156 -10.359 1 94.88 377 GLU A O 1
ATOM 2881 N N . GLU A 1 378 ? -19.641 -34.281 -10.273 1 92.56 378 GLU A N 1
ATOM 2882 C CA . GLU A 1 378 ? -18.375 -35.031 -10.297 1 92.56 378 GLU A CA 1
ATOM 2883 C C . GLU A 1 378 ? -17.766 -35.125 -8.906 1 92.56 378 GLU A C 1
ATOM 2885 O O . GLU A 1 378 ? -16.875 -35.938 -8.672 1 92.56 378 GLU A O 1
ATOM 2890 N N . GLY A 1 379 ? -18.203 -34.344 -8.047 1 89.5 379 GLY A N 1
ATOM 2891 C CA . GLY A 1 379 ? -17.625 -34.312 -6.707 1 89.5 379 GLY A CA 1
ATOM 2892 C C . GLY A 1 379 ? -16.406 -33.406 -6.586 1 89.5 379 GLY A C 1
ATOM 2893 O O . GLY A 1 379 ? -16.062 -32.719 -7.527 1 89.5 379 GLY A O 1
ATOM 2894 N N . PRO A 1 380 ? -15.688 -33.469 -5.457 1 86.06 380 PRO A N 1
ATOM 2895 C CA . PRO A 1 380 ? -14.586 -32.562 -5.148 1 86.06 380 PRO A CA 1
ATOM 2896 C C . PRO A 1 380 ? -13.398 -32.719 -6.098 1 86.06 380 PRO A C 1
ATOM 2898 O O . PRO A 1 380 ? -12.609 -31.797 -6.273 1 86.06 380 PRO A O 1
ATOM 2901 N N . TRP A 1 381 ? -13.266 -33.781 -6.742 1 84.81 381 TRP A N 1
ATOM 2902 C CA . TRP A 1 381 ? -12.133 -34.031 -7.625 1 84.81 381 TRP A CA 1
ATOM 2903 C C . TRP A 1 381 ? -12.211 -33.156 -8.875 1 84.81 381 TRP A C 1
ATOM 2905 O O . TRP A 1 381 ? -11.219 -33.031 -9.594 1 84.81 381 TRP A O 1
ATOM 2915 N N . ALA A 1 382 ? -13.391 -32.531 -9.109 1 88.81 382 ALA A N 1
ATOM 2916 C CA . ALA A 1 382 ? -13.594 -31.656 -10.273 1 88.81 382 ALA A CA 1
ATOM 2917 C C . ALA A 1 382 ? -12.625 -30.484 -10.258 1 88.81 382 ALA A C 1
ATOM 2919 O O . ALA A 1 382 ? -12.312 -29.906 -11.305 1 88.81 382 ALA A O 1
ATOM 2920 N N . ILE A 1 383 ? -12.07 -30.203 -9.086 1 87.12 383 ILE A N 1
ATOM 2921 C CA . ILE A 1 383 ? -11.219 -29.031 -8.93 1 87.12 383 ILE A CA 1
ATOM 2922 C C . ILE A 1 383 ? -9.891 -29.266 -9.633 1 87.12 383 ILE A C 1
ATOM 2924 O O . ILE A 1 383 ? -9.156 -28.312 -9.93 1 87.12 383 ILE A O 1
ATOM 2928 N N . TYR A 1 384 ? -9.555 -30.484 -9.914 1 82.44 384 TYR A N 1
ATOM 2929 C CA . TYR A 1 384 ? -8.258 -30.812 -10.492 1 82.44 384 TYR A CA 1
ATOM 2930 C C . TYR A 1 384 ? -8.312 -30.797 -12.016 1 82.44 384 TYR A C 1
ATOM 2932 O O . TYR A 1 384 ? -7.297 -31 -12.68 1 82.44 384 TYR A O 1
ATOM 2940 N N . LYS A 1 385 ? -9.508 -30.516 -12.547 1 79.19 385 LYS A N 1
ATOM 2941 C CA . LYS A 1 385 ? -9.68 -30.5 -14 1 79.19 385 LYS A CA 1
ATOM 2942 C C . LYS A 1 385 ? -9.008 -29.266 -14.617 1 79.19 385 LYS A C 1
ATOM 2944 O O . LYS A 1 385 ? -8.531 -29.312 -15.75 1 79.19 385 LYS A O 1
ATOM 2949 N N . TYR A 1 386 ? -8.992 -28.188 -13.859 1 71.81 386 TYR A N 1
ATOM 2950 C CA . TYR A 1 386 ? -8.461 -26.938 -14.398 1 71.81 386 TYR A CA 1
ATOM 2951 C C . TYR A 1 386 ? -7.156 -26.562 -13.711 1 71.81 386 TYR A C 1
ATOM 2953 O O . TYR A 1 386 ? -7.078 -26.531 -12.484 1 71.81 386 TYR A O 1
ATOM 2961 N N . HIS A 1 387 ? -6.105 -27.141 -14.188 1 64 387 HIS A N 1
ATOM 2962 C CA . HIS A 1 387 ? -4.84 -26.953 -13.484 1 64 387 HIS A CA 1
ATOM 2963 C C . HIS A 1 387 ? -4.363 -25.516 -13.562 1 64 387 HIS A C 1
ATOM 2965 O O . HIS A 1 387 ? -4.059 -25.016 -14.648 1 64 387 HIS A O 1
ATOM 2971 N N . LEU A 1 388 ? -4.812 -24.688 -12.562 1 67.12 388 LEU A N 1
ATOM 2972 C CA . LEU A 1 388 ? -4.168 -23.391 -12.391 1 67.12 388 LEU A CA 1
ATOM 2973 C C . LEU A 1 388 ? -3.344 -23.359 -11.109 1 67.12 388 LEU A C 1
ATOM 2975 O O . LEU A 1 388 ? -3.738 -23.938 -10.102 1 67.12 388 LEU A O 1
ATOM 2979 N N . PRO B 1 1 ? -50.906 -56.656 -27.422 1 24.31 1 PRO B N 1
ATOM 2980 C CA . PRO B 1 1 ? -51.781 -56.219 -26.344 1 24.31 1 PRO B CA 1
ATOM 2981 C C . PRO B 1 1 ? -51.062 -55.406 -25.266 1 24.31 1 PRO B C 1
ATOM 2983 O O . PRO B 1 1 ? -50.281 -55.969 -24.484 1 24.31 1 PRO B O 1
ATOM 2986 N N . PHE B 1 2 ? -50.406 -54.25 -25.641 1 22.16 2 PHE B N 1
ATOM 2987 C CA . PHE B 1 2 ? -49.406 -53.219 -25.406 1 22.16 2 PHE B CA 1
ATOM 2988 C C . PHE B 1 2 ? -49.781 -52.375 -24.188 1 22.16 2 PHE B C 1
ATOM 2990 O O . PHE B 1 2 ? -50.969 -52.25 -23.844 1 22.16 2 PHE B O 1
ATOM 2997 N N . LEU B 1 3 ? -48.781 -52.125 -23.281 1 19.95 3 LEU B N 1
ATOM 2998 C CA . LEU B 1 3 ? -48.469 -51.625 -21.953 1 19.95 3 LEU B CA 1
ATOM 2999 C C . LEU B 1 3 ? -49.156 -50.312 -21.703 1 19.95 3 LEU B C 1
ATOM 3001 O O . LEU B 1 3 ? -48.875 -49.312 -22.375 1 19.95 3 LEU B O 1
ATOM 3005 N N . LYS B 1 4 ? -50.406 -50.406 -21.328 1 22.12 4 LYS B N 1
ATOM 3006 C CA . LYS B 1 4 ? -51.406 -49.375 -20.969 1 22.12 4 LYS B CA 1
ATOM 3007 C C . LYS B 1 4 ? -50.781 -48.344 -20.047 1 22.12 4 LYS B C 1
ATOM 3009 O O . LYS B 1 4 ? -50.062 -48.688 -19.109 1 22.12 4 LYS B O 1
ATOM 3014 N N . ASN B 1 5 ? -50.656 -47.094 -20.469 1 20.39 5 ASN B N 1
ATOM 3015 C CA . ASN B 1 5 ? -50.062 -45.844 -20.078 1 20.39 5 ASN B CA 1
ATOM 3016 C C . ASN B 1 5 ? -50.656 -45.312 -18.766 1 20.39 5 ASN B C 1
ATOM 3018 O O . ASN B 1 5 ? -51.875 -45.062 -18.688 1 20.39 5 ASN B O 1
ATOM 3022 N N . PRO B 1 6 ? -50.312 -45.938 -17.656 1 27.64 6 PRO B N 1
ATOM 3023 C CA . PRO B 1 6 ? -51.156 -45.625 -16.516 1 27.64 6 PRO B CA 1
ATOM 3024 C C . PRO B 1 6 ? -51.344 -44.125 -16.312 1 27.64 6 PRO B C 1
ATOM 3026 O O . PRO B 1 6 ? -50.5 -43.344 -16.734 1 27.64 6 PRO B O 1
ATOM 3029 N N . PRO B 1 7 ? -52.531 -43.688 -16.016 1 23.98 7 PRO B N 1
ATOM 3030 C CA . PRO B 1 7 ? -53.094 -42.344 -15.953 1 23.98 7 PRO B CA 1
ATOM 3031 C C . PRO B 1 7 ? -52.312 -41.438 -15.016 1 23.98 7 PRO B C 1
ATOM 3033 O O . PRO B 1 7 ? -51.625 -41.906 -14.094 1 23.98 7 PRO B O 1
ATOM 3036 N N . PHE B 1 8 ? -52.031 -40.156 -15.383 1 23.7 8 PHE B N 1
ATOM 3037 C CA . PHE B 1 8 ? -51.344 -38.969 -14.977 1 23.7 8 PHE B CA 1
ATOM 3038 C C . PHE B 1 8 ? -51.938 -38.375 -13.703 1 23.7 8 PHE B C 1
ATOM 3040 O O . PHE B 1 8 ? -53.125 -37.969 -13.703 1 23.7 8 PHE B O 1
ATOM 3047 N N . PRO B 1 9 ? -51.781 -39.062 -12.609 1 22.81 9 PRO B N 1
ATOM 3048 C CA . PRO B 1 9 ? -52.625 -38.594 -11.516 1 22.81 9 PRO B CA 1
ATOM 3049 C C . PRO B 1 9 ? -52.531 -37.062 -11.336 1 22.81 9 PRO B C 1
ATOM 3051 O O . PRO B 1 9 ? -51.562 -36.438 -11.742 1 22.81 9 PRO B O 1
ATOM 3054 N N . LYS B 1 10 ? -53.656 -36.438 -10.961 1 23.47 10 LYS B N 1
ATOM 3055 C CA . LYS B 1 10 ? -54.094 -35.062 -10.719 1 23.47 10 LYS B CA 1
ATOM 3056 C C . LYS B 1 10 ? -53.188 -34.344 -9.742 1 23.47 10 LYS B C 1
ATOM 3058 O O . LYS B 1 10 ? -52.594 -35 -8.859 1 23.47 10 LYS B O 1
ATOM 3063 N N . SER B 1 11 ? -52.812 -33.094 -10.016 1 21.7 11 SER B N 1
ATOM 3064 C CA . SER B 1 11 ? -51.938 -31.984 -9.648 1 21.7 11 SER B CA 1
ATOM 3065 C C . SER B 1 11 ? -52.281 -31.422 -8.273 1 21.7 11 SER B C 1
ATOM 3067 O O . SER B 1 11 ? -53.344 -30.859 -8.07 1 21.7 11 SER B O 1
ATOM 3069 N N . PRO B 1 12 ? -52.219 -32.219 -7.148 1 24.41 12 PRO B N 1
ATOM 3070 C CA . PRO B 1 12 ? -52.844 -31.562 -5.992 1 24.41 12 PRO B CA 1
ATOM 3071 C C . PRO B 1 12 ? -52.344 -30.125 -5.805 1 24.41 12 PRO B C 1
ATOM 3073 O O . PRO B 1 12 ? -51.25 -29.797 -6.234 1 24.41 12 PRO B O 1
ATOM 3076 N N . SER B 1 13 ? -53.219 -29.078 -5.656 1 23.89 13 SER B N 1
ATOM 3077 C CA . SER B 1 13 ? -53.281 -27.625 -5.523 1 23.89 13 SER B CA 1
ATOM 3078 C C . SER B 1 13 ? -52.562 -27.172 -4.258 1 23.89 13 SER B C 1
ATOM 3080 O O . SER B 1 13 ? -52.688 -26 -3.854 1 23.89 13 SER B O 1
ATOM 3082 N N . SER B 1 14 ? -51.75 -27.984 -3.549 1 22.47 14 SER B N 1
ATOM 3083 C CA . SER B 1 14 ? -51.469 -27.562 -2.184 1 22.47 14 SER B CA 1
ATOM 3084 C C . SER B 1 14 ? -50.844 -26.172 -2.15 1 22.47 14 SER B C 1
ATOM 3086 O O . SER B 1 14 ? -49.781 -25.938 -2.701 1 22.47 14 SER B O 1
ATOM 3088 N N . GLN B 1 15 ? -51.656 -25.062 -1.99 1 22.73 15 GLN B N 1
ATOM 3089 C CA . GLN B 1 15 ? -51.469 -23.609 -1.952 1 22.73 15 GLN B CA 1
ATOM 3090 C C . GLN B 1 15 ? -50.531 -23.188 -0.832 1 22.73 15 GLN B C 1
ATOM 3092 O O . GLN B 1 15 ? -50.469 -22.016 -0.461 1 22.73 15 GLN B O 1
ATOM 3097 N N . GLU B 1 16 ? -50.125 -24.094 0.038 1 27.86 16 GLU B N 1
ATOM 3098 C CA . GLU B 1 16 ? -49.656 -23.359 1.22 1 27.86 16 GLU B CA 1
ATOM 3099 C C . GLU B 1 16 ? -48.625 -22.328 0.855 1 27.86 16 GLU B C 1
ATOM 3101 O O . GLU B 1 16 ? -47.688 -22.609 0.098 1 27.86 16 GLU B O 1
ATOM 3106 N N . GLY B 1 17 ? -48.969 -21.031 1.013 1 24.7 17 GLY B N 1
ATOM 3107 C CA . GLY B 1 17 ? -48.25 -19.797 0.699 1 24.7 17 GLY B CA 1
ATOM 3108 C C . GLY B 1 17 ? -46.812 -19.781 1.244 1 24.7 17 GLY B C 1
ATOM 3109 O O . GLY B 1 17 ? -46.469 -20.562 2.137 1 24.7 17 GLY B O 1
ATOM 3110 N N . PRO B 1 18 ? -45.844 -19.547 0.367 1 27.66 18 PRO B N 1
ATOM 3111 C CA . PRO B 1 18 ? -44.438 -19.641 0.704 1 27.66 18 PRO B CA 1
ATOM 3112 C C . PRO B 1 18 ? -44.094 -18.906 1.993 1 27.66 18 PRO B C 1
ATOM 3114 O O . PRO B 1 18 ? -44.781 -17.969 2.383 1 27.66 18 PRO B O 1
ATOM 3117 N N . PRO B 1 19 ? -43.594 -19.609 3.02 1 25.48 19 PRO B N 1
ATOM 3118 C CA . PRO B 1 19 ? -43.281 -18.969 4.301 1 25.48 19 PRO B CA 1
ATOM 3119 C C . PRO B 1 19 ? -42.688 -17.578 4.133 1 25.48 19 PRO B C 1
ATOM 3121 O O . PRO B 1 19 ? -42.156 -17.25 3.072 1 25.48 19 PRO B O 1
ATOM 3124 N N . SER B 1 20 ? -43.219 -16.578 4.949 1 25.2 20 SER B N 1
ATOM 3125 C CA . SER B 1 20 ? -42.938 -15.156 5.039 1 25.2 20 SER B CA 1
ATOM 3126 C C . SER B 1 20 ? -41.406 -14.906 4.988 1 25.2 20 SER B C 1
ATOM 3128 O O . SER B 1 20 ? -40.625 -15.742 5.438 1 25.2 20 SER B O 1
ATOM 3130 N N . PRO B 1 21 ? -41 -14.039 4.082 1 26.69 21 PRO B N 1
ATOM 3131 C CA . PRO B 1 21 ? -39.625 -13.648 3.871 1 26.69 21 PRO B CA 1
ATOM 3132 C C . PRO B 1 21 ? -38.844 -13.438 5.18 1 26.69 21 PRO B C 1
ATOM 3134 O O . PRO B 1 21 ? -39.312 -12.719 6.062 1 26.69 21 PRO B O 1
ATOM 3137 N N . GLY B 1 22 ? -38.406 -14.547 5.793 1 24.92 22 GLY B N 1
ATOM 3138 C CA . GLY B 1 22 ? -37.688 -14.469 7.047 1 24.92 22 GLY B CA 1
ATOM 3139 C C . GLY B 1 22 ? -36.938 -13.164 7.23 1 24.92 22 GLY B C 1
ATOM 3140 O O . GLY B 1 22 ? -36.625 -12.477 6.254 1 24.92 22 GLY B O 1
ATOM 3141 N N . LYS B 1 23 ? -37.062 -12.578 8.477 1 26 23 LYS B N 1
ATOM 3142 C CA . LYS B 1 23 ? -36.5 -11.367 9.07 1 26 23 LYS B CA 1
ATOM 3143 C C . LYS B 1 23 ? -35.031 -11.203 8.68 1 26 23 LYS B C 1
ATOM 3145 O O . LYS B 1 23 ? -34.188 -12.047 9.016 1 26 23 LYS B O 1
ATOM 3150 N N . LEU B 1 24 ? -34.75 -10.617 7.648 1 25.33 24 LEU B N 1
ATOM 3151 C CA . LEU B 1 24 ? -33.438 -10.156 7.258 1 25.33 24 LEU B CA 1
ATOM 3152 C C . LEU B 1 24 ? -32.594 -9.758 8.484 1 25.33 24 LEU B C 1
ATOM 3154 O O . LEU B 1 24 ? -33 -8.867 9.234 1 25.33 24 LEU B O 1
ATOM 3158 N N . ALA B 1 25 ? -31.938 -10.711 9.117 1 28.69 25 ALA B N 1
ATOM 3159 C CA . ALA B 1 25 ? -31.031 -10.438 10.234 1 28.69 25 ALA B CA 1
ATOM 3160 C C . ALA B 1 25 ? -30.422 -9.047 10.125 1 28.69 25 ALA B C 1
ATOM 3162 O O . ALA B 1 25 ? -29.969 -8.648 9.047 1 28.69 25 ALA B O 1
ATOM 3163 N N . ARG B 1 26 ? -30.859 -8.125 10.961 1 28.91 26 ARG B N 1
ATOM 3164 C CA . ARG B 1 26 ? -30.312 -6.777 11.07 1 28.91 26 ARG B CA 1
ATOM 3165 C C . ARG B 1 26 ? -28.781 -6.797 10.977 1 28.91 26 ARG B C 1
ATOM 3167 O O . ARG B 1 26 ? -28.141 -7.688 11.523 1 28.91 26 ARG B O 1
ATOM 3174 N N . PRO B 1 27 ? -28.281 -6.281 9.938 1 30.36 27 PRO B N 1
ATOM 3175 C CA . PRO B 1 27 ? -26.828 -6.219 9.875 1 30.36 27 PRO B CA 1
ATOM 3176 C C . PRO B 1 27 ? -26.188 -5.914 11.234 1 30.36 27 PRO B C 1
ATOM 3178 O O . PRO B 1 27 ? -26.797 -5.23 12.062 1 30.36 27 PRO B O 1
ATOM 3181 N N . PRO B 1 28 ? -25.594 -6.934 11.945 1 32.41 28 PRO B N 1
ATOM 3182 C CA . PRO B 1 28 ? -25.031 -6.676 13.266 1 32.41 28 PRO B CA 1
ATOM 3183 C C . PRO B 1 28 ? -24.531 -5.242 13.422 1 32.41 28 PRO B C 1
ATOM 3185 O O . PRO B 1 28 ? -24.156 -4.605 12.438 1 32.41 28 PRO B O 1
ATOM 3188 N N . PRO B 1 29 ? -25.031 -4.59 14.398 1 32.59 29 PRO B N 1
ATOM 3189 C CA . PRO B 1 29 ? -24.547 -3.236 14.68 1 32.59 29 PRO B CA 1
ATOM 3190 C C . PRO B 1 29 ? -23.031 -3.139 14.656 1 32.59 29 PRO B C 1
ATOM 3192 O O . PRO B 1 29 ? -22.344 -3.994 15.219 1 32.59 29 PRO B O 1
ATOM 3195 N N . CYS B 1 30 ? -22.453 -2.639 13.602 1 33.03 30 CYS B N 1
ATOM 3196 C CA . CYS B 1 30 ? -21.047 -2.316 13.352 1 33.03 30 CYS B CA 1
ATOM 3197 C C . CYS B 1 30 ? -20.375 -1.821 14.625 1 33.03 30 CYS B C 1
ATOM 3199 O O . CYS B 1 30 ? -19.328 -2.338 15.016 1 33.03 30 CYS B O 1
ATOM 3201 N N . ILE B 1 31 ? -20.172 -0.555 14.766 1 35.81 31 ILE B N 1
ATOM 3202 C CA . ILE B 1 31 ? -19.062 0.084 15.461 1 35.81 31 ILE B CA 1
ATOM 3203 C C . ILE B 1 31 ? -19.359 0.144 16.953 1 35.81 31 ILE B C 1
ATOM 3205 O O . ILE B 1 31 ? -20.266 0.858 17.391 1 35.81 31 ILE B O 1
ATOM 3209 N N . ARG B 1 32 ? -19.344 -0.853 17.703 1 34.44 32 ARG B N 1
ATOM 3210 C CA . ARG B 1 32 ? -19.672 -0.664 19.109 1 34.44 32 ARG B CA 1
ATOM 3211 C C . ARG B 1 32 ? -18.625 0.19 19.797 1 34.44 32 ARG B C 1
ATOM 3213 O O . ARG B 1 32 ? -17.438 -0.124 19.75 1 34.44 32 ARG B O 1
ATOM 3220 N N . LYS B 1 33 ? -18.969 1.457 20.156 1 40.19 33 LYS B N 1
ATOM 3221 C CA . LYS B 1 33 ? -18.25 2.506 20.875 1 40.19 33 LYS B CA 1
ATOM 3222 C C . LYS B 1 33 ? -18.031 2.109 22.344 1 40.19 33 LYS B C 1
ATOM 3224 O O . LYS B 1 33 ? -18.969 1.709 23.031 1 40.19 33 LYS B O 1
ATOM 3229 N N . GLU B 1 34 ? -16.844 1.853 22.672 1 36.62 34 GLU B N 1
ATOM 3230 C CA . GLU B 1 34 ? -16.656 1.61 24.094 1 36.62 34 GLU B CA 1
ATOM 3231 C C . GLU B 1 34 ? -17.297 2.717 24.922 1 36.62 34 GLU B C 1
ATOM 3233 O O . GLU B 1 34 ? -18.031 2.438 25.891 1 36.62 34 GLU B O 1
ATOM 3238 N N . SER B 1 35 ? -16.469 3.977 25 1 37.56 35 SER B N 1
ATOM 3239 C CA . SER B 1 35 ? -16.891 5.031 25.922 1 37.56 35 SER B CA 1
ATOM 3240 C C . SER B 1 35 ? -18.016 5.871 25.328 1 37.56 35 SER B C 1
ATOM 3242 O O . SER B 1 35 ? -17.984 6.207 24.141 1 37.56 35 SER B O 1
ATOM 3244 N N . PRO B 1 36 ? -19.172 5.984 26.016 1 41.47 36 PRO B N 1
ATOM 3245 C CA . PRO B 1 36 ? -20.328 6.766 25.578 1 41.47 36 PRO B CA 1
ATOM 3246 C C . PRO B 1 36 ? -19.938 8.117 24.984 1 41.47 36 PRO B C 1
ATOM 3248 O O . PRO B 1 36 ? -20.734 8.734 24.266 1 41.47 36 PRO B O 1
ATOM 3251 N N . TRP B 1 37 ? -18.844 8.758 25.516 1 43.5 37 TRP B N 1
ATOM 3252 C CA . TRP B 1 37 ? -18.5 10.133 25.156 1 43.5 37 TRP B CA 1
ATOM 3253 C C . TRP B 1 37 ? -17.562 10.164 23.953 1 43.5 37 TRP B C 1
ATOM 3255 O O . TRP B 1 37 ? -17.203 11.242 23.469 1 43.5 37 TRP B O 1
ATOM 3265 N N . ASP B 1 38 ? -16.906 9.125 23.609 1 59.41 38 ASP B N 1
ATOM 3266 C CA . ASP B 1 38 ? -15.906 9.203 22.547 1 59.41 38 ASP B CA 1
ATOM 3267 C C . ASP B 1 38 ? -16.547 9.102 21.172 1 59.41 38 ASP B C 1
ATOM 3269 O O . ASP B 1 38 ? -17.234 8.117 20.875 1 59.41 38 ASP B O 1
ATOM 3273 N N . MET B 1 39 ? -16.781 10.305 20.625 1 66.19 39 MET B N 1
ATOM 3274 C CA . MET B 1 39 ? -17.391 10.375 19.297 1 66.19 39 MET B CA 1
ATOM 3275 C C . MET B 1 39 ? -16.594 9.562 18.297 1 66.19 39 MET B C 1
ATOM 3277 O O . MET B 1 39 ? -15.375 9.75 18.172 1 66.19 39 MET B O 1
ATOM 3281 N N . ALA B 1 40 ? -17.141 8.484 17.797 1 87.62 40 ALA B N 1
ATOM 3282 C CA . ALA B 1 40 ? -16.547 7.793 16.672 1 87.62 40 ALA B CA 1
ATOM 3283 C C . ALA B 1 40 ? -16.281 8.758 15.516 1 87.62 40 ALA B C 1
ATOM 3285 O O . ALA B 1 40 ? -17.047 9.711 15.305 1 87.62 40 ALA B O 1
ATOM 3286 N N . ALA B 1 41 ? -15.141 8.719 14.961 1 95.69 41 ALA B N 1
ATOM 3287 C CA . ALA B 1 41 ? -14.773 9.688 13.93 1 95.69 41 ALA B CA 1
ATOM 3288 C C . ALA B 1 41 ? -14.375 8.992 12.633 1 95.69 41 ALA B C 1
ATOM 3290 O O . ALA B 1 41 ? -13.805 7.895 12.664 1 95.69 41 ALA B O 1
ATOM 3291 N N . VAL B 1 42 ? -14.727 9.617 11.547 1 96.81 42 VAL B N 1
ATOM 3292 C CA . VAL B 1 42 ? -14.273 9.219 10.219 1 96.81 42 VAL B CA 1
ATOM 3293 C C . VAL B 1 42 ? -13.117 10.102 9.773 1 96.81 42 VAL B C 1
ATOM 3295 O O . VAL B 1 42 ? -13.117 11.312 10.031 1 96.81 42 VAL B O 1
ATOM 3298 N N . VAL B 1 43 ? -12.117 9.492 9.211 1 97.94 43 VAL B N 1
ATOM 3299 C CA . VAL B 1 43 ? -11 10.227 8.617 1 97.94 43 VAL B CA 1
ATOM 3300 C C . VAL B 1 43 ? -11.062 10.117 7.094 1 97.94 43 VAL B C 1
ATOM 3302 O O . VAL B 1 43 ? -11.195 9.023 6.547 1 97.94 43 VAL B O 1
ATOM 3305 N N . ILE B 1 44 ? -11.016 11.258 6.402 1 98.12 44 ILE B N 1
ATOM 3306 C CA . ILE B 1 44 ? -11.062 11.305 4.945 1 98.12 44 ILE B CA 1
ATOM 3307 C C . ILE B 1 44 ? -9.82 12.008 4.41 1 98.12 44 ILE B C 1
ATOM 3309 O O . ILE B 1 44 ? -9.492 13.117 4.84 1 98.12 44 ILE B O 1
ATOM 3313 N N . ASP B 1 45 ? -9.102 11.391 3.578 1 97.88 45 ASP B N 1
ATOM 3314 C CA . ASP B 1 45 ? -7.969 11.953 2.844 1 97.88 45 ASP B CA 1
ATOM 3315 C C . ASP B 1 45 ? -8.234 11.961 1.34 1 97.88 45 ASP B C 1
ATOM 3317 O O . ASP B 1 45 ? -8.055 10.938 0.67 1 97.88 45 ASP B O 1
ATOM 3321 N N . THR B 1 46 ? -8.562 13.117 0.806 1 96.19 46 THR B N 1
ATOM 3322 C CA . THR B 1 46 ? -8.906 13.242 -0.607 1 96.19 46 THR B CA 1
ATOM 3323 C C . THR B 1 46 ? -7.715 13.75 -1.41 1 96.19 46 THR B C 1
ATOM 3325 O O . THR B 1 46 ? -7.387 14.938 -1.353 1 96.19 46 THR B O 1
ATOM 3328 N N . GLY B 1 47 ? -7.113 12.875 -2.156 1 95.38 47 GLY B N 1
ATOM 3329 C CA . GLY B 1 47 ? -6.059 13.242 -3.086 1 95.38 47 GLY B CA 1
ATOM 3330 C C . GLY B 1 47 ? -6.555 13.43 -4.508 1 95.38 47 GLY B C 1
ATOM 3331 O O . GLY B 1 47 ? -7.723 13.156 -4.805 1 95.38 47 GLY B O 1
ATOM 3332 N N . THR B 1 48 ? -5.656 13.93 -5.348 1 95.06 48 THR B N 1
ATOM 3333 C CA . THR B 1 48 ? -6.02 14.18 -6.738 1 95.06 48 THR B CA 1
ATOM 3334 C C . THR B 1 48 ? -6.426 12.883 -7.434 1 95.06 48 THR B C 1
ATOM 3336 O O . THR B 1 48 ? -7.359 12.867 -8.234 1 95.06 48 THR B O 1
ATOM 3339 N N . GLY B 1 49 ? -5.797 11.805 -7.129 1 93.44 49 GLY B N 1
ATOM 3340 C CA . GLY B 1 49 ? -6.074 10.547 -7.797 1 93.44 49 GLY B CA 1
ATOM 3341 C C . GLY B 1 49 ? -7.051 9.672 -7.039 1 93.44 49 GLY B C 1
ATOM 3342 O O . GLY B 1 49 ? -7.938 9.055 -7.637 1 93.44 49 GLY B O 1
ATOM 3343 N N . PHE B 1 50 ? -6.832 9.633 -5.719 1 92.69 50 PHE B N 1
ATOM 3344 C CA . PHE B 1 50 ? -7.613 8.695 -4.918 1 92.69 50 PHE B CA 1
ATOM 3345 C C . PHE B 1 50 ? -8.023 9.328 -3.596 1 92.69 50 PHE B C 1
ATOM 3347 O O . PHE B 1 50 ? -7.324 10.195 -3.068 1 92.69 50 PHE B O 1
ATOM 3354 N N . THR B 1 51 ? -9.148 8.867 -3.125 1 94.75 51 THR B N 1
ATOM 3355 C CA . THR B 1 51 ? -9.656 9.25 -1.812 1 94.75 51 THR B CA 1
ATOM 3356 C C . THR B 1 51 ? -9.656 8.055 -0.864 1 94.75 51 THR B C 1
ATOM 3358 O O . THR B 1 51 ? -10.156 6.98 -1.209 1 94.75 51 THR B O 1
ATOM 3361 N N . LYS B 1 52 ? -9.023 8.242 0.275 1 94.5 52 LYS B N 1
ATOM 3362 C CA . LYS B 1 52 ? -8.984 7.223 1.323 1 94.5 52 LYS B CA 1
ATOM 3363 C C . LYS B 1 52 ? -9.922 7.582 2.475 1 94.5 52 LYS B C 1
ATOM 3365 O O . LYS B 1 52 ? -10.023 8.75 2.855 1 94.5 52 LYS B O 1
ATOM 3370 N N . CYS B 1 53 ? -10.578 6.594 2.986 1 93.88 53 CYS B N 1
ATOM 3371 C CA . CYS B 1 53 ? -11.484 6.855 4.098 1 93.88 53 CYS B CA 1
ATOM 3372 C C . CYS B 1 53 ? -11.539 5.664 5.047 1 93.88 53 CYS B C 1
ATOM 3374 O O . CYS B 1 53 ? -11.328 4.523 4.633 1 93.88 53 CYS B O 1
ATOM 3376 N N . GLY B 1 54 ? -11.742 5.953 6.27 1 92.88 54 GLY B N 1
ATOM 3377 C CA . GLY B 1 54 ? -11.867 4.945 7.312 1 92.88 54 GLY B CA 1
ATOM 3378 C C . GLY B 1 54 ? -12.234 5.531 8.664 1 92.88 54 GLY B C 1
ATOM 3379 O O . GLY B 1 54 ? -12.562 6.715 8.766 1 92.88 54 GLY B O 1
ATOM 3380 N N . LEU B 1 55 ? -12.234 4.699 9.664 1 91.38 55 LEU B N 1
ATOM 3381 C CA . LEU B 1 55 ? -12.586 5.105 11.016 1 91.38 55 LEU B CA 1
ATOM 3382 C C . LEU B 1 55 ? -11.336 5.398 11.836 1 91.38 55 LEU B C 1
ATOM 3384 O O . LEU B 1 55 ? -10.328 4.707 11.711 1 91.38 55 LEU B O 1
ATOM 3388 N N . ALA B 1 56 ? -11.43 6.383 12.617 1 93.62 56 ALA B N 1
ATOM 3389 C CA . ALA B 1 56 ? -10.328 6.691 13.523 1 93.62 56 ALA B CA 1
ATOM 3390 C C . ALA B 1 56 ? -10.031 5.516 14.453 1 93.62 56 ALA B C 1
ATOM 3392 O O . ALA B 1 56 ? -10.953 4.863 14.945 1 93.62 56 ALA B O 1
ATOM 3393 N N . GLY B 1 57 ? -8.766 5.289 14.609 1 88.75 57 GLY B N 1
ATOM 3394 C CA . GLY B 1 57 ? -8.359 4.207 15.492 1 88.75 57 GLY B CA 1
ATOM 3395 C C . GLY B 1 57 ? -8.023 2.926 14.742 1 88.75 57 GLY B C 1
ATOM 3396 O O . GLY B 1 57 ? -7.371 2.035 15.297 1 88.75 57 GLY B O 1
ATOM 3397 N N . GLU B 1 58 ? -8.414 2.896 13.5 1 85.5 58 GLU B N 1
ATOM 3398 C CA . GLU B 1 58 ? -8.078 1.735 12.68 1 85.5 58 GLU B CA 1
ATOM 3399 C C . GLU B 1 58 ? -6.676 1.864 12.094 1 85.5 58 GLU B C 1
ATOM 3401 O O . GLU B 1 58 ? -6.199 2.975 11.844 1 85.5 58 GLU B O 1
ATOM 3406 N N . ASP B 1 59 ? -6.074 0.731 11.828 1 83.69 59 ASP B N 1
ATOM 3407 C CA . ASP B 1 59 ? -4.715 0.718 11.297 1 83.69 59 ASP B CA 1
ATOM 3408 C C . ASP B 1 59 ? -4.727 0.642 9.773 1 83.69 59 ASP B C 1
ATOM 3410 O O . ASP B 1 59 ? -3.676 0.755 9.133 1 83.69 59 ASP B O 1
ATOM 3414 N N . HIS B 1 60 ? -5.93 0.41 9.25 1 85.31 60 HIS B N 1
ATOM 3415 C CA . HIS B 1 60 ? -6.031 0.309 7.797 1 85.31 60 HIS B CA 1
ATOM 3416 C C . HIS B 1 60 ? -7.207 1.125 7.27 1 85.31 60 HIS B C 1
ATOM 3418 O O . HIS B 1 60 ? -8.227 1.262 7.945 1 85.31 60 HIS B O 1
ATOM 3424 N N . VAL B 1 61 ? -7.016 1.615 6.09 1 90 61 VAL B N 1
ATOM 3425 C CA . VAL B 1 61 ? -8.094 2.316 5.406 1 90 61 VAL B CA 1
ATOM 3426 C C . VAL B 1 61 ? -9.242 1.349 5.129 1 90 61 VAL B C 1
ATOM 3428 O O . VAL B 1 61 ? -9.016 0.184 4.789 1 90 61 VAL B O 1
ATOM 3431 N N . LEU B 1 62 ? -10.398 1.825 5.254 1 84.69 62 LEU B N 1
ATOM 3432 C CA . LEU B 1 62 ? -11.555 0.974 5 1 84.69 62 LEU B CA 1
ATOM 3433 C C . LEU B 1 62 ? -11.945 1.007 3.527 1 84.69 62 LEU B C 1
ATOM 3435 O O . LEU B 1 62 ? -12.453 0.02 2.994 1 84.69 62 LEU B O 1
ATOM 3439 N N . SER B 1 63 ? -11.688 2.16 2.906 1 84 63 SER B N 1
ATOM 3440 C CA . SER B 1 63 ? -12.055 2.275 1.497 1 84 63 SER B CA 1
ATOM 3441 C C . SER B 1 63 ? -11.125 3.238 0.763 1 84 63 SER B C 1
ATOM 3443 O O . SER B 1 63 ? -10.727 4.266 1.316 1 84 63 SER B O 1
ATOM 3445 N N . VAL B 1 64 ? -10.789 2.877 -0.434 1 88.19 64 VAL B N 1
ATOM 3446 C CA . VAL B 1 64 ? -10.07 3.73 -1.376 1 88.19 64 VAL B CA 1
ATOM 3447 C C . VAL B 1 64 ? -10.852 3.834 -2.682 1 88.19 64 VAL B C 1
ATOM 3449 O O . VAL B 1 64 ? -11.195 2.818 -3.291 1 88.19 64 VAL B O 1
ATOM 3452 N N . VAL B 1 65 ? -11.125 5.086 -3.078 1 86.81 65 VAL B N 1
ATOM 3453 C CA . VAL B 1 65 ? -11.883 5.281 -4.309 1 86.81 65 VAL B CA 1
ATOM 3454 C C . VAL B 1 65 ? -11.188 6.32 -5.188 1 86.81 65 VAL B C 1
ATOM 3456 O O . VAL B 1 65 ? -10.438 7.164 -4.688 1 86.81 65 VAL B O 1
ATOM 3459 N N . SER B 1 66 ? -11.445 6.191 -6.453 1 88.56 66 SER B N 1
ATOM 3460 C CA . SER B 1 66 ? -10.945 7.23 -7.352 1 88.56 66 SER B CA 1
ATOM 3461 C C . SER B 1 66 ? -11.57 8.586 -7.027 1 88.56 66 SER B C 1
ATOM 3463 O O . SER B 1 66 ? -12.758 8.672 -6.719 1 88.56 66 SER B O 1
ATOM 3465 N N . SER B 1 67 ? -10.758 9.609 -7.078 1 93.31 67 SER B N 1
ATOM 3466 C CA . SER B 1 67 ? -11.273 10.953 -6.852 1 93.31 67 SER B CA 1
ATOM 3467 C C . SER B 1 67 ? -11.883 11.539 -8.117 1 93.31 67 SER B C 1
ATOM 3469 O O . SER B 1 67 ? -11.562 12.656 -8.516 1 93.31 67 SER B O 1
ATOM 3471 N N . ARG B 1 68 ? -12.664 10.727 -8.711 1 90.44 68 ARG B N 1
ATOM 3472 C CA . ARG B 1 68 ? -13.383 11.086 -9.93 1 90.44 68 ARG B CA 1
ATOM 3473 C C . ARG B 1 68 ? -14.867 10.766 -9.805 1 90.44 68 ARG B C 1
ATOM 3475 O O . ARG B 1 68 ? -15.25 9.844 -9.078 1 90.44 68 ARG B O 1
ATOM 3482 N N . VAL B 1 69 ? -15.648 11.586 -10.445 1 87.44 69 VAL B N 1
ATOM 3483 C CA . VAL B 1 69 ? -17.094 11.359 -10.445 1 87.44 69 VAL B CA 1
ATOM 3484 C C . VAL B 1 69 ? -17.625 11.414 -11.883 1 87.44 69 VAL B C 1
ATOM 3486 O O . VAL B 1 69 ? -16.969 11.984 -12.766 1 87.44 69 VAL B O 1
ATOM 3489 N N . GLN B 1 70 ? -18.641 10.594 -12.133 1 82.31 70 GLN B N 1
ATOM 3490 C CA . GLN B 1 70 ? -19.328 10.656 -13.414 1 82.31 70 GLN B CA 1
ATOM 3491 C C . GLN B 1 70 ? -20.734 11.25 -13.258 1 82.31 70 GLN B C 1
ATOM 3493 O O . GLN B 1 70 ? -21.438 10.938 -12.289 1 82.31 70 GLN B O 1
ATOM 3498 N N . LEU B 1 71 ? -21 12.258 -14.109 1 68.31 71 LEU B N 1
ATOM 3499 C CA . LEU B 1 71 ? -22.328 12.859 -14.133 1 68.31 71 LEU B CA 1
ATOM 3500 C C . LEU B 1 71 ? -23.281 12.031 -14.992 1 68.31 71 LEU B C 1
ATOM 3502 O O . LEU B 1 71 ? -22.984 11.758 -16.156 1 68.31 71 LEU B O 1
ATOM 3506 N N . LEU B 1 72 ? -24.156 11.312 -14.32 1 63.31 72 LEU B N 1
ATOM 3507 C CA . LEU B 1 72 ? -25.156 10.586 -15.117 1 63.31 72 LEU B CA 1
ATOM 3508 C C . LEU B 1 72 ? -26.266 11.523 -15.57 1 63.31 72 LEU B C 1
ATOM 3510 O O . LEU B 1 72 ? -26.797 12.297 -14.781 1 63.31 72 LEU B O 1
ATOM 3514 N N . GLN B 1 73 ? -26.156 12.031 -16.844 1 54.69 73 GLN B N 1
ATOM 3515 C CA . GLN B 1 73 ? -27.234 12.852 -17.391 1 54.69 73 GLN B CA 1
ATOM 3516 C C . GLN B 1 73 ? -28.547 12.07 -17.484 1 54.69 73 GLN B C 1
ATOM 3518 O O . GLN B 1 73 ? -28.578 10.984 -18.062 1 54.69 73 GLN B O 1
ATOM 3523 N N . HIS B 1 74 ? -29.172 11.891 -16.484 1 52.34 74 HIS B N 1
ATOM 3524 C CA . HIS B 1 74 ? -30.5 11.352 -16.734 1 52.34 74 HIS B CA 1
ATOM 3525 C C . HIS B 1 74 ? -31.422 12.414 -17.359 1 52.34 74 HIS B C 1
ATOM 3527 O O . HIS B 1 74 ? -31.516 13.531 -16.844 1 52.34 74 HIS B O 1
ATOM 3533 N N . PRO B 1 75 ? -31.812 12.25 -18.656 1 50.09 75 PRO B N 1
ATOM 3534 C CA . PRO B 1 75 ? -32.719 13.211 -19.297 1 50.09 75 PRO B CA 1
ATOM 3535 C C . PRO B 1 75 ? -33.781 13.734 -18.328 1 50.09 75 PRO B C 1
ATOM 3537 O O . PRO B 1 75 ? -34.281 14.852 -18.5 1 50.09 75 PRO B O 1
ATOM 3540 N N . ALA B 1 76 ? -34.562 12.789 -17.875 1 46.62 76 ALA B N 1
ATOM 3541 C CA . ALA B 1 76 ? -35.812 13.227 -17.297 1 46.62 76 ALA B CA 1
ATOM 3542 C C . ALA B 1 76 ? -35.594 14.008 -16 1 46.62 76 ALA B C 1
ATOM 3544 O O . ALA B 1 76 ? -36.5 14.633 -15.469 1 46.62 76 ALA B O 1
ATOM 3545 N N . GLN B 1 77 ? -34.719 13.508 -15.125 1 46.69 77 GLN B N 1
ATOM 3546 C CA . GLN B 1 77 ? -34.719 14.125 -13.805 1 46.69 77 GLN B CA 1
ATOM 3547 C C . GLN B 1 77 ? -33.656 15.219 -13.711 1 46.69 77 GLN B C 1
ATOM 3549 O O . GLN B 1 77 ? -32.562 15.094 -14.297 1 46.69 77 GLN B O 1
ATOM 3554 N N . ASP B 1 78 ? -33.938 16.453 -13.406 1 47.12 78 ASP B N 1
ATOM 3555 C CA . ASP B 1 78 ? -33.281 17.75 -13.273 1 47.12 78 ASP B CA 1
ATOM 3556 C C . ASP B 1 78 ? -31.938 17.594 -12.547 1 47.12 78 ASP B C 1
ATOM 3558 O O . ASP B 1 78 ? -31.141 18.547 -12.5 1 47.12 78 ASP B O 1
ATOM 3562 N N . GLU B 1 79 ? -31.844 16.688 -11.609 1 45.84 79 GLU B N 1
ATOM 3563 C CA . GLU B 1 79 ? -30.641 16.797 -10.797 1 45.84 79 GLU B CA 1
ATOM 3564 C C . GLU B 1 79 ? -29.562 15.82 -11.258 1 45.84 79 GLU B C 1
ATOM 3566 O O . GLU B 1 79 ? -29.859 14.641 -11.484 1 45.84 79 GLU B O 1
ATOM 3571 N N . PRO B 1 80 ? -28.469 16.297 -11.625 1 48.12 80 PRO B N 1
ATOM 3572 C CA . PRO B 1 80 ? -27.344 15.453 -12.039 1 48.12 80 PRO B CA 1
ATOM 3573 C C . PRO B 1 80 ? -27 14.391 -10.992 1 48.12 80 PRO B C 1
ATOM 3575 O O . PRO B 1 80 ? -26.984 14.68 -9.797 1 48.12 80 PRO B O 1
ATOM 3578 N N . ARG B 1 81 ? -27.266 13.102 -11.344 1 51 81 ARG B N 1
ATOM 3579 C CA . ARG B 1 81 ? -26.891 12.039 -10.422 1 51 81 ARG B CA 1
ATOM 3580 C C . ARG B 1 81 ? -25.453 11.594 -10.664 1 51 81 ARG B C 1
ATOM 3582 O O . ARG B 1 81 ? -25.062 11.297 -11.805 1 51 81 ARG B O 1
ATOM 3589 N N . TYR B 1 82 ? -24.531 11.953 -9.797 1 45.91 82 TYR B N 1
ATOM 3590 C CA . TYR B 1 82 ? -23.141 11.523 -9.867 1 45.91 82 TYR B CA 1
ATOM 3591 C C . TYR B 1 82 ? -22.969 10.109 -9.344 1 45.91 82 TYR B C 1
ATOM 3593 O O . TYR B 1 82 ? -23.688 9.688 -8.43 1 45.91 82 TYR B O 1
ATOM 3601 N N . VAL B 1 83 ? -22.375 9.273 -10.297 1 51.97 83 VAL B N 1
ATOM 3602 C CA . VAL B 1 83 ? -22.031 7.949 -9.789 1 51.97 83 VAL B CA 1
ATOM 3603 C C . VAL B 1 83 ? -20.516 7.777 -9.773 1 51.97 83 VAL B C 1
ATOM 3605 O O . VAL B 1 83 ? -19.812 8.398 -10.57 1 51.97 83 VAL B O 1
ATOM 3608 N N . VAL B 1 84 ? -19.938 7.406 -8.703 1 52.59 84 VAL B N 1
ATOM 3609 C CA . VAL B 1 84 ? -18.547 6.973 -8.742 1 52.59 84 VAL B CA 1
ATOM 3610 C C . VAL B 1 84 ? -18.375 5.895 -9.805 1 52.59 84 VAL B C 1
ATOM 3612 O O . VAL B 1 84 ? -19.031 4.855 -9.766 1 52.59 84 VAL B O 1
ATOM 3615 N N . PRO B 1 85 ? -17.641 6.41 -10.883 1 53.84 85 PRO B N 1
ATOM 3616 C CA . PRO B 1 85 ? -17.609 5.547 -12.062 1 53.84 85 PRO B CA 1
ATOM 3617 C C . PRO B 1 85 ? -16.891 4.223 -11.805 1 53.84 85 PRO B C 1
ATOM 3619 O O . PRO B 1 85 ? -15.992 4.152 -10.961 1 53.84 85 PRO B O 1
ATOM 3622 N N . GLU B 1 86 ? -17.531 3.186 -12.266 1 51.34 86 GLU B N 1
ATOM 3623 C CA . GLU B 1 86 ? -16.797 1.928 -12.352 1 51.34 86 GLU B CA 1
ATOM 3624 C C . GLU B 1 86 ? -15.656 2.025 -13.352 1 51.34 86 GLU B C 1
ATOM 3626 O O . GLU B 1 86 ? -14.586 1.448 -13.133 1 51.34 86 GLU B O 1
ATOM 3631 N N . ASP B 1 87 ? -16.062 2.754 -14.406 1 53.97 87 ASP B N 1
ATOM 3632 C CA . ASP B 1 87 ? -15.062 2.949 -15.453 1 53.97 87 ASP B CA 1
ATOM 3633 C C . ASP B 1 87 ? -14.672 4.422 -15.578 1 53.97 87 ASP B C 1
ATOM 3635 O O . ASP B 1 87 ? -15.492 5.305 -15.312 1 53.97 87 ASP B O 1
ATOM 3639 N N . GLN B 1 88 ? -13.336 4.73 -15.672 1 58.25 88 GLN B N 1
ATOM 3640 C CA . GLN B 1 88 ? -12.742 6.062 -15.695 1 58.25 88 GLN B CA 1
ATOM 3641 C C . GLN B 1 88 ? -13.195 6.848 -16.922 1 58.25 88 GLN B C 1
ATOM 3643 O O . GLN B 1 88 ? -13.047 8.07 -16.969 1 58.25 88 GLN B O 1
ATOM 3648 N N . GLU B 1 89 ? -13.93 6.184 -17.844 1 58.47 89 GLU B N 1
ATOM 3649 C CA . GLU B 1 89 ? -14.234 6.949 -19.047 1 58.47 89 GLU B CA 1
ATOM 3650 C C . GLU B 1 89 ? -15.359 7.941 -18.812 1 58.47 89 GLU B C 1
ATOM 3652 O O . GLU B 1 89 ? -16.406 7.582 -18.25 1 58.47 89 GLU B O 1
ATOM 3657 N N . GLY B 1 90 ? -15.102 9.141 -19.125 1 66.62 90 GLY B N 1
ATOM 3658 C CA . GLY B 1 90 ? -16.078 10.211 -19.031 1 66.62 90 GLY B CA 1
ATOM 3659 C C . GLY B 1 90 ? -16.188 10.805 -17.641 1 66.62 90 GLY B C 1
ATOM 3660 O O . GLY B 1 90 ? -17.094 11.578 -17.359 1 66.62 90 GLY B O 1
ATOM 3661 N N . SER B 1 91 ? -15.266 10.477 -16.859 1 81.38 91 SER B N 1
ATOM 3662 C CA . SER B 1 91 ? -15.312 10.961 -15.492 1 81.38 91 SER B CA 1
ATOM 3663 C C . SER B 1 91 ? -14.531 12.258 -15.336 1 81.38 91 SER B C 1
ATOM 3665 O O . SER B 1 91 ? -13.719 12.609 -16.203 1 81.38 91 SER B O 1
ATOM 3667 N N . CYS B 1 92 ? -14.977 13.047 -14.359 1 84.94 92 CYS B N 1
ATOM 3668 C CA . CYS B 1 92 ? -14.305 14.305 -14.031 1 84.94 92 CYS B CA 1
ATOM 3669 C C . CYS B 1 92 ? -13.555 14.195 -12.711 1 84.94 92 CYS B C 1
ATOM 3671 O O . CYS B 1 92 ? -14.016 13.539 -11.773 1 84.94 92 CYS B O 1
ATOM 3673 N N . SER B 1 93 ? -12.453 14.938 -12.75 1 89.56 93 SER B N 1
ATOM 3674 C CA . SER B 1 93 ? -11.641 14.938 -11.539 1 89.56 93 SER B CA 1
ATOM 3675 C C . SER B 1 93 ? -12.195 15.906 -10.5 1 89.56 93 SER B C 1
ATOM 3677 O O . SER B 1 93 ? -12.664 17 -10.844 1 89.56 93 SER B O 1
ATOM 3679 N N . VAL B 1 94 ? -12.148 15.547 -9.312 1 93.69 94 VAL B N 1
ATOM 3680 C CA . VAL B 1 94 ? -12.633 16.375 -8.211 1 93.69 94 VAL B CA 1
ATOM 3681 C C . VAL B 1 94 ? -11.578 17.406 -7.832 1 93.69 94 VAL B C 1
ATOM 3683 O O . VAL B 1 94 ? -11.906 18.531 -7.465 1 93.69 94 VAL B O 1
ATOM 3686 N N . LEU B 1 95 ? -10.32 16.984 -7.891 1 95.31 95 LEU B N 1
ATOM 3687 C CA . LEU B 1 95 ? -9.195 17.844 -7.555 1 95.31 95 LEU B CA 1
ATOM 3688 C C . LEU B 1 95 ? -8.297 18.062 -8.766 1 95.31 95 LEU B C 1
ATOM 3690 O O . LEU B 1 95 ? -8.273 17.234 -9.68 1 95.31 95 LEU B O 1
ATOM 3694 N N . ASN B 1 96 ? -7.691 19.188 -8.734 1 94.06 96 ASN B N 1
ATOM 3695 C CA . ASN B 1 96 ? -6.621 19.5 -9.672 1 94.06 96 ASN B CA 1
ATOM 3696 C C . ASN B 1 96 ? -5.332 19.875 -8.945 1 94.06 96 ASN B C 1
ATOM 3698 O O . ASN B 1 96 ? -5.27 20.922 -8.289 1 94.06 96 ASN B O 1
ATOM 3702 N N . ARG B 1 97 ? -4.367 19.031 -9.109 1 93.75 97 ARG B N 1
ATOM 3703 C CA . ARG B 1 97 ? -3.053 19.266 -8.516 1 93.75 97 ARG B CA 1
ATOM 3704 C C . ARG B 1 97 ? -3.164 19.547 -7.023 1 93.75 97 ARG B C 1
ATOM 3706 O O . ARG B 1 97 ? -2.594 20.531 -6.531 1 93.75 97 ARG B O 1
ATOM 3713 N N . GLY B 1 98 ? -3.922 18.734 -6.352 1 92.94 98 GLY B N 1
ATOM 3714 C CA . GLY B 1 98 ? -3.988 18.797 -4.902 1 92.94 98 GLY B CA 1
ATOM 3715 C C . G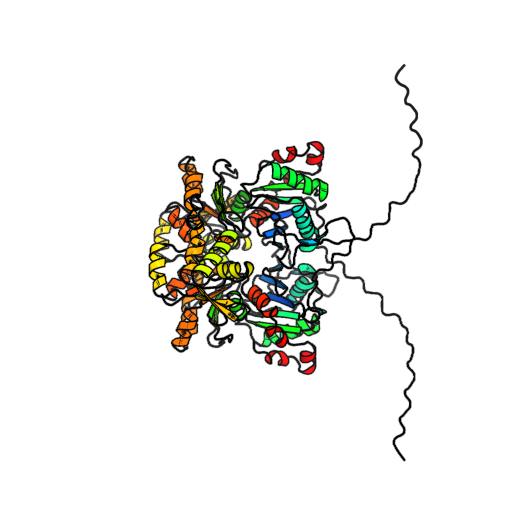LY B 1 98 ? -5.008 19.781 -4.387 1 92.94 98 GLY B C 1
ATOM 3716 O O . GLY B 1 98 ? -5.23 19.891 -3.178 1 92.94 98 GLY B O 1
ATOM 3717 N N . VAL B 1 99 ? -5.656 20.516 -5.281 1 94.69 99 VAL B N 1
ATOM 3718 C CA . VAL B 1 99 ? -6.625 21.531 -4.887 1 94.69 99 VAL B CA 1
ATOM 3719 C C . VAL B 1 99 ? -8 21.172 -5.449 1 94.69 99 VAL B C 1
ATOM 3721 O O . VAL B 1 99 ? -8.125 20.797 -6.613 1 94.69 99 VAL B O 1
ATOM 3724 N N . VAL B 1 100 ? -8.992 21.312 -4.605 1 95.69 100 VAL B N 1
ATOM 3725 C CA . VAL B 1 100 ? -10.344 21 -5.043 1 95.69 100 VAL B CA 1
ATOM 3726 C C . VAL B 1 100 ? -10.766 21.953 -6.16 1 95.69 100 VAL B C 1
ATOM 3728 O O . VAL B 1 100 ? -10.68 23.172 -6 1 95.69 100 VAL B O 1
ATOM 3731 N N . SER B 1 101 ? -11.18 21.406 -7.25 1 93.62 101 SER B N 1
ATOM 3732 C CA . SER B 1 101 ? -11.586 22.203 -8.398 1 93.62 101 SER B CA 1
ATOM 3733 C C . SER B 1 101 ? -13.094 22.172 -8.594 1 93.62 101 SER B C 1
ATOM 3735 O O . SER B 1 101 ? -13.656 23.031 -9.266 1 93.62 101 SER B O 1
ATOM 3737 N N . ASP B 1 102 ? -13.766 21.203 -8.07 1 93.44 102 ASP B N 1
ATOM 3738 C CA . ASP B 1 102 ? -15.203 21.031 -8.195 1 93.44 102 ASP B CA 1
ATOM 3739 C C . ASP B 1 102 ? -15.828 20.594 -6.875 1 93.44 102 ASP B C 1
ATOM 3741 O O . ASP B 1 102 ? -15.859 19.391 -6.574 1 93.44 102 ASP B O 1
ATOM 3745 N N . TRP B 1 103 ? -16.484 21.547 -6.242 1 94.94 103 TRP B N 1
ATOM 3746 C CA . TRP B 1 103 ? -17.016 21.297 -4.898 1 94.94 103 TRP B CA 1
ATOM 3747 C C . TRP B 1 103 ? -18.266 20.438 -4.949 1 94.94 103 TRP B C 1
ATOM 3749 O O . TRP B 1 103 ? -18.547 19.672 -4.027 1 94.94 103 TRP B O 1
ATOM 3759 N N . ASP B 1 104 ? -19.031 20.562 -5.977 1 91.19 104 ASP B N 1
ATOM 3760 C CA . ASP B 1 104 ? -20.203 19.719 -6.148 1 91.19 104 ASP B CA 1
ATOM 3761 C C . ASP B 1 104 ? -19.797 18.25 -6.328 1 91.19 104 ASP B C 1
ATOM 3763 O O . ASP B 1 104 ? -20.422 17.359 -5.762 1 91.19 104 ASP B O 1
ATOM 3767 N N . ALA B 1 105 ? -18.797 18.141 -7.113 1 91.44 105 ALA B N 1
ATOM 3768 C CA . ALA B 1 105 ? -18.266 16.797 -7.324 1 91.44 105 ALA B CA 1
ATOM 3769 C C . ALA B 1 105 ? -17.75 16.188 -6.023 1 91.44 105 ALA B C 1
ATOM 3771 O O . ALA B 1 105 ? -17.922 15 -5.758 1 91.44 105 ALA B O 1
ATOM 3772 N N . LEU B 1 106 ? -17.094 16.969 -5.25 1 95.25 106 LEU B N 1
ATOM 3773 C CA . LEU B 1 106 ? -16.578 16.516 -3.969 1 95.25 106 LEU B CA 1
ATOM 3774 C C . LEU B 1 106 ? -17.703 16.047 -3.061 1 95.25 106 LEU B C 1
ATOM 3776 O O . LEU B 1 106 ? -17.578 15.031 -2.373 1 95.25 106 LEU B O 1
ATOM 3780 N N . GLU B 1 107 ? -18.766 16.797 -3.021 1 93.69 107 GLU B N 1
ATOM 3781 C CA . GLU B 1 107 ? -19.922 16.438 -2.203 1 93.69 107 GLU B CA 1
ATOM 3782 C C . GLU B 1 107 ? -20.5 15.078 -2.607 1 93.69 107 GLU B C 1
ATOM 3784 O O . GLU B 1 107 ? -20.844 14.258 -1.75 1 93.69 107 GLU B 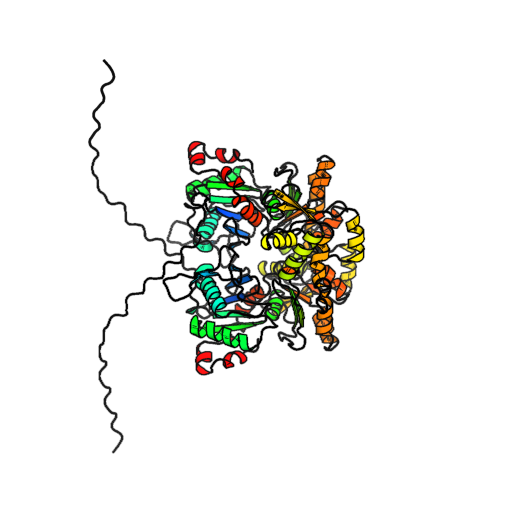O 1
ATOM 3789 N N . VAL B 1 108 ? -20.594 14.898 -3.904 1 90.5 108 VAL B N 1
ATOM 3790 C CA . VAL B 1 108 ? -21.109 13.633 -4.418 1 90.5 108 VAL B CA 1
ATOM 3791 C C . VAL B 1 108 ? -20.172 12.492 -4.023 1 90.5 108 VAL B C 1
ATOM 3793 O O . VAL B 1 108 ? -20.625 11.414 -3.631 1 90.5 108 VAL B O 1
ATOM 3796 N N . LEU B 1 109 ? -18.938 12.719 -4.156 1 92.31 109 LEU B N 1
ATOM 3797 C CA . LEU B 1 109 ? -17.938 11.719 -3.785 1 92.31 109 LEU B CA 1
ATOM 3798 C C . LEU B 1 109 ? -18.062 11.352 -2.309 1 92.31 109 LEU B C 1
ATOM 3800 O O . LEU B 1 109 ? -18.047 10.172 -1.956 1 92.31 109 LEU B O 1
ATOM 3804 N N . TRP B 1 110 ? -18.188 12.367 -1.462 1 95 110 TRP B N 1
ATOM 3805 C CA . TRP B 1 110 ? -18.281 12.125 -0.026 1 95 110 TRP B CA 1
ATOM 3806 C C . TRP B 1 110 ? -19.594 11.445 0.324 1 95 110 TRP B C 1
ATOM 3808 O O . TRP B 1 110 ? -19.656 10.633 1.251 1 95 110 TRP B O 1
ATOM 3818 N N . GLN B 1 111 ? -20.656 11.781 -0.389 1 91.31 111 GLN B N 1
ATOM 3819 C CA . GLN B 1 111 ? -21.922 11.07 -0.214 1 91.31 111 GLN B CA 1
ATOM 3820 C C . GLN B 1 111 ? -21.75 9.57 -0.462 1 91.31 111 GLN B C 1
ATOM 3822 O O . GLN B 1 111 ? -22.219 8.75 0.325 1 91.31 111 GLN B O 1
ATOM 3827 N N . HIS B 1 112 ? -21.078 9.344 -1.54 1 86.38 112 HIS B N 1
ATOM 3828 C CA . HIS B 1 112 ? -20.812 7.953 -1.871 1 86.38 112 HIS B CA 1
ATOM 3829 C C . HIS B 1 112 ? -19.969 7.285 -0.79 1 86.38 112 HIS B C 1
ATOM 3831 O O . HIS B 1 112 ? -20.203 6.133 -0.427 1 86.38 112 HIS B O 1
ATOM 3837 N N . LEU B 1 113 ? -18.984 7.977 -0.31 1 89.81 113 LEU B N 1
ATOM 3838 C CA . LEU B 1 113 ? -18.094 7.441 0.713 1 89.81 113 LEU B CA 1
ATOM 3839 C C . LEU B 1 113 ? -18.859 7.121 1.99 1 89.81 113 LEU B C 1
ATOM 3841 O O . LEU B 1 113 ? -18.734 6.023 2.537 1 89.81 113 LEU B O 1
ATOM 3845 N N . PHE B 1 114 ? -19.656 8.047 2.475 1 90.12 114 PHE B N 1
ATOM 3846 C CA . PHE B 1 114 ? -20.375 7.891 3.738 1 90.12 114 PHE B CA 1
ATOM 3847 C C . PHE B 1 114 ? -21.422 6.785 3.641 1 90.12 114 PHE B C 1
ATOM 3849 O O . PHE B 1 114 ? -21.422 5.859 4.453 1 90.12 114 PHE B O 1
ATOM 3856 N N . TYR B 1 115 ? -22.188 6.828 2.619 1 83 115 TYR B N 1
ATOM 3857 C CA . TYR B 1 115 ? -23.391 6.02 2.619 1 83 115 TYR B CA 1
ATOM 3858 C C . TYR B 1 115 ? -23.156 4.68 1.935 1 83 115 TYR B C 1
ATOM 3860 O O . TYR B 1 115 ? -23.719 3.66 2.338 1 83 115 TYR B O 1
ATOM 3868 N N . CYS B 1 116 ? -22.328 4.695 0.953 1 77.19 116 CYS B N 1
ATOM 3869 C CA . CYS B 1 116 ? -22.156 3.473 0.18 1 77.19 116 CYS B CA 1
ATOM 3870 C C . CYS B 1 116 ? -20.906 2.715 0.63 1 77.19 116 CYS B C 1
ATOM 3872 O O . CYS B 1 116 ? -20.953 1.507 0.864 1 77.19 116 CYS B O 1
ATOM 3874 N N . ARG B 1 117 ? -19.859 3.354 0.756 1 80.75 117 ARG B N 1
ATOM 3875 C CA . ARG B 1 117 ? -18.609 2.66 1.044 1 80.75 117 ARG B CA 1
ATOM 3876 C C . ARG B 1 117 ? -18.5 2.336 2.529 1 80.75 117 ARG B C 1
ATOM 3878 O O . ARG B 1 117 ? -18.203 1.2 2.9 1 80.75 117 ARG B O 1
ATOM 3885 N N . LEU B 1 118 ? -18.719 3.328 3.35 1 82.56 118 LEU B N 1
ATOM 3886 C CA . LEU B 1 118 ? -18.578 3.123 4.785 1 82.56 118 LEU B CA 1
ATOM 3887 C C . LEU B 1 118 ? -19.891 2.646 5.406 1 82.56 118 LEU B C 1
ATOM 3889 O O . LEU B 1 118 ? -19.891 2.002 6.457 1 82.56 118 LEU B O 1
ATOM 3893 N N . GLY B 1 119 ? -21.016 2.967 4.809 1 80.69 119 GLY B N 1
ATOM 3894 C CA . GLY B 1 119 ? -22.312 2.605 5.344 1 80.69 119 GLY B CA 1
ATOM 3895 C C . GLY B 1 119 ? -22.625 3.283 6.668 1 80.69 119 GLY B C 1
ATOM 3896 O O . GLY B 1 119 ? -23.141 2.648 7.59 1 80.69 119 GLY B O 1
ATOM 3897 N N . VAL B 1 120 ? -22.266 4.535 6.793 1 84.06 120 VAL B N 1
ATOM 3898 C CA . VAL B 1 120 ? -22.469 5.246 8.055 1 84.06 120 VAL B CA 1
ATOM 3899 C C . VAL B 1 120 ? -23.375 6.453 7.824 1 84.06 120 VAL B C 1
ATOM 3901 O O . VAL B 1 120 ? -23.562 6.891 6.688 1 84.06 120 VAL B O 1
ATOM 3904 N N . ARG B 1 121 ? -23.875 6.902 8.922 1 90.94 121 ARG B N 1
ATOM 3905 C CA . ARG B 1 121 ? -24.609 8.164 8.93 1 90.94 121 ARG B CA 1
ATOM 3906 C C . ARG B 1 121 ? -23.719 9.305 9.406 1 90.94 121 ARG B C 1
ATOM 3908 O O . ARG B 1 121 ? -23.375 9.375 10.594 1 90.94 121 ARG B O 1
ATOM 3915 N N . PRO B 1 122 ? -23.438 10.203 8.562 1 94.81 122 PRO B N 1
ATOM 3916 C CA . PRO B 1 122 ? -22.484 11.25 8.938 1 94.81 122 PRO B CA 1
ATOM 3917 C C . PRO B 1 122 ? -22.969 12.102 10.109 1 94.81 122 PRO B C 1
ATOM 3919 O O . PRO B 1 122 ? -22.156 12.648 10.859 1 94.81 122 PRO B O 1
ATOM 3922 N N . GLU B 1 123 ? -24.234 12.141 10.375 1 95.12 123 GLU B N 1
ATOM 3923 C CA . GLU B 1 123 ? -24.797 12.969 11.438 1 95.12 123 GLU B CA 1
ATOM 3924 C C . GLU B 1 123 ? -24.422 12.438 12.812 1 95.12 123 GLU B C 1
ATOM 3926 O O . GLU B 1 123 ? -24.594 13.133 13.82 1 95.12 123 GLU B O 1
ATOM 3931 N N . GLU B 1 124 ? -23.844 11.305 12.789 1 93.5 124 GLU B N 1
ATOM 3932 C CA . GLU B 1 124 ? -23.562 10.672 14.07 1 93.5 124 GLU B CA 1
ATOM 3933 C C . GLU B 1 124 ? -22.047 10.617 14.328 1 93.5 124 GLU B C 1
ATOM 3935 O O . GLU B 1 124 ? -21.609 10.156 15.391 1 93.5 124 GLU B O 1
ATOM 3940 N N . LEU B 1 125 ? -21.297 11.094 13.43 1 95.12 125 LEU B N 1
ATOM 3941 C CA . LEU B 1 125 ? -19.859 10.898 13.508 1 95.12 125 LEU B CA 1
ATOM 3942 C C . LEU B 1 125 ? -19.109 12.219 13.336 1 95.12 125 LEU B C 1
ATOM 3944 O O . LEU B 1 125 ? -19.547 13.078 12.562 1 95.12 125 LEU B O 1
ATOM 3948 N N . ALA B 1 126 ? -18.031 12.367 14.086 1 97.12 126 ALA B N 1
ATOM 3949 C CA . ALA B 1 126 ? -17.094 13.445 13.758 1 97.12 126 ALA B CA 1
ATOM 3950 C C . ALA B 1 126 ? -16.297 13.109 12.5 1 97.12 126 ALA B C 1
ATOM 3952 O O . ALA B 1 126 ? -16.172 11.938 12.125 1 97.12 126 ALA B O 1
ATOM 3953 N N . VAL B 1 127 ? -15.789 14.156 11.805 1 97.81 127 VAL B N 1
ATOM 3954 C CA . VAL B 1 127 ? -15.047 13.906 10.57 1 97.81 127 VAL B CA 1
ATOM 3955 C C . VAL B 1 127 ? -13.742 14.695 10.578 1 97.81 127 VAL B C 1
ATOM 3957 O O . VAL B 1 127 ? -13.742 15.914 10.781 1 97.81 127 VAL B O 1
ATOM 3960 N N . LEU B 1 128 ? -12.617 14.023 10.445 1 97.56 128 LEU B N 1
ATOM 3961 C CA . LEU B 1 128 ? -11.32 14.656 10.195 1 97.56 128 LEU B CA 1
ATOM 3962 C C . LEU B 1 128 ? -10.961 14.602 8.719 1 97.56 128 LEU B C 1
ATOM 3964 O O . LEU B 1 128 ? -10.953 13.523 8.117 1 97.56 128 LEU B O 1
ATOM 3968 N N . VAL B 1 129 ? -10.68 15.742 8.141 1 97.5 129 VAL B N 1
ATOM 3969 C CA . VAL B 1 129 ? -10.344 15.82 6.719 1 97.5 129 VAL B CA 1
ATOM 3970 C C . VAL B 1 129 ? -8.883 16.234 6.559 1 97.5 129 VAL B C 1
ATOM 3972 O O . VAL B 1 129 ? -8.453 17.25 7.121 1 97.5 129 VAL B O 1
ATOM 3975 N N . ALA B 1 130 ? -8.125 15.383 5.852 1 96.69 130 ALA B N 1
ATOM 3976 C CA . ALA B 1 130 ? -6.754 15.742 5.492 1 96.69 130 ALA B CA 1
ATOM 3977 C C . ALA B 1 130 ? -6.73 16.688 4.289 1 96.69 130 ALA B C 1
ATOM 3979 O O . ALA B 1 130 ? -7.32 16.375 3.248 1 96.69 130 ALA B O 1
ATOM 3980 N N . ASP B 1 131 ? -6.094 17.766 4.441 1 92.12 131 ASP B N 1
ATOM 3981 C CA . ASP B 1 131 ? -6.012 18.75 3.371 1 92.12 131 ASP B CA 1
ATOM 3982 C C . ASP B 1 131 ? -4.57 18.922 2.889 1 92.12 131 ASP B C 1
ATOM 3984 O O . ASP B 1 131 ? -3.629 18.812 3.676 1 92.12 131 ASP B O 1
ATOM 3988 N N . SER B 1 132 ? -4.422 19.25 1.631 1 92.62 132 SER B N 1
ATOM 3989 C CA . SER B 1 132 ? -3.098 19.469 1.058 1 92.62 132 SER B CA 1
ATOM 3990 C C . SER B 1 132 ? -2.426 20.688 1.675 1 92.62 132 SER B C 1
ATOM 3992 O O . SER B 1 132 ? -3.076 21.719 1.918 1 92.62 132 SER B O 1
ATOM 3994 N N . PRO B 1 133 ? -1.109 20.625 1.883 1 91.75 133 PRO B N 1
ATOM 3995 C CA . PRO B 1 133 ? -0.414 21.781 2.445 1 91.75 133 PRO B CA 1
ATOM 3996 C C . PRO B 1 133 ? -0.421 22.984 1.509 1 91.75 133 PRO B C 1
ATOM 3998 O O . PRO B 1 133 ? -0.156 24.109 1.941 1 91.75 133 PRO B O 1
ATOM 4001 N N . ILE B 1 134 ? -0.749 22.734 0.302 1 88.62 134 ILE B N 1
ATOM 4002 C CA . ILE B 1 134 ? -0.697 23.828 -0.665 1 88.62 134 ILE B CA 1
ATOM 4003 C C . ILE B 1 134 ? -2.105 24.359 -0.912 1 88.62 134 ILE B C 1
ATOM 4005 O O . ILE B 1 134 ? -2.291 25.297 -1.694 1 88.62 134 ILE B O 1
ATOM 4009 N N . SER B 1 135 ? -3.061 23.781 -0.295 1 89 135 SER B N 1
ATOM 4010 C CA . SER B 1 135 ? -4.441 24.219 -0.47 1 89 135 SER B CA 1
ATOM 4011 C C . SER B 1 135 ? -4.68 25.562 0.206 1 89 135 SER B C 1
ATOM 4013 O O . SER B 1 135 ? -4.207 25.797 1.319 1 89 135 SER B O 1
ATOM 4015 N N . PRO B 1 136 ? -5.43 26.406 -0.468 1 88.38 136 PRO B N 1
ATOM 4016 C CA . PRO B 1 136 ? -5.789 27.672 0.169 1 88.38 136 PRO B CA 1
ATOM 4017 C C . PRO B 1 136 ? -6.621 27.484 1.435 1 88.38 136 PRO B C 1
ATOM 4019 O O . PRO B 1 136 ? -7.441 26.562 1.505 1 88.38 136 PRO B O 1
ATOM 4022 N N . ARG B 1 137 ? -6.441 28.391 2.316 1 84.12 137 ARG B N 1
ATOM 4023 C CA . ARG B 1 137 ? -7.152 28.312 3.59 1 84.12 137 ARG B CA 1
ATOM 4024 C C . ARG B 1 137 ? -8.664 28.406 3.383 1 84.12 137 ARG B C 1
ATOM 4026 O O . ARG B 1 137 ? -9.438 27.828 4.148 1 84.12 137 ARG B O 1
ATOM 4033 N N . THR B 1 138 ? -9.07 29.109 2.377 1 88.69 138 THR B N 1
ATOM 4034 C CA . THR B 1 138 ? -10.484 29.297 2.088 1 88.69 138 THR B CA 1
ATOM 4035 C C . THR B 1 138 ? -11.156 27.953 1.788 1 88.69 138 THR B C 1
ATOM 4037 O O . THR B 1 138 ? -12.367 27.812 1.948 1 88.69 138 THR B O 1
ATOM 4040 N N . ASN B 1 139 ? -10.367 27.016 1.354 1 91.62 139 ASN B N 1
ATOM 4041 C CA . ASN B 1 139 ? -10.922 25.688 1.085 1 91.62 139 ASN B CA 1
ATOM 4042 C C . ASN B 1 139 ? -11.438 25.031 2.359 1 91.62 139 ASN B C 1
ATOM 4044 O O . ASN B 1 139 ? -12.391 24.25 2.316 1 91.62 139 ASN B O 1
ATOM 4048 N N . ARG B 1 140 ? -10.836 25.359 3.438 1 91.94 140 ARG B N 1
ATOM 4049 C CA . ARG B 1 140 ? -11.258 24.781 4.707 1 91.94 140 ARG B CA 1
ATOM 4050 C C . ARG B 1 140 ? -12.664 25.266 5.078 1 91.94 140 ARG B C 1
ATOM 4052 O O . ARG B 1 140 ? -13.43 24.516 5.707 1 91.94 140 ARG B O 1
ATOM 4059 N N . GLU B 1 141 ? -12.938 26.5 4.711 1 92.94 141 GLU B N 1
ATOM 4060 C CA . GLU B 1 141 ? -14.281 27.016 4.945 1 92.94 141 GLU B CA 1
ATOM 4061 C C . GLU B 1 141 ? -15.32 26.234 4.148 1 92.94 141 GLU B C 1
ATOM 4063 O O . GLU B 1 141 ? -16.406 25.938 4.66 1 92.94 141 GLU B O 1
ATOM 4068 N N . LYS B 1 142 ? -14.969 25.984 2.947 1 94.69 142 LYS B N 1
ATOM 4069 C CA . LYS B 1 142 ? -15.883 25.234 2.096 1 94.69 142 LYS B CA 1
ATOM 4070 C C . LYS B 1 142 ? -16.078 23.812 2.617 1 94.69 142 LYS B C 1
ATOM 4072 O O . LYS B 1 142 ? -17.172 23.266 2.545 1 94.69 142 LYS B O 1
ATOM 4077 N N . VAL B 1 143 ? -15.039 23.219 3.09 1 96.31 143 VAL B N 1
ATOM 4078 C CA . VAL B 1 143 ? -15.117 21.891 3.691 1 96.31 143 VAL B CA 1
ATOM 4079 C C . VAL B 1 143 ? -16.078 21.922 4.879 1 96.31 143 VAL B C 1
ATOM 4081 O O . VAL B 1 143 ? -16.953 21.062 5.008 1 96.31 143 VAL B O 1
ATOM 4084 N N . ALA B 1 144 ? -15.906 22.922 5.707 1 95.75 144 ALA B N 1
ATOM 4085 C CA . ALA B 1 144 ? -16.781 23.062 6.867 1 95.75 144 ALA B CA 1
ATOM 4086 C C . ALA B 1 144 ? -18.234 23.25 6.438 1 95.75 144 ALA B C 1
ATOM 4088 O O . ALA B 1 144 ? -19.141 22.656 7.023 1 95.75 144 ALA B O 1
ATOM 4089 N N . GLU B 1 145 ? -18.422 24.031 5.473 1 96.38 145 GLU B N 1
ATOM 4090 C CA . GLU B 1 145 ? -19.766 24.281 4.941 1 96.38 145 GLU B CA 1
ATOM 4091 C C . GLU B 1 145 ? -20.42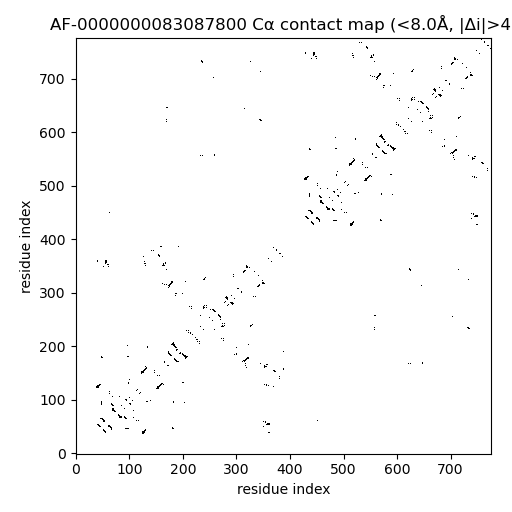2 22.969 4.496 1 96.38 145 GLU B C 1
ATOM 4093 O O . GLU B 1 145 ? -21.562 22.688 4.863 1 96.38 145 GLU B O 1
ATOM 4098 N N . ILE B 1 146 ? -19.719 22.219 3.77 1 97.06 146 ILE B N 1
ATOM 4099 C CA . ILE B 1 146 ? -20.266 20.984 3.229 1 97.06 146 ILE B CA 1
ATOM 4100 C C . ILE B 1 146 ? -20.547 20 4.367 1 97.06 146 ILE B C 1
ATOM 4102 O O . ILE B 1 146 ? -21.625 19.406 4.426 1 97.06 146 ILE B O 1
ATOM 4106 N N . LEU B 1 147 ? -19.609 19.859 5.297 1 97.94 147 LEU B N 1
ATOM 4107 C CA . LEU B 1 147 ? -19.75 18.875 6.359 1 97.94 147 LEU B CA 1
ATOM 4108 C C . LEU B 1 147 ? -20.859 19.266 7.328 1 97.94 147 LEU B C 1
ATOM 4110 O O . LEU B 1 147 ? -21.672 18.422 7.719 1 97.94 147 LEU B O 1
ATOM 4114 N N . PHE B 1 148 ? -20.984 20.531 7.68 1 97.62 148 PHE B N 1
ATOM 4115 C CA . PHE B 1 148 ? -21.953 20.953 8.688 1 97.62 148 PHE B CA 1
ATOM 4116 C C . PHE B 1 148 ? -23.312 21.219 8.062 1 97.62 148 PHE B C 1
ATOM 4118 O O . PHE B 1 148 ? -24.344 20.891 8.648 1 97.62 148 PHE B O 1
ATOM 4125 N N . GLU B 1 149 ? -23.328 21.766 6.91 1 96.94 149 GLU B N 1
ATOM 4126 C CA . GLU B 1 149 ? -24.594 22.219 6.355 1 96.94 149 GLU B CA 1
ATOM 4127 C C . GLU B 1 149 ? -25.234 21.141 5.48 1 96.94 149 GLU B C 1
ATOM 4129 O O . GLU B 1 149 ? -26.453 21.047 5.375 1 96.94 149 GLU B O 1
ATOM 4134 N N . ARG B 1 150 ? -24.453 20.422 4.812 1 96.38 150 ARG B N 1
ATOM 4135 C CA . ARG B 1 150 ? -25 19.406 3.912 1 96.38 150 ARG B CA 1
ATOM 4136 C C . ARG B 1 150 ? -25.062 18.047 4.59 1 96.38 150 ARG B C 1
ATOM 4138 O O . ARG B 1 150 ? -26.094 17.375 4.527 1 96.38 150 ARG B O 1
ATOM 4145 N N . PHE B 1 151 ? -24.031 17.641 5.293 1 97.44 151 PHE B N 1
ATOM 4146 C CA . PHE B 1 151 ? -23.984 16.312 5.879 1 97.44 151 PHE B CA 1
ATOM 4147 C C . PHE B 1 151 ? -24.359 16.359 7.355 1 97.44 151 PHE B C 1
ATOM 4149 O O . PHE B 1 151 ? -24.562 15.32 7.984 1 97.44 151 PHE B O 1
ATOM 4156 N N . HIS B 1 152 ? -24.375 17.516 7.965 1 97.38 152 HIS B N 1
ATOM 4157 C CA . HIS B 1 152 ? -24.828 17.75 9.336 1 97.38 152 HIS B CA 1
ATOM 4158 C C . HIS B 1 152 ? -24 16.938 10.328 1 97.38 152 HIS B C 1
ATOM 4160 O O . HIS B 1 152 ? -24.562 16.312 11.242 1 97.38 152 HIS B O 1
ATOM 4166 N N . VAL B 1 153 ? -22.734 16.906 10.102 1 97.81 153 VAL B N 1
ATOM 4167 C CA . VAL B 1 153 ? -21.875 16.203 11.055 1 97.81 153 VAL B CA 1
ATOM 4168 C C . VAL B 1 153 ? -21.859 16.969 12.375 1 97.81 153 VAL B C 1
ATOM 4170 O O . VAL B 1 153 ? -21.969 18.203 12.398 1 97.81 153 VAL B O 1
ATOM 4173 N N . PRO B 1 154 ? -21.75 16.266 13.461 1 97 154 PRO B N 1
ATOM 4174 C CA . PRO B 1 154 ? -21.734 16.953 14.758 1 97 154 PRO B CA 1
ATOM 4175 C C . PRO B 1 154 ? -20.453 17.734 15 1 97 154 PRO B C 1
ATOM 4177 O O . PRO B 1 154 ? -20.469 18.734 15.742 1 97 154 PRO B O 1
ATOM 4180 N N . ALA B 1 155 ? -19.359 17.266 14.43 1 96.75 155 ALA B N 1
ATOM 4181 C CA . ALA B 1 155 ? -18.062 17.906 14.609 1 96.75 155 ALA B CA 1
ATOM 4182 C C . ALA B 1 155 ? -17.125 17.594 13.445 1 96.75 155 ALA B C 1
ATOM 4184 O O . ALA B 1 155 ? -17.266 16.562 12.789 1 96.75 155 ALA B O 1
ATOM 4185 N N . MET B 1 156 ? -16.188 18.547 13.258 1 96.69 156 MET B N 1
ATOM 4186 C CA . MET B 1 156 ? -15.195 18.312 12.211 1 96.69 156 MET B CA 1
ATOM 4187 C C . MET B 1 156 ? -13.875 19 12.531 1 96.69 156 MET B C 1
ATOM 4189 O O . MET B 1 156 ? -13.812 19.844 13.43 1 96.69 156 MET B O 1
ATOM 4193 N N . GLN B 1 157 ? -12.859 18.578 11.891 1 95.38 157 GLN B N 1
ATOM 4194 C CA . GLN B 1 157 ? -11.562 19.25 11.906 1 95.38 157 GLN B CA 1
ATOM 4195 C C . GLN B 1 157 ? -10.797 19 10.609 1 95.38 157 GLN B C 1
ATOM 4197 O O . GLN B 1 157 ? -11.07 18.031 9.898 1 95.38 157 GLN B O 1
ATOM 4202 N N . THR B 1 158 ? -9.945 19.906 10.258 1 95 158 THR B N 1
ATOM 4203 C CA . THR B 1 158 ? -9.031 19.75 9.133 1 95 158 THR B CA 1
ATOM 4204 C C . THR B 1 158 ? -7.582 19.781 9.602 1 95 158 THR B C 1
ATOM 4206 O O . THR B 1 158 ? -7.254 20.469 10.57 1 95 158 THR B O 1
ATOM 4209 N N . ALA B 1 159 ? -6.789 18.984 9.039 1 94.12 159 ALA B N 1
ATOM 4210 C CA . ALA B 1 159 ? -5.348 18.984 9.273 1 94.12 159 ALA B CA 1
ATOM 4211 C C . ALA B 1 159 ? -4.574 18.766 7.98 1 94.12 159 ALA B C 1
ATOM 4213 O O . ALA B 1 159 ? -5.059 18.078 7.07 1 94.12 159 ALA B O 1
ATOM 4214 N N . HIS B 1 160 ? -3.381 19.344 7.918 1 93.88 160 HIS B N 1
ATOM 4215 C CA . HIS B 1 160 ? -2.574 19.188 6.711 1 93.88 160 HIS B CA 1
ATOM 4216 C C . HIS B 1 160 ? -2.094 17.75 6.551 1 93.88 160 HIS B C 1
ATOM 4218 O O . HIS B 1 160 ? -1.705 17.109 7.531 1 93.88 160 HIS B O 1
ATOM 4224 N N . GLN B 1 161 ? -2.123 17.297 5.301 1 96.56 161 GLN B N 1
ATOM 4225 C CA . GLN B 1 161 ? -1.628 15.977 4.965 1 96.56 161 GLN B CA 1
ATOM 4226 C C . GLN B 1 161 ? -0.203 15.773 5.473 1 96.56 161 GLN B C 1
ATOM 4228 O O . GLN B 1 161 ? 0.142 14.695 5.957 1 96.56 161 GLN B O 1
ATOM 4233 N N . ALA B 1 162 ? 0.604 16.812 5.402 1 96.81 162 ALA B N 1
ATOM 4234 C CA . ALA B 1 162 ? 2 16.719 5.82 1 96.81 162 ALA B CA 1
ATOM 4235 C C . ALA B 1 162 ? 2.107 16.453 7.316 1 96.81 162 ALA B C 1
ATOM 4237 O O . ALA B 1 162 ? 2.875 15.578 7.742 1 96.81 162 ALA B O 1
ATOM 4238 N N . LEU B 1 163 ? 1.345 17.203 8.094 1 95.62 163 LEU B N 1
ATOM 4239 C CA . LEU B 1 163 ? 1.346 17 9.539 1 95.62 163 LEU B CA 1
ATOM 4240 C C . LEU B 1 163 ? 0.874 15.594 9.891 1 95.62 163 LEU B C 1
ATOM 4242 O O . LEU B 1 163 ? 1.496 14.914 10.703 1 95.62 163 LEU B O 1
ATOM 4246 N N . LEU B 1 164 ? -0.188 15.188 9.281 1 97.06 164 LEU B N 1
ATOM 4247 C CA . LEU B 1 164 ? -0.744 13.859 9.547 1 97.06 164 LEU B CA 1
ATOM 4248 C C . LEU B 1 164 ? 0.249 12.773 9.164 1 97.06 164 LEU B C 1
ATOM 4250 O O . LEU B 1 164 ? 0.382 11.773 9.875 1 97.06 164 LEU B O 1
ATOM 4254 N N . ALA B 1 165 ? 0.932 12.93 8.047 1 97.56 165 ALA B N 1
ATOM 4255 C CA . ALA B 1 165 ? 1.949 11.961 7.645 1 97.56 165 ALA B CA 1
ATOM 4256 C C . ALA B 1 165 ? 3.023 11.82 8.719 1 97.56 165 ALA B C 1
ATOM 4258 O O . ALA B 1 165 ? 3.447 10.711 9.047 1 97.56 165 ALA B O 1
ATOM 4259 N N . LEU B 1 166 ? 3.453 12.93 9.328 1 96.31 166 LEU B N 1
ATOM 4260 C CA . LEU B 1 166 ? 4.449 12.875 10.391 1 96.31 166 LEU B CA 1
ATOM 4261 C C . LEU B 1 166 ? 3.936 12.062 11.578 1 96.31 166 LEU B C 1
ATOM 4263 O O . LEU B 1 166 ? 4.68 11.273 12.164 1 96.31 166 LEU B O 1
ATOM 4267 N N . TYR B 1 167 ? 2.701 12.25 11.844 1 95 167 TYR B N 1
ATOM 4268 C CA . TYR B 1 167 ? 2.104 11.508 12.953 1 95 167 TYR B CA 1
ATOM 4269 C C . TYR B 1 167 ? 2.129 10.008 12.688 1 95 167 TYR B C 1
ATOM 4271 O O . TYR B 1 167 ? 2.334 9.211 13.602 1 95 167 TYR B O 1
ATOM 4279 N N . ALA B 1 168 ? 1.889 9.633 11.484 1 96.56 168 ALA B N 1
ATOM 4280 C CA . ALA B 1 168 ? 1.923 8.219 11.109 1 96.56 168 ALA B CA 1
ATOM 4281 C C . ALA B 1 168 ? 3.301 7.621 11.375 1 96.56 168 ALA B C 1
ATOM 4283 O O . ALA B 1 168 ? 3.422 6.426 11.656 1 96.56 168 ALA B O 1
ATOM 4284 N N . TYR B 1 169 ? 4.336 8.445 11.273 1 96.94 169 TYR B N 1
ATOM 4285 C CA . TYR B 1 169 ? 5.711 8 11.484 1 96.94 169 TYR B CA 1
ATOM 4286 C C . TYR B 1 169 ? 6.113 8.172 12.945 1 96.94 169 TYR B C 1
ATOM 4288 O O . TYR B 1 169 ? 7.281 7.996 13.297 1 96.94 169 TYR B O 1
ATOM 4296 N N . GLY B 1 170 ? 5.188 8.578 13.797 1 94.56 170 GLY B N 1
ATOM 4297 C CA . GLY B 1 170 ? 5.496 8.797 15.203 1 94.56 170 GLY B CA 1
ATOM 4298 C C . GLY B 1 170 ? 6.375 10.008 15.438 1 94.56 170 GLY B C 1
ATOM 4299 O O . GLY B 1 170 ? 7.293 9.969 16.266 1 94.56 170 GLY B O 1
ATOM 4300 N N . ARG B 1 171 ? 6.062 11.047 14.672 1 94.56 171 ARG B N 1
ATOM 4301 C CA . ARG B 1 171 ? 6.855 12.273 14.758 1 94.56 171 ARG B CA 1
ATOM 4302 C C . ARG B 1 171 ? 5.965 13.508 14.727 1 94.56 171 ARG B C 1
ATOM 4304 O O . ARG B 1 171 ? 4.824 13.445 14.258 1 94.56 171 ARG B O 1
ATOM 4311 N N . THR B 1 172 ? 6.543 14.633 15.258 1 93.12 172 THR B N 1
ATOM 4312 C CA . THR B 1 172 ? 5.855 15.914 15.164 1 93.12 172 THR B CA 1
ATOM 4313 C C . THR B 1 172 ? 6.746 16.953 14.5 1 93.12 172 THR B C 1
ATOM 4315 O O . THR B 1 172 ? 6.297 18.062 14.203 1 93.12 172 THR B O 1
ATOM 4318 N N . THR B 1 173 ? 7.996 16.625 14.336 1 95.31 173 THR B N 1
ATOM 4319 C CA . THR B 1 173 ? 8.961 17.453 13.641 1 95.31 173 THR B CA 1
ATOM 4320 C C . THR B 1 173 ? 9.641 16.688 12.508 1 95.31 173 THR B C 1
ATOM 4322 O O . THR B 1 173 ? 10.047 15.539 12.695 1 95.31 173 THR B O 1
ATOM 4325 N N . GLY B 1 174 ? 9.672 17.312 11.367 1 97 174 GLY B N 1
ATOM 4326 C CA . GLY B 1 174 ? 10.328 16.672 10.234 1 97 174 GLY B CA 1
ATOM 4327 C C . GLY B 1 174 ? 10.047 17.359 8.922 1 97 174 GLY B C 1
ATOM 4328 O O . GLY B 1 174 ? 9.266 18.312 8.867 1 97 174 GLY B O 1
ATOM 4329 N N . LEU B 1 175 ? 10.789 17 7.965 1 98.06 175 LEU B N 1
ATOM 4330 C CA . LEU B 1 175 ? 10.586 17.438 6.59 1 98.06 175 LEU B CA 1
ATOM 4331 C C . LEU B 1 175 ? 9.797 16.406 5.797 1 98.06 175 LEU B C 1
ATOM 4333 O O . LEU B 1 175 ? 10.273 15.281 5.602 1 98.06 175 LEU B O 1
ATOM 4337 N N . VAL B 1 176 ? 8.617 16.766 5.336 1 98.19 176 VAL B N 1
ATOM 4338 C CA . VAL B 1 176 ? 7.758 15.836 4.621 1 98.19 176 VAL B CA 1
ATOM 4339 C C . VAL B 1 176 ? 7.914 16.031 3.115 1 98.19 176 VAL B C 1
ATOM 4341 O O . VAL B 1 176 ? 7.785 17.156 2.617 1 98.19 176 VAL B O 1
ATOM 4344 N N . LEU B 1 177 ? 8.281 15.047 2.438 1 98.38 177 LEU B N 1
ATOM 4345 C CA . LEU B 1 177 ? 8.273 15.023 0.979 1 98.38 177 LEU B CA 1
ATOM 4346 C C . LEU B 1 177 ? 7.152 14.133 0.454 1 98.38 177 LEU B C 1
ATOM 4348 O O . LEU B 1 177 ? 7.191 12.914 0.613 1 98.38 177 LEU B O 1
ATOM 4352 N N . GLY B 1 178 ? 6.215 14.758 -0.143 1 97.62 178 GLY B N 1
ATOM 4353 C CA . GLY B 1 178 ? 5.055 14.055 -0.66 1 97.62 178 GLY B CA 1
ATOM 4354 C C . GLY B 1 178 ? 5 14.023 -2.176 1 97.62 178 GLY B C 1
ATOM 4355 O O . GLY B 1 178 ? 5.305 15.023 -2.832 1 97.62 178 GLY B O 1
ATOM 4356 N N . SER B 1 179 ? 4.711 12.891 -2.748 1 98.44 179 SER B N 1
ATOM 4357 C CA . SER B 1 179 ? 4.434 12.75 -4.176 1 98.44 179 SER B CA 1
ATOM 4358 C C . SER B 1 179 ? 3.291 11.773 -4.422 1 98.44 179 SER B C 1
ATOM 4360 O O . SER B 1 179 ? 3.449 10.562 -4.227 1 98.44 179 SER B O 1
ATOM 4362 N N . GLY B 1 180 ? 2.17 12.297 -4.785 1 96.88 180 GLY B N 1
ATOM 4363 C CA . GLY B 1 180 ? 0.998 11.5 -5.109 1 96.88 180 GLY B CA 1
ATOM 4364 C C . GLY B 1 180 ? 0.729 11.414 -6.602 1 96.88 180 GLY B C 1
ATOM 4365 O O . GLY B 1 180 ? 1.663 11.352 -7.402 1 96.88 180 GLY B O 1
ATOM 4366 N N . HIS B 1 181 ? -0.525 11.375 -6.895 1 96.06 181 HIS B N 1
ATOM 4367 C CA . HIS B 1 181 ? -0.961 11.25 -8.281 1 96.06 181 HIS B CA 1
ATOM 4368 C C . HIS B 1 181 ? -0.849 12.586 -9.016 1 96.06 181 HIS B C 1
ATOM 4370 O O . HIS B 1 181 ? -0.38 12.633 -10.156 1 96.06 181 HIS B O 1
ATOM 4376 N N . GLY B 1 182 ? -1.166 13.633 -8.344 1 96.31 182 GLY B N 1
ATOM 4377 C CA . GLY B 1 182 ? -1.322 14.875 -9.07 1 96.31 182 GLY B CA 1
ATOM 4378 C C . GLY B 1 182 ? -0.281 15.922 -8.703 1 96.31 182 GLY B C 1
ATOM 4379 O O . GLY B 1 182 ? -0.05 16.875 -9.453 1 96.31 182 GLY B O 1
ATOM 4380 N N . THR B 1 183 ? 0.304 15.781 -7.582 1 95.69 183 THR B N 1
ATOM 4381 C CA . THR B 1 183 ? 1.218 16.828 -7.133 1 95.69 183 THR B CA 1
ATOM 4382 C C . THR B 1 183 ? 2.303 16.25 -6.23 1 95.69 183 THR B C 1
ATOM 4384 O O . THR B 1 183 ? 2.133 15.156 -5.668 1 95.69 183 THR B O 1
ATOM 4387 N N . SER B 1 184 ? 3.418 16.891 -6.223 1 98.12 184 SER B N 1
ATOM 4388 C CA . SER B 1 184 ? 4.477 16.672 -5.242 1 98.12 184 SER B CA 1
ATOM 4389 C C . SER B 1 184 ? 4.742 17.922 -4.422 1 98.12 184 SER B C 1
ATOM 4391 O O . SER B 1 184 ? 4.469 19.047 -4.875 1 98.12 184 SER B O 1
ATOM 4393 N N . TYR B 1 185 ? 5.184 17.75 -3.189 1 97.5 185 TYR B N 1
ATOM 4394 C CA . TYR B 1 185 ? 5.457 18.906 -2.359 1 97.5 185 TYR B CA 1
ATOM 4395 C C . TYR B 1 185 ? 6.523 18.594 -1.313 1 97.5 185 TYR B C 1
ATOM 4397 O O . TYR B 1 185 ? 6.824 17.438 -1.058 1 97.5 185 TYR B O 1
ATOM 4405 N N . VAL B 1 186 ? 7.113 19.609 -0.809 1 98.06 186 VAL B N 1
ATOM 4406 C CA . VAL B 1 186 ? 7.996 19.562 0.35 1 98.06 186 VAL B CA 1
ATOM 4407 C C . VAL B 1 186 ? 7.48 20.516 1.431 1 98.06 186 VAL B C 1
ATOM 4409 O O . VAL B 1 186 ? 7.145 21.672 1.146 1 98.06 186 VAL B O 1
ATOM 4412 N N . ALA B 1 187 ? 7.367 20 2.645 1 97.12 187 ALA B N 1
ATOM 4413 C CA . ALA B 1 187 ? 6.801 20.797 3.729 1 97.12 187 ALA B CA 1
ATOM 4414 C C . ALA B 1 187 ? 7.566 20.578 5.031 1 97.12 187 ALA B C 1
ATOM 4416 O O . ALA B 1 187 ? 7.547 19.469 5.586 1 97.12 187 ALA B O 1
ATOM 4417 N N . PRO B 1 188 ? 8.203 21.594 5.523 1 97.25 188 PRO B N 1
ATOM 4418 C CA . PRO B 1 188 ? 8.828 21.5 6.844 1 97.25 188 PRO B CA 1
ATOM 4419 C C . PRO B 1 188 ? 7.836 21.703 7.984 1 97.25 188 PRO B C 1
ATOM 4421 O O . PRO B 1 188 ? 7.012 22.625 7.93 1 97.25 188 PRO B O 1
ATOM 4424 N N . ILE B 1 189 ? 7.855 20.828 8.93 1 95.94 189 ILE B N 1
ATOM 4425 C CA . ILE B 1 189 ? 7.016 20.922 10.109 1 95.94 189 ILE B CA 1
ATOM 4426 C C . ILE B 1 189 ? 7.887 20.922 11.367 1 95.94 189 ILE B C 1
ATOM 4428 O O . ILE B 1 189 ? 8.68 20.016 11.578 1 95.94 189 ILE B O 1
ATOM 4432 N N . LEU B 1 190 ? 7.758 21.953 12.172 1 94.12 190 LEU B N 1
ATOM 4433 C CA . LEU B 1 190 ? 8.469 22.078 13.438 1 94.12 190 LEU B CA 1
ATOM 4434 C C . LEU B 1 190 ? 7.5 22.047 14.617 1 94.12 190 LEU B C 1
ATOM 4436 O O . LEU B 1 190 ? 6.684 22.969 14.766 1 94.12 190 LEU B O 1
ATOM 4440 N N . THR B 1 191 ? 7.539 21 15.398 1 91.12 191 THR B N 1
ATOM 4441 C CA . THR B 1 191 ? 6.699 20.812 16.578 1 91.12 191 THR B CA 1
ATOM 4442 C C . THR B 1 191 ? 5.223 20.938 16.203 1 91.12 191 THR B C 1
ATOM 4444 O O . THR B 1 191 ? 4.477 21.672 16.859 1 91.12 191 THR B O 1
ATOM 4447 N N . GLY B 1 192 ? 4.922 20.375 15.055 1 88.69 192 GLY B N 1
ATOM 4448 C CA . GLY B 1 192 ? 3.525 20.312 14.656 1 88.69 192 GLY B CA 1
ATOM 4449 C C . GLY B 1 192 ? 3.082 21.484 13.82 1 88.69 192 GLY B C 1
ATOM 4450 O O . GLY B 1 192 ? 1.959 21.516 13.312 1 88.69 192 GLY B O 1
ATOM 4451 N N . ASP B 1 193 ? 3.969 22.453 13.617 1 88 193 ASP B N 1
ATOM 4452 C CA . ASP B 1 193 ? 3.574 23.641 12.875 1 88 193 ASP B CA 1
ATOM 4453 C C . ASP B 1 193 ? 4.18 23.641 11.477 1 88 193 ASP B C 1
ATOM 4455 O O . ASP B 1 193 ? 5.395 23.5 11.32 1 88 193 ASP B O 1
ATOM 4459 N N . LEU B 1 194 ? 3.316 23.844 10.57 1 87.31 194 LEU B N 1
ATOM 4460 C CA . LEU B 1 194 ? 3.734 23.953 9.172 1 87.31 194 LEU B CA 1
ATOM 4461 C C . LEU B 1 194 ? 4.195 25.359 8.852 1 87.31 194 LEU B C 1
ATOM 4463 O O . LEU B 1 194 ? 3.566 26.344 9.281 1 87.31 194 LEU B O 1
ATOM 4467 N N . ALA B 1 195 ? 5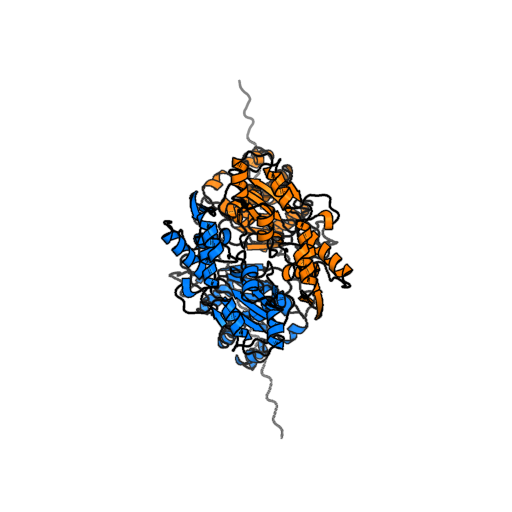.332 25.453 8.258 1 83.25 195 ALA B N 1
ATOM 4468 C CA . ALA B 1 195 ? 5.801 26.75 7.762 1 83.25 195 ALA B CA 1
ATOM 4469 C C . ALA B 1 195 ? 5.375 26.969 6.316 1 83.25 195 ALA B C 1
ATOM 4471 O O . ALA B 1 195 ? 6.066 26.531 5.387 1 83.25 195 ALA B O 1
ATOM 4472 N N . PRO B 1 196 ? 4.379 27.766 6.113 1 78.12 196 PRO B N 1
ATOM 4473 C CA . PRO B 1 196 ? 3.832 27.891 4.762 1 78.12 196 PRO B CA 1
ATOM 4474 C C . PRO B 1 196 ? 4.812 28.516 3.779 1 78.12 196 PRO B C 1
ATOM 4476 O O . PRO B 1 196 ? 4.844 28.156 2.604 1 78.12 196 PRO B O 1
ATOM 4479 N N . LEU B 1 197 ? 5.633 29.375 4.305 1 81.69 197 LEU B N 1
ATOM 4480 C CA . LEU B 1 197 ? 6.535 30.109 3.42 1 81.69 197 LEU B CA 1
ATOM 4481 C C . LEU B 1 197 ? 7.676 29.203 2.953 1 81.69 197 LEU B C 1
ATOM 4483 O O . LEU B 1 197 ? 8.359 29.516 1.979 1 81.69 197 LEU B O 1
ATOM 4487 N N . ASP B 1 198 ? 7.766 28.109 3.605 1 90.44 198 ASP B N 1
ATOM 4488 C CA . ASP B 1 198 ? 8.859 27.203 3.264 1 90.44 198 ASP B CA 1
ATOM 4489 C C . ASP B 1 198 ? 8.32 25.906 2.652 1 90.44 198 ASP B C 1
ATOM 4491 O O . ASP B 1 198 ? 9.062 24.922 2.523 1 90.44 198 ASP B O 1
ATOM 4495 N N . THR B 1 199 ? 7.07 25.906 2.34 1 93.94 199 THR B N 1
ATOM 4496 C CA . THR B 1 199 ? 6.449 24.781 1.652 1 93.94 199 THR B CA 1
ATOM 4497 C C . THR B 1 199 ? 6.457 25 0.142 1 93.94 199 THR B C 1
ATOM 4499 O O . THR B 1 199 ? 6.043 26.047 -0.342 1 93.94 199 THR B O 1
ATOM 4502 N N . TYR B 1 200 ? 6.965 24.031 -0.587 1 95.94 200 TYR B N 1
ATOM 4503 C CA . TYR B 1 200 ? 7.09 24.141 -2.035 1 95.94 200 TYR B CA 1
ATOM 4504 C C . TYR B 1 200 ? 6.309 23.047 -2.742 1 95.94 200 TYR B C 1
ATOM 4506 O O . TYR B 1 200 ? 6.223 21.922 -2.248 1 95.94 200 TYR B O 1
ATOM 4514 N N . ARG B 1 201 ? 5.773 23.391 -3.857 1 95.25 201 ARG B N 1
ATOM 4515 C CA . ARG B 1 201 ? 5.051 22.453 -4.719 1 95.25 201 ARG B CA 1
ATOM 4516 C C . ARG B 1 201 ? 5.832 22.172 -5.996 1 95.25 201 ARG B C 1
ATOM 4518 O O . ARG B 1 201 ? 6.48 23.062 -6.543 1 95.25 201 ARG B O 1
ATOM 4525 N N . LEU B 1 202 ? 5.836 20.969 -6.426 1 97.19 202 LEU B N 1
ATOM 4526 C CA . LEU B 1 202 ? 6.344 20.531 -7.723 1 97.19 202 LEU B CA 1
ATOM 4527 C C . LEU B 1 202 ? 5.219 19.953 -8.586 1 97.19 202 LEU B C 1
ATOM 4529 O O . LEU B 1 202 ? 4.5 19.062 -8.148 1 97.19 202 LEU B O 1
ATOM 4533 N N . ASP B 1 203 ? 5.102 20.453 -9.805 1 95.5 203 ASP B N 1
ATOM 4534 C CA . ASP B 1 203 ? 4.039 20 -10.703 1 95.5 203 ASP B CA 1
ATOM 4535 C C . ASP B 1 203 ? 4.473 18.766 -11.484 1 95.5 203 ASP B C 1
ATOM 4537 O O . ASP B 1 203 ? 4.328 18.719 -12.711 1 95.5 203 ASP B O 1
ATOM 4541 N N . VAL B 1 204 ? 5.133 17.906 -10.938 1 98.19 204 VAL B N 1
ATOM 4542 C CA . VAL B 1 204 ? 5.473 16.578 -11.414 1 98.19 204 VAL B CA 1
ATOM 4543 C C . VAL B 1 204 ? 5.074 15.531 -10.367 1 98.19 204 VAL B C 1
ATOM 4545 O O . VAL B 1 204 ? 5.52 15.594 -9.219 1 98.19 204 VAL B O 1
ATOM 4548 N N . ALA B 1 205 ? 4.223 14.672 -10.75 1 98.12 205 ALA B N 1
ATOM 4549 C CA . ALA B 1 205 ? 3.771 13.586 -9.883 1 98.12 205 ALA B CA 1
ATOM 4550 C C . ALA B 1 205 ? 3.395 12.352 -10.695 1 98.12 205 ALA B C 1
ATOM 4552 O O . ALA B 1 205 ? 3.877 12.164 -11.82 1 98.12 205 ALA B O 1
ATOM 4553 N N . GLY B 1 206 ? 2.693 11.438 -10.133 1 98.06 206 GLY B N 1
ATOM 4554 C CA . GLY B 1 206 ? 2.416 10.148 -10.758 1 98.06 206 GLY B CA 1
ATOM 4555 C C . GLY B 1 206 ? 1.777 10.281 -12.125 1 98.06 206 GLY B C 1
ATOM 4556 O O . GLY B 1 206 ? 2.164 9.578 -13.062 1 98.06 206 GLY B O 1
ATOM 4557 N N . ALA B 1 207 ? 0.79 11.133 -12.219 1 97.19 207 ALA B N 1
ATOM 4558 C CA . ALA B 1 207 ? 0.086 11.297 -13.484 1 97.19 207 ALA B CA 1
ATOM 4559 C C . ALA B 1 207 ? 1.021 11.836 -14.562 1 97.19 207 ALA B C 1
ATOM 4561 O O . ALA B 1 207 ? 0.956 11.414 -15.719 1 97.19 207 ALA B O 1
ATOM 4562 N N . ASP B 1 208 ? 1.851 12.734 -14.227 1 98.5 208 ASP B N 1
ATOM 4563 C CA . ASP B 1 208 ? 2.822 13.281 -15.164 1 98.5 208 ASP B CA 1
ATOM 4564 C C . ASP B 1 208 ? 3.816 12.219 -15.617 1 98.5 208 ASP B C 1
ATOM 4566 O O . ASP B 1 208 ? 4.195 12.172 -16.781 1 98.5 208 ASP B O 1
ATOM 4570 N N . LEU B 1 209 ? 4.23 11.422 -14.672 1 98.75 209 LEU B N 1
ATOM 4571 C CA . LEU B 1 209 ? 5.156 10.336 -15 1 98.75 209 LEU B CA 1
ATOM 4572 C C . LEU B 1 209 ? 4.512 9.344 -15.953 1 98.75 209 LEU B C 1
ATOM 4574 O O . LEU B 1 209 ? 5.172 8.82 -16.859 1 98.75 209 LEU B O 1
ATOM 4578 N N . THR B 1 210 ? 3.264 9.039 -15.734 1 98.31 210 THR B N 1
ATOM 4579 C CA . THR B 1 210 ? 2.549 8.133 -16.625 1 98.31 210 THR B CA 1
ATOM 4580 C C . THR B 1 210 ? 2.514 8.688 -18.047 1 98.31 210 THR B C 1
ATOM 4582 O O . THR B 1 210 ? 2.779 7.969 -19 1 98.31 210 THR B O 1
ATOM 4585 N N . GLU B 1 211 ? 2.215 9.945 -18.172 1 98.12 211 GLU B N 1
ATOM 4586 C CA . GLU B 1 211 ? 2.209 10.594 -19.484 1 98.12 211 GLU B CA 1
ATOM 4587 C C . GLU B 1 211 ? 3.605 10.609 -20.094 1 98.12 211 GLU B C 1
ATOM 4589 O O . GLU B 1 211 ? 3.764 10.367 -21.297 1 98.12 211 GLU B O 1
ATOM 4594 N N . TYR B 1 212 ? 4.531 10.945 -19.281 1 98.75 212 TYR B N 1
ATOM 4595 C CA . TYR B 1 212 ? 5.91 10.977 -19.75 1 98.75 212 TYR B CA 1
ATOM 4596 C C . TYR B 1 212 ? 6.348 9.602 -20.25 1 98.75 212 TYR B C 1
ATOM 4598 O O . TYR B 1 212 ? 6.996 9.492 -21.297 1 98.75 212 TYR B O 1
ATOM 4606 N N . LEU B 1 213 ? 5.996 8.539 -19.516 1 98.75 213 LEU B N 1
ATOM 4607 C CA . LEU B 1 213 ? 6.332 7.188 -19.938 1 98.75 213 LEU B CA 1
ATOM 4608 C C . LEU B 1 213 ? 5.699 6.871 -21.281 1 98.75 213 LEU B C 1
ATOM 4610 O O . LEU B 1 213 ? 6.324 6.238 -22.141 1 98.75 213 LEU B O 1
ATOM 4614 N N . ALA B 1 214 ? 4.457 7.277 -21.438 1 98.56 214 ALA B N 1
ATOM 4615 C CA . ALA B 1 214 ? 3.807 7.086 -22.734 1 98.56 214 ALA B CA 1
ATOM 4616 C C . ALA B 1 214 ? 4.613 7.734 -23.859 1 98.56 214 ALA B C 1
ATOM 4618 O O . ALA B 1 214 ? 4.785 7.145 -24.922 1 98.56 214 ALA B O 1
ATOM 4619 N N . GLN B 1 215 ? 5.109 8.906 -23.625 1 98.38 215 GLN B N 1
ATOM 4620 C CA . GLN B 1 215 ? 5.922 9.609 -24.609 1 98.38 215 GLN B CA 1
ATOM 4621 C C . GLN B 1 215 ? 7.227 8.867 -24.875 1 98.38 215 GLN B C 1
ATOM 4623 O O . GLN B 1 215 ? 7.664 8.766 -26.016 1 98.38 215 GLN B O 1
ATOM 4628 N N . LEU B 1 216 ? 7.852 8.391 -23.859 1 97.94 216 LEU B N 1
ATOM 4629 C CA . LEU B 1 216 ? 9.094 7.641 -24 1 97.94 216 LEU B CA 1
ATOM 4630 C C . LEU B 1 216 ? 8.875 6.367 -24.812 1 97.94 216 LEU B C 1
ATOM 4632 O O . LEU B 1 216 ? 9.703 6.012 -25.656 1 97.94 216 LEU B O 1
ATOM 4636 N N . LEU B 1 217 ? 7.777 5.676 -24.469 1 97.38 217 LEU B N 1
ATOM 4637 C CA . LEU B 1 217 ? 7.453 4.457 -25.203 1 97.38 217 LEU B CA 1
ATOM 4638 C C . LEU B 1 217 ? 7.219 4.758 -26.672 1 97.38 217 LEU B C 1
ATOM 4640 O O . LEU B 1 217 ? 7.688 4.023 -27.547 1 97.38 217 LEU B O 1
ATOM 4644 N N . LEU B 1 218 ? 6.516 5.828 -26.938 1 97.25 218 LEU B N 1
ATOM 4645 C CA . LEU B 1 218 ? 6.285 6.258 -28.312 1 97.25 218 LEU B CA 1
ATOM 4646 C C . LEU B 1 218 ? 7.602 6.559 -29.016 1 97.25 218 LEU B C 1
ATOM 4648 O O . LEU B 1 218 ? 7.809 6.141 -30.156 1 97.25 218 LEU B O 1
ATOM 4652 N N . ALA B 1 219 ? 8.445 7.273 -28.375 1 96.44 219 ALA B N 1
ATOM 4653 C CA . ALA B 1 219 ? 9.758 7.609 -28.922 1 96.44 219 ALA B CA 1
ATOM 4654 C C . ALA B 1 219 ? 10.578 6.348 -29.188 1 96.44 219 ALA B C 1
ATOM 4656 O O . ALA B 1 219 ? 11.398 6.312 -30.109 1 96.44 219 ALA B O 1
ATOM 4657 N N . GLY B 1 220 ? 10.328 5.336 -28.391 1 92.44 220 GLY B N 1
ATOM 4658 C CA . GLY B 1 220 ? 11.039 4.07 -28.547 1 92.44 220 GLY B CA 1
ATOM 4659 C C . GLY B 1 220 ? 10.43 3.17 -29.594 1 92.44 220 GLY B C 1
ATOM 4660 O O . GLY B 1 220 ? 10.938 2.076 -29.859 1 92.44 220 GLY B O 1
ATOM 4661 N N . GLY B 1 221 ? 9.328 3.525 -30.219 1 93 221 GLY B N 1
ATOM 4662 C CA . GLY B 1 221 ? 8.734 2.789 -31.328 1 93 221 GLY B CA 1
ATOM 4663 C C . GLY B 1 221 ? 7.527 1.966 -30.906 1 93 221 GLY B C 1
ATOM 4664 O O . GLY B 1 221 ? 7.031 1.147 -31.688 1 93 221 GLY B O 1
ATOM 4665 N N . HIS B 1 222 ? 7.129 2.197 -29.656 1 93.5 222 HIS B N 1
ATOM 4666 C CA . HIS B 1 222 ? 5.945 1.481 -29.188 1 93.5 222 HIS B CA 1
ATOM 4667 C C . HIS B 1 222 ? 4.688 2.334 -29.344 1 93.5 222 HIS B C 1
ATOM 4669 O O . HIS B 1 222 ? 4.77 3.564 -29.375 1 93.5 222 HIS B O 1
ATOM 4675 N N . SER B 1 223 ? 3.609 1.689 -29.594 1 92.94 223 SER B N 1
ATOM 4676 C CA . SER B 1 223 ? 2.311 2.344 -29.469 1 92.94 223 SER B CA 1
ATOM 4677 C C . SER B 1 223 ? 1.764 2.219 -28.047 1 92.94 223 SER B C 1
ATOM 4679 O O . SER B 1 223 ? 1.31 1.147 -27.656 1 92.94 223 SER B O 1
ATOM 4681 N N . PRO B 1 224 ? 1.833 3.277 -27.359 1 90.25 224 PRO B N 1
ATOM 4682 C CA . PRO B 1 224 ? 1.409 3.166 -25.969 1 90.25 224 PRO B CA 1
ATOM 4683 C C . PRO B 1 224 ? -0.073 2.828 -25.828 1 90.25 224 PRO B C 1
ATOM 4685 O O . PRO B 1 224 ? -0.902 3.338 -26.578 1 90.25 224 PRO B O 1
ATOM 4688 N N . PRO B 1 225 ? -0.35 1.963 -24.891 1 92.75 225 PRO B N 1
ATOM 4689 C CA . PRO B 1 225 ? -1.756 1.676 -24.609 1 92.75 225 PRO B CA 1
ATOM 4690 C C . PRO B 1 225 ? -2.451 2.82 -23.875 1 92.75 225 PRO B C 1
ATOM 4692 O O . PRO B 1 225 ? -1.93 3.938 -23.828 1 92.75 225 PRO B O 1
ATOM 4695 N N . LYS B 1 226 ? -3.66 2.557 -23.406 1 90.56 226 LYS B N 1
ATOM 4696 C CA . LYS B 1 226 ? -4.418 3.549 -22.641 1 90.56 226 LYS B CA 1
ATOM 4697 C C . LYS B 1 226 ? -3.693 3.934 -21.359 1 90.56 226 LYS B C 1
ATOM 4699 O O . LYS B 1 226 ? -2.883 3.162 -20.844 1 90.56 226 LYS B O 1
ATOM 4704 N N . ALA B 1 227 ? -4.012 5.059 -20.812 1 90.88 227 ALA B N 1
ATOM 4705 C CA . ALA B 1 227 ? -3.305 5.664 -19.688 1 90.88 227 ALA B CA 1
ATOM 4706 C C . ALA B 1 227 ? -3.277 4.727 -18.484 1 90.88 227 ALA B C 1
ATOM 4708 O O . ALA B 1 227 ? -2.27 4.641 -17.781 1 90.88 227 ALA B O 1
ATOM 4709 N N . GLY B 1 228 ? -4.391 4.098 -18.297 1 89.75 228 GLY B N 1
ATOM 4710 C CA . GLY B 1 228 ? -4.453 3.168 -17.172 1 89.75 228 GLY B CA 1
ATOM 4711 C C . GLY B 1 228 ? -3.424 2.057 -17.266 1 89.75 228 GLY B C 1
ATOM 4712 O O . GLY B 1 228 ? -2.793 1.707 -16.266 1 89.75 228 GLY B O 1
ATOM 4713 N N . LEU B 1 229 ? -3.264 1.534 -18.406 1 92.69 229 LEU B N 1
ATOM 4714 C CA . LEU B 1 229 ? -2.301 0.46 -18.625 1 92.69 229 LEU B CA 1
ATOM 4715 C C . LEU B 1 229 ? -0.873 0.993 -18.578 1 92.69 229 LEU B C 1
ATOM 4717 O O . LEU B 1 229 ? 0.03 0.317 -18.078 1 92.69 229 LEU B O 1
ATOM 4721 N N . VAL B 1 230 ? -0.649 2.201 -19.109 1 97.06 230 VAL B N 1
ATOM 4722 C CA . VAL B 1 230 ? 0.671 2.814 -19 1 97.06 230 VAL B CA 1
ATOM 4723 C C . VAL B 1 230 ? 1.051 2.988 -17.531 1 97.06 230 VAL B C 1
ATOM 4725 O O . VAL B 1 230 ? 2.207 2.785 -17.156 1 97.06 230 VAL B O 1
ATOM 4728 N N . ASN B 1 231 ? 0.1 3.383 -16.734 1 95.88 231 ASN B N 1
ATOM 4729 C CA . ASN B 1 231 ? 0.343 3.504 -15.305 1 95.88 231 ASN B CA 1
ATOM 4730 C C . ASN B 1 231 ? 0.752 2.168 -14.695 1 95.88 231 ASN B C 1
ATOM 4732 O O . ASN B 1 231 ? 1.636 2.119 -13.836 1 95.88 231 ASN B O 1
ATOM 4736 N N . ARG B 1 232 ? 0.123 1.146 -15.102 1 94.31 232 ARG B N 1
ATOM 4737 C CA . ARG B 1 232 ? 0.476 -0.179 -14.602 1 94.31 232 ARG B CA 1
ATOM 4738 C C . ARG B 1 232 ? 1.903 -0.548 -14.992 1 94.31 232 ARG B C 1
ATOM 4740 O O . ARG B 1 232 ? 2.648 -1.105 -14.18 1 94.31 232 ARG B O 1
ATOM 4747 N N . ILE B 1 233 ? 2.238 -0.274 -16.219 1 97.19 233 ILE B N 1
ATOM 4748 C CA . ILE B 1 233 ? 3.594 -0.53 -16.688 1 97.19 233 ILE B CA 1
ATOM 4749 C C . ILE B 1 233 ? 4.594 0.264 -15.852 1 97.19 233 ILE B C 1
ATOM 4751 O O . ILE B 1 233 ? 5.605 -0.278 -15.398 1 97.19 233 ILE B O 1
ATOM 4755 N N . LYS B 1 234 ? 4.301 1.495 -15.656 1 98.25 234 LYS B N 1
ATOM 4756 C CA . LYS B 1 234 ? 5.148 2.363 -14.836 1 98.25 234 LYS B CA 1
ATOM 4757 C C . LYS B 1 234 ? 5.371 1.768 -13.453 1 98.25 234 LYS B C 1
ATOM 4759 O O . LYS B 1 234 ? 6.516 1.634 -13.008 1 98.25 234 LYS B O 1
ATOM 4764 N N . GLU B 1 235 ? 4.336 1.356 -12.797 1 96.88 235 GLU B N 1
ATOM 4765 C CA . GLU B 1 235 ? 4.383 0.875 -11.422 1 96.88 235 GLU B CA 1
ATOM 4766 C C . GLU B 1 235 ? 5.074 -0.483 -11.336 1 96.88 235 GLU B C 1
ATOM 4768 O O . GLU B 1 235 ? 5.75 -0.781 -10.352 1 96.88 235 GLU B O 1
ATOM 4773 N N . ALA B 1 236 ? 4.969 -1.242 -12.391 1 95.81 236 ALA B N 1
ATOM 4774 C CA . ALA B 1 236 ? 5.52 -2.594 -12.375 1 95.81 236 ALA B CA 1
ATOM 4775 C C . ALA B 1 236 ? 6.992 -2.588 -12.781 1 95.81 236 ALA B C 1
ATOM 4777 O O . ALA B 1 236 ? 7.773 -3.422 -12.312 1 95.81 236 ALA B O 1
ATOM 4778 N N . CYS B 1 237 ? 7.395 -1.595 -13.641 1 96.75 237 CYS B N 1
ATOM 4779 C CA . CYS B 1 237 ? 8.664 -1.799 -14.336 1 96.75 237 CYS B CA 1
ATOM 4780 C C . CYS B 1 237 ? 9.648 -0.681 -14.016 1 96.75 237 CYS B C 1
ATOM 4782 O O . CYS B 1 237 ? 10.852 -0.839 -14.195 1 96.75 237 CYS B O 1
ATOM 4784 N N . CYS B 1 238 ? 9.203 0.433 -13.609 1 97.62 238 CYS B N 1
ATOM 4785 C CA . CYS B 1 238 ? 10.086 1.585 -13.5 1 97.62 238 CYS B CA 1
ATOM 4786 C C . CYS B 1 238 ? 10.781 1.611 -12.148 1 97.62 238 CYS B C 1
ATOM 4788 O O . CYS B 1 238 ? 10.305 0.998 -11.188 1 97.62 238 CYS B O 1
ATOM 4790 N N . TYR B 1 239 ? 11.906 2.322 -12.055 1 96.88 239 TYR B N 1
ATOM 4791 C CA . TYR B 1 239 ? 12.695 2.492 -10.836 1 96.88 239 TYR B CA 1
ATOM 4792 C C . TYR B 1 239 ? 13.562 3.744 -10.914 1 96.88 239 TYR B C 1
ATOM 4794 O O . TYR B 1 239 ? 13.75 4.305 -12 1 96.88 239 TYR B O 1
ATOM 4802 N N . VAL B 1 240 ? 13.984 4.242 -9.812 1 97.5 240 VAL B N 1
ATOM 4803 C CA . VAL B 1 240 ? 14.867 5.398 -9.742 1 97.5 240 VAL B CA 1
ATOM 4804 C C . VAL B 1 240 ? 16.328 4.934 -9.703 1 97.5 240 VAL B C 1
ATOM 4806 O O . VAL B 1 240 ? 16.719 4.18 -8.805 1 97.5 240 VAL B O 1
ATOM 4809 N N . ALA B 1 241 ? 17.109 5.414 -10.648 1 96.25 241 ALA B N 1
ATOM 4810 C CA . ALA B 1 241 ? 18.547 5.102 -10.664 1 96.25 241 ALA B CA 1
ATOM 4811 C C . ALA B 1 241 ? 19.297 5.945 -9.641 1 96.25 241 ALA B C 1
ATOM 4813 O O . ALA B 1 241 ? 18.984 7.117 -9.438 1 96.25 241 ALA B O 1
ATOM 4814 N N . THR B 1 242 ? 20.328 5.344 -9.047 1 93.75 242 THR B N 1
ATOM 4815 C CA . THR B 1 242 ? 21.188 6.082 -8.125 1 93.75 242 THR B CA 1
ATOM 4816 C C . THR B 1 242 ? 22.016 7.113 -8.875 1 93.75 242 THR B C 1
ATOM 4818 O O . THR B 1 242 ? 22.266 8.203 -8.359 1 93.75 242 THR B O 1
ATOM 4821 N N . ASP B 1 243 ? 22.438 6.691 -9.992 1 94.69 243 ASP B N 1
ATOM 4822 C CA . ASP B 1 243 ? 23.203 7.523 -10.914 1 94.69 243 ASP B CA 1
ATOM 4823 C C . ASP B 1 243 ? 22.719 7.352 -12.352 1 94.69 243 ASP B C 1
ATOM 4825 O O . ASP B 1 243 ? 22.969 6.316 -12.977 1 94.69 243 ASP B O 1
ATOM 4829 N N . LEU B 1 244 ? 22.141 8.414 -12.859 1 93.81 244 LEU B N 1
ATOM 4830 C CA . LEU B 1 244 ? 21.5 8.328 -14.164 1 93.81 244 LEU B CA 1
ATOM 4831 C C . LEU B 1 244 ? 22.516 8.016 -15.258 1 93.81 244 LEU B C 1
ATOM 4833 O O . LEU B 1 244 ? 22.281 7.172 -16.125 1 93.81 244 LEU B O 1
ATOM 4837 N N . THR B 1 245 ? 23.656 8.672 -15.25 1 94.25 245 THR B N 1
ATOM 4838 C CA . THR B 1 245 ? 24.688 8.492 -16.281 1 94.25 245 THR B CA 1
ATOM 4839 C C . THR B 1 245 ? 25.219 7.059 -16.266 1 94.25 245 THR B C 1
ATOM 4841 O O . THR B 1 245 ? 25.328 6.422 -17.312 1 94.25 245 THR B O 1
ATOM 4844 N N . ALA B 1 246 ? 25.531 6.594 -15.07 1 93.25 246 ALA B N 1
ATOM 4845 C CA . ALA B 1 246 ? 26.016 5.223 -14.945 1 93.25 246 ALA B CA 1
ATOM 4846 C C . ALA B 1 246 ? 24.969 4.219 -15.398 1 93.25 246 ALA B C 1
ATOM 4848 O O . ALA B 1 246 ? 25.297 3.207 -16.031 1 93.25 246 ALA B O 1
ATOM 4849 N N . GLU B 1 247 ? 23.703 4.527 -15.062 1 93.5 247 GLU B N 1
ATOM 4850 C CA . GLU B 1 247 ? 22.609 3.615 -15.406 1 93.5 247 GLU B CA 1
ATOM 4851 C C . GLU B 1 247 ? 22.391 3.568 -16.922 1 93.5 247 GLU B C 1
ATOM 4853 O O . GLU B 1 247 ? 22.109 2.506 -17.469 1 93.5 247 GLU B O 1
ATOM 4858 N N . MET B 1 248 ? 22.547 4.699 -17.609 1 93.25 248 MET B N 1
ATOM 4859 C CA . MET B 1 248 ? 22.422 4.77 -19.062 1 93.25 248 MET B CA 1
ATOM 4860 C C . MET B 1 248 ? 23.484 3.91 -19.734 1 93.25 248 MET B C 1
ATOM 4862 O O . MET B 1 248 ? 23.203 3.209 -20.703 1 93.25 248 MET B O 1
ATOM 4866 N N . ALA B 1 249 ? 24.625 3.912 -19.203 1 91.12 249 ALA B N 1
ATOM 4867 C CA . ALA B 1 249 ? 25.719 3.115 -19.75 1 91.12 249 ALA B CA 1
ATOM 4868 C C . ALA B 1 249 ? 25.469 1.624 -19.562 1 91.12 249 ALA B C 1
ATOM 4870 O O . ALA B 1 249 ? 25.703 0.826 -20.484 1 91.12 249 ALA B O 1
ATOM 4871 N N . ARG B 1 250 ? 24.969 1.327 -18.438 1 86.38 250 ARG B N 1
ATOM 4872 C CA . ARG B 1 250 ? 24.672 -0.068 -18.125 1 86.38 250 ARG B CA 1
ATOM 4873 C C . ARG B 1 250 ? 23.531 -0.589 -18.984 1 86.38 250 ARG B C 1
ATOM 4875 O O . ARG B 1 250 ? 23.547 -1.741 -19.422 1 86.38 250 ARG B O 1
ATOM 4882 N N . ALA B 1 251 ? 22.531 0.207 -19.125 1 83.44 251 ALA B N 1
ATOM 4883 C CA . ALA B 1 251 ? 21.312 -0.178 -19.844 1 83.44 251 ALA B CA 1
ATOM 4884 C C . ALA B 1 251 ? 21.609 -0.446 -21.312 1 83.44 251 ALA B C 1
ATOM 4886 O O . ALA B 1 251 ? 20.906 -1.233 -21.953 1 83.44 251 ALA B O 1
ATOM 4887 N N . GLN B 1 252 ? 22.516 0.178 -21.859 1 77.62 252 GLN B N 1
ATOM 4888 C CA . GLN B 1 252 ? 22.891 -0.057 -23.25 1 77.62 252 GLN B CA 1
ATOM 4889 C C . GLN B 1 252 ? 23.328 -1.503 -23.469 1 77.62 252 GLN B C 1
ATOM 4891 O O . GLN B 1 252 ? 23.141 -2.064 -24.547 1 77.62 252 GLN B O 1
ATOM 4896 N N . ALA B 1 253 ? 23.688 -2.094 -22.453 1 68.06 253 ALA B N 1
ATOM 4897 C CA . ALA B 1 253 ? 24.234 -3.439 -22.594 1 68.06 253 ALA B CA 1
ATOM 4898 C C . ALA B 1 253 ? 23.172 -4.5 -22.312 1 68.06 253 ALA B C 1
ATOM 4900 O O . ALA B 1 253 ? 23.25 -5.609 -22.859 1 68.06 253 ALA B O 1
ATOM 4901 N N . GLN B 1 254 ? 22.219 -4.344 -21.469 1 64.25 254 GLN B N 1
ATOM 4902 C CA . GLN B 1 254 ? 21.5 -5.578 -21.172 1 64.25 254 GLN B CA 1
ATOM 4903 C C . GLN B 1 254 ? 20.156 -5.289 -20.5 1 64.25 254 GLN B C 1
ATOM 4905 O O . GLN B 1 254 ? 19.297 -6.172 -20.391 1 64.25 254 GLN B O 1
ATOM 4910 N N . ALA B 1 255 ? 19.719 -4.07 -20.266 1 64 255 ALA B N 1
ATOM 4911 C CA . ALA B 1 255 ? 18.672 -3.994 -19.25 1 64 255 ALA B CA 1
ATOM 4912 C C . ALA B 1 255 ? 17.297 -3.791 -19.891 1 64 255 ALA B C 1
ATOM 4914 O O . ALA B 1 255 ? 16.922 -2.662 -20.203 1 64 255 ALA B O 1
ATOM 4915 N N . ARG B 1 256 ? 16.688 -5.109 -20.484 1 86.25 256 ARG B N 1
ATOM 4916 C CA . ARG B 1 256 ? 15.344 -4.949 -21.016 1 86.25 256 ARG B CA 1
ATOM 4917 C C . ARG B 1 256 ? 14.344 -5.832 -20.281 1 86.25 256 ARG B C 1
ATOM 4919 O O . ARG B 1 256 ? 14.703 -6.906 -19.781 1 86.25 256 ARG B O 1
ATOM 4926 N N . VAL B 1 257 ? 13.227 -5.219 -20.062 1 92.88 257 VAL B N 1
ATOM 4927 C CA . VAL B 1 257 ? 12.172 -5.918 -19.344 1 92.88 257 VAL B CA 1
ATOM 4928 C C . VAL B 1 257 ? 10.898 -5.934 -20.188 1 92.88 257 VAL B C 1
ATOM 4930 O O . VAL B 1 257 ? 10.508 -4.914 -20.766 1 92.88 257 VAL B O 1
ATOM 4933 N N . ASP B 1 258 ? 10.289 -7.105 -20.266 1 93.88 258 ASP B N 1
ATOM 4934 C CA . ASP B 1 258 ? 9.047 -7.254 -21.016 1 93.88 258 ASP B CA 1
ATOM 4935 C C . ASP B 1 258 ? 7.832 -7.105 -20.109 1 93.88 258 ASP B C 1
ATOM 4937 O O . ASP B 1 258 ? 7.867 -7.504 -18.953 1 93.88 258 ASP B O 1
ATOM 4941 N N . PHE B 1 259 ? 6.797 -6.469 -20.672 1 95.56 259 PHE B N 1
ATOM 4942 C CA . PHE B 1 259 ? 5.484 -6.395 -20.031 1 95.56 259 PHE B CA 1
ATOM 4943 C C . PHE B 1 259 ? 4.395 -6.855 -20.984 1 95.56 259 PHE B C 1
ATOM 4945 O O . PHE B 1 259 ? 4.223 -6.281 -22.062 1 95.56 259 PHE B O 1
ATOM 4952 N N . MET B 1 260 ? 3.691 -7.875 -20.562 1 93.25 260 MET B N 1
ATOM 4953 C CA . MET B 1 260 ? 2.635 -8.43 -21.406 1 93.25 260 MET B CA 1
ATOM 4954 C C . MET B 1 260 ? 1.31 -7.719 -21.156 1 93.25 260 MET B C 1
ATOM 4956 O O . MET B 1 260 ? 0.812 -7.699 -20.031 1 93.25 260 MET B O 1
ATOM 4960 N N . LEU B 1 261 ? 0.778 -7.215 -22.172 1 91.06 261 LEU B N 1
ATOM 4961 C CA . LEU B 1 261 ? -0.514 -6.539 -22.109 1 91.06 261 LEU B CA 1
ATOM 4962 C C . LEU B 1 261 ? -1.655 -7.551 -22.094 1 91.06 261 LEU B C 1
ATOM 4964 O O . LEU B 1 261 ? -1.447 -8.734 -22.359 1 91.06 261 LEU B O 1
ATOM 4968 N N . PRO B 1 262 ? -2.846 -7.055 -21.719 1 82.81 262 PRO B N 1
ATOM 4969 C CA . PRO B 1 262 ? -4 -7.953 -21.672 1 82.81 262 PRO B CA 1
ATOM 4970 C C . PRO B 1 262 ? -4.297 -8.609 -23.016 1 82.81 262 PRO B C 1
ATOM 4972 O O . PRO B 1 262 ? -4.816 -9.727 -23.062 1 82.81 262 PRO B O 1
ATOM 4975 N N . ASP B 1 263 ? -4.008 -7.953 -24.094 1 84.12 263 ASP B N 1
ATOM 4976 C CA . ASP B 1 263 ? -4.242 -8.508 -25.422 1 84.12 263 ASP B CA 1
ATOM 4977 C C . ASP B 1 263 ? -3.068 -9.375 -25.875 1 84.12 263 ASP B C 1
ATOM 4979 O O . ASP B 1 263 ? -2.988 -9.766 -27.031 1 84.12 263 ASP B O 1
ATOM 4983 N N . LYS B 1 264 ? -2.1 -9.562 -25.031 1 86.62 264 LYS B N 1
ATOM 4984 C CA . LYS B 1 264 ? -0.97 -10.469 -25.203 1 86.62 264 LYS B CA 1
ATOM 4985 C C . LYS B 1 264 ? 0.162 -9.805 -25.969 1 86.62 264 LYS B C 1
ATOM 4987 O O . LYS B 1 264 ? 1.226 -10.398 -26.172 1 86.62 264 LYS B O 1
ATOM 4992 N N . GLN B 1 265 ? -0.121 -8.633 -26.344 1 91.56 265 GLN B N 1
ATOM 4993 C CA . GLN B 1 265 ? 1.004 -7.887 -26.891 1 91.56 265 GLN B CA 1
ATOM 4994 C C . GLN B 1 265 ? 2.059 -7.613 -25.828 1 91.56 265 GLN B C 1
ATOM 4996 O O . GLN B 1 265 ? 1.724 -7.387 -24.672 1 91.56 265 GLN B O 1
ATOM 5001 N N . VAL B 1 266 ? 3.301 -7.602 -26.281 1 93.94 266 VAL B N 1
ATOM 5002 C CA . VAL B 1 266 ? 4.391 -7.414 -25.328 1 93.94 266 VAL B CA 1
ATOM 5003 C C . VAL B 1 266 ? 5.082 -6.078 -25.594 1 93.94 266 VAL B C 1
ATOM 5005 O O . VAL B 1 266 ? 5.395 -5.746 -26.734 1 93.94 266 VAL B O 1
ATOM 5008 N N . ILE B 1 267 ? 5.266 -5.301 -24.594 1 95.5 267 ILE B N 1
ATOM 5009 C CA . ILE B 1 267 ? 6.062 -4.078 -24.641 1 95.5 267 ILE B CA 1
ATOM 5010 C C . ILE B 1 267 ? 7.395 -4.301 -23.938 1 95.5 267 ILE B C 1
ATOM 5012 O O . ILE B 1 267 ? 7.426 -4.699 -22.766 1 95.5 267 ILE B O 1
ATOM 5016 N N . THR B 1 268 ? 8.484 -4.078 -24.672 1 94.69 268 THR B N 1
ATOM 5017 C CA . THR B 1 268 ? 9.82 -4.203 -24.094 1 94.69 268 THR B CA 1
ATOM 5018 C C . THR B 1 268 ? 10.359 -2.84 -23.672 1 94.69 268 THR B C 1
ATOM 5020 O O . THR B 1 268 ? 10.391 -1.907 -24.484 1 94.69 268 THR B O 1
ATOM 5023 N N . LEU B 1 269 ? 10.75 -2.762 -22.406 1 95.44 269 LEU B N 1
ATOM 5024 C CA . LEU B 1 269 ? 11.258 -1.498 -21.875 1 95.44 269 LEU B CA 1
ATOM 5025 C C . LEU B 1 269 ? 12.758 -1.576 -21.625 1 95.44 269 LEU B C 1
ATOM 5027 O O . LEU B 1 269 ? 13.258 -2.598 -21.141 1 95.44 269 LEU B O 1
ATOM 5031 N N . GLY B 1 270 ? 13.438 -0.536 -22.016 1 94.31 270 GLY B N 1
ATOM 5032 C CA . GLY B 1 270 ? 14.844 -0.343 -21.688 1 94.31 270 GLY B CA 1
ATOM 5033 C C . GLY B 1 270 ? 15.086 0.846 -20.766 1 94.31 270 GLY B C 1
ATOM 5034 O O . GLY B 1 270 ? 14.672 0.836 -19.609 1 94.31 270 GLY B O 1
ATOM 5035 N N . SER B 1 271 ? 15.602 1.916 -21.359 1 95.19 271 SER B N 1
ATOM 5036 C CA . SER B 1 271 ? 15.969 3.082 -20.562 1 95.19 271 SER B CA 1
ATOM 5037 C C . SER B 1 271 ? 14.742 3.83 -20.062 1 95.19 271 SER B C 1
ATOM 5039 O O . SER B 1 271 ? 14.828 4.629 -19.125 1 95.19 271 SER B O 1
ATOM 5041 N N . GLU B 1 272 ? 13.578 3.535 -20.703 1 96.62 272 GLU B N 1
ATOM 5042 C CA . GLU B 1 272 ? 12.344 4.184 -20.281 1 96.62 272 GLU B CA 1
ATOM 5043 C C . GLU B 1 272 ? 12.078 3.939 -18.797 1 96.62 272 GLU B C 1
ATOM 5045 O O . GLU B 1 272 ? 11.484 4.777 -18.109 1 96.62 272 GLU B O 1
ATOM 5050 N N . ARG B 1 273 ? 12.625 2.848 -18.312 1 96.88 273 ARG B N 1
ATOM 5051 C CA . ARG B 1 273 ? 12.328 2.387 -16.953 1 96.88 273 ARG B CA 1
ATOM 5052 C C . ARG B 1 273 ? 12.883 3.354 -15.914 1 96.88 273 ARG B C 1
ATOM 5054 O O . ARG B 1 273 ? 12.25 3.596 -14.883 1 96.88 273 ARG B O 1
ATOM 5061 N N . PHE B 1 274 ? 14.07 3.908 -16.141 1 97.31 274 PHE B N 1
ATOM 5062 C CA . PHE B 1 274 ? 14.656 4.781 -15.125 1 97.31 274 PHE B CA 1
ATOM 5063 C C . PHE B 1 274 ? 14.656 6.23 -15.594 1 97.31 274 PHE B C 1
ATOM 5065 O O . PHE B 1 274 ? 14.82 7.148 -14.789 1 97.31 274 PHE B O 1
ATOM 5072 N N . CYS B 1 275 ? 14.422 6.48 -16.922 1 97.5 275 CYS B N 1
ATOM 5073 C CA . CYS B 1 275 ? 14.273 7.848 -17.422 1 97.5 275 CYS B CA 1
ATOM 5074 C C . CYS B 1 275 ? 12.961 8.461 -16.938 1 97.5 275 CYS B C 1
ATOM 5076 O O . CYS B 1 275 ? 12.914 9.641 -16.594 1 97.5 275 CYS B O 1
ATOM 5078 N N . CYS B 1 276 ? 11.969 7.695 -16.859 1 98.5 276 CYS B N 1
ATOM 5079 C CA . CYS B 1 276 ? 10.633 8.164 -16.5 1 98.5 276 CYS B CA 1
ATOM 5080 C C . CYS B 1 276 ? 10.625 8.766 -15.102 1 98.5 276 CYS B C 1
ATOM 5082 O O . CYS B 1 276 ? 10.336 9.953 -14.938 1 98.5 276 CYS B O 1
ATOM 5084 N N . PRO B 1 277 ? 11.023 8.031 -14.039 1 98.62 277 PRO B N 1
ATOM 5085 C CA . PRO B 1 277 ? 10.953 8.625 -12.703 1 98.62 277 PRO B CA 1
ATOM 5086 C C . PRO B 1 277 ? 12.008 9.719 -12.492 1 98.62 277 PRO B C 1
ATOM 5088 O O . PRO B 1 277 ? 11.922 10.477 -11.523 1 98.62 277 PRO B O 1
ATOM 5091 N N . GLU B 1 278 ? 12.977 9.812 -13.383 1 98.69 278 GLU B N 1
ATOM 5092 C CA . GLU B 1 278 ? 14.016 10.828 -13.273 1 98.69 278 GLU B CA 1
ATOM 5093 C C . GLU B 1 278 ? 13.422 12.234 -13.312 1 98.69 278 GLU B C 1
ATOM 5095 O O . GLU B 1 278 ? 14.039 13.188 -12.828 1 98.69 278 GLU B O 1
ATOM 5100 N N . ALA B 1 279 ? 12.258 12.32 -13.883 1 98.69 279 ALA B N 1
ATOM 5101 C CA . ALA B 1 279 ? 1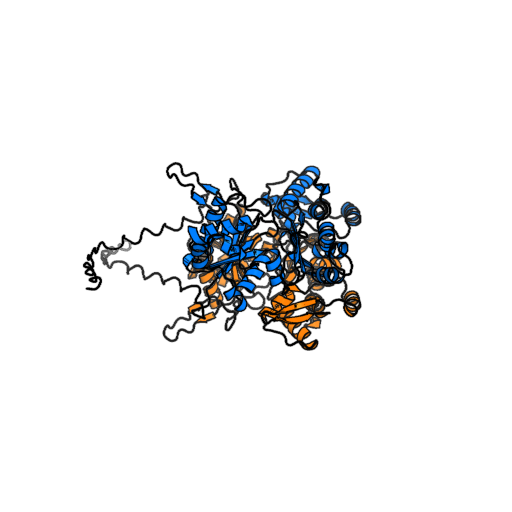1.594 13.609 -14.016 1 98.69 279 ALA B CA 1
ATOM 5102 C C . ALA B 1 279 ? 11.297 14.219 -12.656 1 98.69 279 ALA B C 1
ATOM 5104 O O . ALA B 1 279 ? 11.156 15.438 -12.523 1 98.69 279 ALA B O 1
ATOM 5105 N N . LEU B 1 280 ? 11.156 13.461 -11.586 1 98.62 280 LEU B N 1
ATOM 5106 C CA . LEU B 1 280 ? 10.953 13.969 -10.227 1 98.62 280 LEU B CA 1
ATOM 5107 C C . LEU B 1 280 ? 12.195 14.711 -9.742 1 98.62 280 LEU B C 1
ATOM 5109 O O . LEU B 1 280 ? 12.094 15.594 -8.883 1 98.62 280 LEU B O 1
ATOM 5113 N N . PHE B 1 281 ? 13.344 14.297 -10.266 1 98.44 281 PHE B N 1
ATOM 5114 C CA . PHE B 1 281 ? 14.625 14.859 -9.859 1 98.44 281 PHE B CA 1
ATOM 5115 C C . PHE B 1 281 ? 15.086 15.93 -10.844 1 98.44 281 PHE B C 1
ATOM 5117 O O . PHE B 1 281 ? 15.812 16.859 -10.469 1 98.44 281 PHE B O 1
ATOM 5124 N N . GLN B 1 282 ? 14.633 15.758 -12.07 1 98.19 282 GLN B N 1
ATOM 5125 C CA . GLN B 1 282 ? 14.961 16.688 -13.148 1 98.19 282 GLN B CA 1
ATOM 5126 C C . GLN B 1 282 ? 13.719 17.062 -13.953 1 98.19 282 GLN B C 1
ATOM 5128 O O . GLN B 1 282 ? 13.578 16.641 -15.109 1 98.19 282 GLN B O 1
ATOM 5133 N N . PRO B 1 283 ? 12.938 17.984 -13.445 1 98.19 283 PRO B N 1
ATOM 5134 C CA . PRO B 1 283 ? 11.68 18.344 -14.102 1 98.19 283 PRO B CA 1
ATOM 5135 C C . PRO B 1 283 ? 11.883 18.922 -15.492 1 98.19 283 PRO B C 1
ATOM 5137 O O . PRO B 1 283 ? 10.945 18.969 -16.297 1 98.19 283 PRO B O 1
ATOM 5140 N N . ASP B 1 284 ? 13.062 19.359 -15.844 1 97.5 284 ASP B N 1
ATOM 5141 C CA . ASP B 1 284 ? 13.375 19.891 -17.172 1 97.5 284 ASP B CA 1
ATOM 5142 C C . ASP B 1 284 ? 13.125 18.844 -18.25 1 97.5 284 ASP B C 1
ATOM 5144 O O . ASP B 1 284 ? 12.891 19.188 -19.406 1 97.5 284 ASP B O 1
ATOM 5148 N N . LEU B 1 285 ? 13.219 17.594 -17.906 1 96.75 285 LEU B N 1
ATOM 5149 C CA . LEU B 1 285 ? 12.938 16.516 -18.844 1 96.75 285 LEU B CA 1
ATOM 5150 C C . LEU B 1 285 ? 11.508 16.609 -19.359 1 96.75 285 LEU B C 1
ATOM 5152 O O . LEU B 1 285 ? 11.211 16.094 -20.453 1 96.75 285 LEU B O 1
ATOM 5156 N N . LEU B 1 286 ? 10.641 17.219 -18.547 1 97.5 286 LEU B N 1
ATOM 5157 C CA . LEU B 1 286 ? 9.258 17.422 -18.969 1 97.5 286 LEU B CA 1
ATOM 5158 C C . LEU B 1 286 ? 9.047 18.844 -19.5 1 97.5 286 LEU B C 1
ATOM 5160 O O . LEU B 1 286 ? 7.91 19.266 -19.719 1 97.5 286 LEU B O 1
ATOM 5164 N N . GLY B 1 287 ? 10.094 19.594 -19.609 1 96.75 287 GLY B N 1
ATOM 5165 C CA . GLY B 1 287 ? 10 20.969 -20.078 1 96.75 287 GLY B CA 1
ATOM 5166 C C . GLY B 1 287 ? 9.602 21.953 -18.984 1 96.75 287 GLY B C 1
ATOM 5167 O O . GLY B 1 287 ? 9.18 23.078 -19.281 1 96.75 287 GLY B O 1
ATOM 5168 N N . LEU B 1 288 ? 9.648 21.5 -17.734 1 96.75 288 LEU B N 1
ATOM 5169 C CA . LEU B 1 288 ? 9.289 22.375 -16.625 1 96.75 288 LEU B CA 1
ATOM 5170 C C . LEU B 1 288 ? 10.523 23.047 -16.047 1 96.75 288 LEU B C 1
ATOM 5172 O O . LEU B 1 288 ? 11.555 22.406 -15.844 1 96.75 288 LEU B O 1
ATOM 5176 N N . ASN B 1 289 ? 10.383 24.359 -15.883 1 95.69 289 ASN B N 1
ATOM 5177 C CA . ASN B 1 289 ? 11.469 25.109 -15.266 1 95.69 289 ASN B CA 1
ATOM 5178 C C . ASN B 1 289 ? 11.32 25.172 -13.75 1 95.69 289 ASN B C 1
ATOM 5180 O O . ASN B 1 289 ? 11.125 26.25 -13.18 1 95.69 289 ASN B O 1
ATOM 5184 N N . GLN B 1 290 ? 11.352 24.094 -13.07 1 96.06 290 GLN B N 1
ATOM 5185 C CA . GLN B 1 290 ? 11.297 23.953 -11.617 1 96.06 290 GLN B CA 1
ATOM 5186 C C . GLN B 1 290 ? 12.422 23.047 -11.117 1 96.06 290 GLN B C 1
ATOM 5188 O O . GLN B 1 290 ? 12.852 22.125 -11.828 1 96.06 290 GLN B O 1
ATOM 5193 N N . PRO B 1 291 ? 12.922 23.406 -9.945 1 97.25 291 PRO B N 1
ATOM 5194 C CA . PRO B 1 291 ? 13.875 22.469 -9.359 1 97.25 291 PRO B CA 1
ATOM 5195 C C . PRO B 1 291 ? 13.258 21.109 -9.07 1 97.25 291 PRO B C 1
ATOM 5197 O O . PRO B 1 291 ? 12.039 21 -8.922 1 97.25 291 PRO B O 1
ATOM 5200 N N . GLY B 1 292 ? 14.078 20.078 -9.031 1 98.06 292 GLY B N 1
ATOM 5201 C CA . GLY B 1 292 ? 13.609 18.766 -8.625 1 98.06 292 GLY B CA 1
ATOM 5202 C C . GLY B 1 292 ? 13.297 18.672 -7.141 1 98.06 292 GLY B C 1
ATOM 5203 O O . GLY B 1 292 ? 13.547 19.609 -6.391 1 98.06 292 GLY B O 1
ATOM 5204 N N . LEU B 1 293 ? 12.758 17.594 -6.742 1 97.81 293 LEU B N 1
ATOM 5205 C CA . LEU B 1 293 ? 12.25 17.406 -5.387 1 97.81 293 LEU B CA 1
ATOM 5206 C C . LEU B 1 293 ? 13.375 17.578 -4.363 1 97.81 293 LEU B C 1
ATOM 5208 O O . LEU B 1 293 ? 13.203 18.281 -3.363 1 97.81 293 LEU B O 1
ATOM 5212 N N . PRO B 1 294 ? 14.617 16.969 -4.555 1 97.94 294 PRO B N 1
ATOM 5213 C CA . PRO B 1 294 ? 15.68 17.156 -3.566 1 97.94 294 PRO B CA 1
ATOM 5214 C C . PRO B 1 294 ? 16.109 18.625 -3.445 1 97.94 294 PRO B C 1
ATOM 5216 O O . PRO B 1 294 ? 16.375 19.094 -2.34 1 97.94 294 PRO B O 1
ATOM 5219 N N . GLN B 1 295 ? 16.172 19.281 -4.543 1 98 295 GLN B N 1
ATOM 5220 C CA . GLN B 1 295 ? 16.562 20.688 -4.52 1 98 295 GLN B CA 1
ATOM 5221 C C . GLN B 1 295 ? 15.508 21.531 -3.799 1 98 295 GLN B C 1
ATOM 5223 O O . GLN B 1 295 ? 15.852 22.453 -3.059 1 98 295 GLN B O 1
ATOM 5228 N N . LEU B 1 296 ? 14.266 21.219 -4.07 1 97.88 296 LEU B N 1
ATOM 5229 C CA . LEU B 1 296 ? 13.188 21.922 -3.377 1 97.88 296 LEU B CA 1
ATOM 5230 C C . LEU B 1 296 ? 13.258 21.672 -1.873 1 97.88 296 LEU B C 1
ATOM 5232 O O . LEU B 1 296 ? 12.977 22.578 -1.08 1 97.88 296 LEU B O 1
ATOM 5236 N N . ALA B 1 297 ? 13.594 20.453 -1.509 1 98 297 ALA B N 1
ATOM 5237 C CA . ALA B 1 297 ? 13.758 20.125 -0.094 1 98 297 ALA B CA 1
ATOM 5238 C C . ALA B 1 297 ? 14.844 20.984 0.545 1 98 297 ALA B C 1
ATOM 5240 O O . ALA B 1 297 ? 14.656 21.531 1.63 1 98 297 ALA B O 1
ATOM 5241 N N . LEU B 1 298 ? 15.953 21.109 -0.138 1 97.69 298 LEU B N 1
ATOM 5242 C CA . LEU B 1 298 ? 17.062 21.891 0.379 1 97.69 298 LEU B CA 1
ATOM 5243 C C . LEU B 1 298 ? 16.703 23.375 0.429 1 97.69 298 LEU B C 1
ATOM 5245 O O . LEU B 1 298 ? 17.094 24.078 1.361 1 97.69 298 LEU B O 1
ATOM 5249 N N . LEU B 1 299 ? 15.938 23.859 -0.552 1 96.88 299 LEU B N 1
ATOM 5250 C CA . LEU B 1 299 ? 15.445 25.234 -0.548 1 96.88 299 LEU B CA 1
ATOM 5251 C C . LEU B 1 299 ? 14.508 25.469 0.629 1 96.88 299 LEU B C 1
ATOM 5253 O O . LEU B 1 299 ? 14.555 26.531 1.261 1 96.88 299 LEU B O 1
ATOM 5257 N N . SER B 1 300 ? 13.688 24.469 0.909 1 97.06 300 SER B N 1
ATOM 5258 C CA . SER B 1 300 ? 12.688 24.562 1.967 1 97.06 300 SER B CA 1
ATOM 5259 C C . SER B 1 300 ? 13.336 24.797 3.326 1 97.06 300 SER B C 1
ATOM 5261 O O . SER B 1 300 ? 12.805 25.531 4.156 1 97.06 300 SER B O 1
ATOM 5263 N N . ILE B 1 301 ? 14.516 24.219 3.521 1 96.19 301 ILE B N 1
ATOM 5264 C CA . ILE B 1 301 ? 15.102 24.312 4.852 1 96.19 301 ILE B CA 1
ATOM 5265 C C . ILE B 1 301 ? 16.219 25.344 4.855 1 96.19 301 ILE B C 1
ATOM 5267 O O . ILE B 1 301 ? 16.781 25.672 5.91 1 96.19 301 ILE B O 1
ATOM 5271 N N . GLY B 1 302 ? 16.547 25.938 3.77 1 94.62 302 GLY B N 1
ATOM 5272 C CA . GLY B 1 302 ? 17.703 26.797 3.59 1 94.62 302 GLY B CA 1
ATOM 5273 C C . GLY B 1 302 ? 17.641 28.062 4.414 1 94.62 302 GLY B C 1
ATOM 5274 O O . GLY B 1 302 ? 18.688 28.625 4.781 1 94.62 302 GLY B O 1
ATOM 5275 N N . ARG B 1 303 ? 16.484 28.594 4.703 1 90 303 ARG B N 1
ATOM 5276 C CA . ARG B 1 303 ? 16.359 29.875 5.414 1 90 303 ARG B CA 1
ATOM 5277 C C . ARG B 1 303 ? 16.234 29.641 6.914 1 90 303 ARG B C 1
ATOM 5279 O O . ARG B 1 303 ? 16.219 30.594 7.691 1 90 303 ARG B O 1
ATOM 5286 N N . LEU B 1 304 ? 16.156 28.406 7.32 1 93.69 304 LEU B N 1
ATOM 5287 C CA . LEU B 1 304 ? 16.031 28.078 8.742 1 93.69 304 LEU B CA 1
ATOM 5288 C C . LEU B 1 304 ? 17.406 28.078 9.414 1 93.69 304 LEU B C 1
ATOM 5290 O O . LEU B 1 304 ? 18.438 28.109 8.742 1 93.69 304 LEU B O 1
ATOM 5294 N N . ASP B 1 305 ? 17.422 28.203 10.727 1 94.31 305 ASP B N 1
ATOM 5295 C CA . ASP B 1 305 ? 18.688 28.156 11.438 1 94.31 305 ASP B CA 1
ATOM 5296 C C . ASP B 1 305 ? 19.297 26.75 11.398 1 94.31 305 ASP B C 1
ATOM 5298 O O . ASP B 1 305 ? 18.625 25.797 11 1 94.31 305 ASP B O 1
ATOM 5302 N N . ALA B 1 306 ? 20.516 26.609 11.742 1 95.38 306 ALA B N 1
ATOM 5303 C CA . ALA B 1 306 ? 21.281 25.391 11.586 1 95.38 306 ALA B CA 1
ATOM 5304 C C . ALA B 1 306 ? 20.688 24.25 12.398 1 95.38 306 ALA B C 1
ATOM 5306 O O . ALA B 1 306 ? 20.656 23.094 11.953 1 95.38 306 ALA B O 1
ATOM 5307 N N . LYS B 1 307 ? 20.281 24.562 13.562 1 95.5 307 LYS B N 1
ATOM 5308 C CA . LYS B 1 307 ? 19.703 23.547 14.43 1 95.5 307 LYS B CA 1
ATOM 5309 C C . LYS B 1 307 ? 18.422 22.984 13.844 1 95.5 307 LYS B C 1
ATOM 5311 O O . LYS B 1 307 ? 18.203 21.766 13.852 1 95.5 307 LYS B O 1
ATOM 5316 N N . GLN B 1 308 ? 17.609 23.875 13.344 1 95.12 308 GLN B N 1
ATOM 5317 C CA . GLN B 1 308 ? 16.359 23.469 12.703 1 95.12 308 GLN B CA 1
ATOM 5318 C C . GLN B 1 308 ? 16.625 22.641 11.453 1 95.12 308 GLN B C 1
ATOM 5320 O O . GLN B 1 308 ? 15.945 21.641 11.203 1 95.12 308 GLN B O 1
ATOM 5325 N N . GLN B 1 309 ? 17.594 23.078 10.727 1 96.06 309 GLN B N 1
ATOM 5326 C CA . GLN B 1 309 ? 17.969 22.344 9.523 1 96.06 309 GLN B CA 1
ATOM 5327 C C . GLN B 1 309 ? 18.391 20.922 9.867 1 96.06 309 GLN B C 1
ATOM 5329 O O . GLN B 1 309 ? 17.953 19.969 9.211 1 96.06 309 GLN B O 1
ATOM 5334 N N . GLU B 1 310 ? 19.172 20.828 10.875 1 94.88 310 GLU B N 1
ATOM 5335 C CA . GLU B 1 310 ? 19.656 19.516 11.305 1 94.88 310 GLU B CA 1
ATOM 5336 C C . GLU B 1 310 ? 18.5 18.625 11.758 1 94.88 310 GLU B C 1
ATOM 5338 O O . GLU B 1 310 ? 18.453 17.453 11.398 1 94.88 310 GLU B O 1
ATOM 5343 N N . GLN B 1 311 ? 17.578 19.188 12.492 1 94.56 311 GLN B N 1
ATOM 5344 C CA . GLN B 1 311 ? 16.438 18.438 13 1 94.56 311 GLN B CA 1
ATOM 5345 C C . GLN B 1 311 ? 15.555 17.953 11.852 1 94.56 311 GLN B C 1
ATOM 5347 O O . GLN B 1 311 ? 15.078 16.812 11.867 1 94.56 311 GLN B O 1
ATOM 5352 N N . LEU B 1 312 ? 15.367 18.812 10.922 1 96.75 312 LEU B N 1
ATOM 5353 C CA . LEU B 1 312 ? 14.5 18.469 9.789 1 96.75 312 LEU B CA 1
ATOM 5354 C C . LEU B 1 312 ? 15.156 17.422 8.898 1 96.75 312 LEU B C 1
ATOM 5356 O O . LEU B 1 312 ? 14.5 16.469 8.477 1 96.75 312 LEU B O 1
ATOM 5360 N N . LEU B 1 313 ? 16.453 17.531 8.656 1 96.25 313 LEU B N 1
ATOM 5361 C CA . LEU B 1 313 ? 17.156 16.562 7.816 1 96.25 313 LEU B CA 1
ATOM 5362 C C . LEU B 1 313 ? 17.25 15.203 8.492 1 96.25 313 LEU B C 1
ATOM 5364 O O . LEU B 1 313 ? 17.234 14.172 7.824 1 96.25 313 LEU B O 1
ATOM 5368 N N . ALA B 1 314 ? 17.25 15.258 9.789 1 94.38 314 ALA B N 1
ATOM 5369 C CA . ALA B 1 314 ? 17.328 14.008 10.539 1 94.38 314 ALA B CA 1
ATOM 5370 C C . ALA B 1 314 ? 15.984 13.289 10.57 1 94.38 314 ALA B C 1
ATOM 5372 O O . ALA B 1 314 ? 15.891 12.148 11.023 1 94.38 314 ALA B O 1
ATOM 5373 N N . ASN B 1 315 ? 14.914 13.953 10.07 1 95.81 315 ASN B N 1
ATOM 5374 C CA . ASN B 1 315 ? 13.555 13.43 10.086 1 95.81 315 ASN B CA 1
ATOM 5375 C C . ASN B 1 315 ? 12.836 13.695 8.766 1 95.81 315 ASN B C 1
ATOM 5377 O O . ASN B 1 315 ? 11.781 14.336 8.742 1 95.81 315 ASN B O 1
ATOM 5381 N N . VAL B 1 316 ? 13.391 13.164 7.676 1 97.81 316 VAL B N 1
ATOM 5382 C CA . VAL B 1 316 ? 12.734 13.289 6.375 1 97.81 316 VAL B CA 1
ATOM 5383 C C . VAL B 1 316 ? 11.758 12.133 6.18 1 97.81 316 VAL B C 1
ATOM 5385 O O . VAL B 1 316 ? 12.148 10.961 6.227 1 97.81 316 VAL B O 1
ATOM 5388 N N . VAL B 1 317 ? 10.492 12.445 5.965 1 98.06 317 VAL B N 1
ATOM 5389 C CA . VAL B 1 317 ? 9.461 11.422 5.848 1 98.06 317 VAL B CA 1
ATOM 5390 C C . VAL B 1 317 ? 8.828 11.477 4.461 1 98.06 317 VAL B C 1
ATOM 5392 O O . VAL B 1 317 ? 8.562 12.555 3.934 1 98.06 317 VAL B O 1
ATOM 5395 N N . LEU B 1 318 ? 8.641 10.273 3.891 1 98.56 318 LEU B N 1
ATOM 5396 C CA . LEU B 1 318 ? 8.031 10.18 2.568 1 98.56 318 LEU B CA 1
ATOM 5397 C C . LEU B 1 318 ? 6.535 9.906 2.68 1 98.56 318 LEU B C 1
ATOM 5399 O O . LEU B 1 318 ? 6.102 9.141 3.547 1 98.56 318 LEU B O 1
ATOM 5403 N N . GLU B 1 319 ? 5.777 10.539 1.819 1 97.75 319 GLU B N 1
ATOM 5404 C CA . GLU B 1 319 ? 4.328 10.375 1.763 1 97.75 319 GLU B CA 1
ATOM 5405 C C . GLU B 1 319 ? 3.828 10.367 0.321 1 97.75 319 GLU B C 1
ATOM 5407 O O . GLU B 1 319 ? 4.285 11.164 -0.502 1 97.75 319 GLU B O 1
ATOM 5412 N N . GLY B 1 320 ? 2.9 9.422 -0.019 1 97.69 320 GLY B N 1
ATOM 5413 C CA . GLY B 1 320 ? 2.305 9.367 -1.345 1 97.69 320 GLY B CA 1
ATOM 5414 C C . GLY B 1 320 ? 2.738 8.156 -2.143 1 97.69 320 GLY B C 1
ATOM 5415 O O . GLY B 1 320 ? 3.869 7.684 -2.006 1 97.69 320 GLY B O 1
ATOM 5416 N N . GLY B 1 321 ? 1.935 7.777 -3.051 1 97.12 321 GLY B N 1
ATOM 5417 C CA . GLY B 1 321 ? 2.133 6.539 -3.781 1 97.12 321 GLY B CA 1
ATOM 5418 C C . GLY B 1 321 ? 3.322 6.582 -4.723 1 97.12 321 GLY B C 1
ATOM 5419 O O . GLY B 1 321 ? 3.977 5.562 -4.953 1 97.12 321 GLY B O 1
ATOM 5420 N N . THR B 1 322 ? 3.582 7.73 -5.258 1 98.31 322 THR B N 1
ATOM 5421 C CA . THR B 1 322 ? 4.672 7.844 -6.223 1 98.31 322 THR B CA 1
ATOM 5422 C C . THR B 1 322 ? 6.023 7.676 -5.531 1 98.31 322 THR B C 1
ATOM 5424 O O . THR B 1 322 ? 7.008 7.297 -6.168 1 98.31 322 THR B O 1
ATOM 5427 N N . THR B 1 323 ? 6.117 7.883 -4.211 1 98.38 323 THR B N 1
ATOM 5428 C CA . THR B 1 323 ? 7.371 7.734 -3.48 1 98.38 323 THR B CA 1
ATOM 5429 C C . THR B 1 323 ? 7.711 6.258 -3.283 1 98.38 323 THR B C 1
ATOM 5431 O O . THR B 1 323 ? 8.789 5.926 -2.789 1 98.38 323 THR B O 1
ATOM 5434 N N . LEU B 1 324 ? 6.82 5.391 -3.705 1 97.94 324 LEU B N 1
ATOM 5435 C CA . LEU B 1 324 ? 7.027 3.955 -3.553 1 97.94 324 LEU B CA 1
ATOM 5436 C C . LEU B 1 324 ? 7.828 3.396 -4.723 1 97.94 324 LEU B C 1
ATOM 5438 O O . LEU B 1 324 ? 8.18 2.213 -4.734 1 97.94 324 LEU B O 1
ATOM 5442 N N . VAL B 1 325 ? 8.133 4.227 -5.676 1 97.62 325 VAL B N 1
ATOM 5443 C CA . VAL B 1 325 ? 8.969 3.744 -6.773 1 97.62 325 VAL B CA 1
ATOM 5444 C C . VAL B 1 325 ? 10.305 3.256 -6.227 1 97.62 325 VAL B C 1
ATOM 5446 O O . VAL B 1 325 ? 10.93 3.928 -5.398 1 97.62 325 VAL B O 1
ATOM 5449 N N . ASN B 1 326 ? 10.727 2.113 -6.691 1 95.81 326 ASN B N 1
ATOM 5450 C CA . ASN B 1 326 ? 11.969 1.531 -6.191 1 95.81 326 ASN B CA 1
ATOM 5451 C C . ASN B 1 326 ? 13.156 2.465 -6.414 1 95.81 326 ASN B C 1
ATOM 5453 O O . ASN B 1 326 ? 13.289 3.068 -7.48 1 95.81 326 ASN B O 1
ATOM 5457 N N . GLY B 1 327 ? 13.953 2.572 -5.391 1 96.5 327 GLY B N 1
ATOM 5458 C CA . GLY B 1 327 ? 15.172 3.359 -5.5 1 96.5 327 GLY B CA 1
ATOM 5459 C C . GLY B 1 327 ? 14.984 4.809 -5.09 1 96.5 327 GLY B C 1
ATOM 5460 O O . GLY B 1 327 ? 15.961 5.539 -4.906 1 96.5 327 GLY B O 1
ATOM 5461 N N . PHE B 1 328 ? 13.688 5.258 -4.926 1 98.06 328 PHE B N 1
ATOM 5462 C CA . PHE B 1 328 ? 13.391 6.66 -4.645 1 98.06 328 PHE B CA 1
ATOM 5463 C C . PHE B 1 328 ? 13.977 7.078 -3.303 1 98.06 328 PHE B C 1
ATOM 5465 O O . PHE B 1 328 ? 14.68 8.094 -3.213 1 98.06 328 PHE B O 1
ATOM 5472 N N . PRO B 1 329 ? 13.781 6.301 -2.162 1 97.31 329 PRO B N 1
ATOM 5473 C CA . PRO B 1 329 ? 14.328 6.738 -0.877 1 97.31 329 PRO B CA 1
ATOM 5474 C C . PRO B 1 329 ? 15.859 6.82 -0.882 1 97.31 329 PRO B C 1
ATOM 5476 O O . PRO B 1 329 ? 16.422 7.77 -0.336 1 97.31 329 PRO B O 1
ATOM 5479 N N . GLU B 1 330 ? 16.484 5.852 -1.537 1 94.06 330 GLU B N 1
ATOM 5480 C CA . GLU B 1 330 ? 17.938 5.797 -1.584 1 94.06 330 GLU B CA 1
ATOM 5481 C C . GLU B 1 330 ? 18.516 6.977 -2.367 1 94.06 330 GLU B C 1
ATOM 5483 O O . GLU B 1 330 ? 19.469 7.609 -1.932 1 94.06 330 GLU B O 1
ATOM 5488 N N . ARG B 1 331 ? 17.875 7.23 -3.535 1 96.94 331 ARG B N 1
ATOM 5489 C CA . ARG B 1 331 ? 18.312 8.359 -4.348 1 96.94 331 ARG B CA 1
ATOM 5490 C C . ARG B 1 331 ? 18.125 9.68 -3.605 1 96.94 331 ARG B C 1
ATOM 5492 O O . ARG B 1 331 ? 18.984 10.547 -3.637 1 96.94 331 ARG B O 1
ATOM 5499 N N . LEU B 1 332 ? 16.984 9.828 -2.965 1 97.88 332 LEU B N 1
ATOM 5500 C CA . LEU B 1 332 ? 16.703 11.047 -2.209 1 97.88 332 LEU B CA 1
ATOM 5501 C C . LEU B 1 332 ? 17.719 11.234 -1.082 1 97.88 332 LEU B C 1
ATOM 5503 O O . LEU B 1 332 ? 18.203 12.336 -0.858 1 97.88 332 LEU B O 1
ATOM 5507 N N . SER B 1 333 ? 18.016 10.164 -0.374 1 95.44 333 SER B N 1
ATOM 5508 C CA . SER B 1 333 ? 18.984 10.203 0.705 1 95.44 333 SER B CA 1
ATOM 5509 C C . SER B 1 333 ? 20.359 10.664 0.195 1 95.44 333 SER B C 1
ATOM 5511 O O . SER B 1 333 ? 21.031 11.469 0.844 1 95.44 333 SER B O 1
ATOM 5513 N N . GLN B 1 334 ? 20.734 10.172 -0.917 1 95.31 334 GLN B N 1
ATOM 5514 C CA . GLN B 1 334 ? 22.016 10.547 -1.528 1 95.31 334 GLN B CA 1
ATOM 5515 C C . GLN B 1 334 ? 22.031 12.031 -1.877 1 95.31 334 GLN B C 1
ATOM 5517 O O . GLN B 1 334 ? 23.016 12.727 -1.599 1 95.31 334 GLN B O 1
ATOM 5522 N N . GLU B 1 335 ? 20.953 12.539 -2.447 1 97.44 335 GLU B N 1
ATOM 5523 C CA . GLU B 1 335 ? 20.891 13.914 -2.936 1 97.44 335 GLU B CA 1
ATOM 5524 C C . GLU B 1 335 ? 20.812 14.906 -1.779 1 97.44 335 GLU B C 1
ATOM 5526 O O . GLU B 1 335 ? 21.281 16.047 -1.896 1 97.44 335 GLU B O 1
ATOM 5531 N N . LEU B 1 336 ? 20.234 14.508 -0.672 1 97 336 LEU B N 1
ATOM 5532 C CA . LEU B 1 336 ? 20.094 15.406 0.473 1 97 336 LEU B CA 1
ATOM 5533 C C . LEU B 1 336 ? 21.375 15.453 1.283 1 97 336 LEU B C 1
ATOM 5535 O O . LEU B 1 336 ? 21.625 16.406 2.018 1 97 336 LEU B O 1
ATOM 5539 N N . GLY B 1 337 ? 22.203 14.367 1.198 1 93.88 337 GLY B N 1
ATOM 5540 C CA . GLY B 1 337 ? 23.5 14.375 1.873 1 93.88 337 GLY B CA 1
ATOM 5541 C C . GLY B 1 337 ? 23.547 13.461 3.08 1 93.88 337 GLY B C 1
ATOM 5542 O O . GLY B 1 337 ? 22.531 12.875 3.465 1 93.88 337 GLY B O 1
ATOM 5543 N N . PRO B 1 338 ? 24.625 13.32 3.697 1 89.5 338 PRO B N 1
ATOM 5544 C CA . PRO B 1 338 ? 24.891 12.312 4.727 1 89.5 338 PRO B CA 1
ATOM 5545 C C . PRO B 1 338 ? 24.141 12.586 6.027 1 89.5 338 PRO B C 1
ATOM 5547 O O . PRO B 1 338 ? 23.953 11.68 6.844 1 89.5 338 PRO B O 1
ATOM 5550 N N . ARG B 1 339 ? 23.75 13.82 6.219 1 90.19 339 ARG B N 1
ATOM 5551 C CA . ARG B 1 339 ? 23.062 14.164 7.461 1 90.19 339 ARG B CA 1
ATOM 5552 C C . ARG B 1 339 ? 21.578 13.828 7.379 1 90.19 339 ARG B C 1
ATOM 5554 O O . ARG B 1 339 ? 20.875 13.906 8.383 1 90.19 339 ARG B O 1
ATOM 5561 N N . ALA B 1 340 ? 21.156 13.43 6.258 1 95.12 340 ALA B N 1
ATOM 5562 C CA . ALA B 1 340 ? 19.719 13.219 6.055 1 95.12 340 ALA B CA 1
ATOM 5563 C C . ALA B 1 340 ? 19.328 11.781 6.383 1 95.12 340 ALA B C 1
ATOM 5565 O O . ALA B 1 340 ? 20.062 10.836 6.047 1 95.12 340 ALA B O 1
ATOM 5566 N N . THR B 1 341 ? 18.312 11.641 7.152 1 95.06 341 THR B N 1
ATOM 5567 C CA . THR B 1 341 ? 17.641 10.352 7.363 1 95.06 341 THR B CA 1
ATOM 5568 C C . THR B 1 341 ? 16.281 10.328 6.676 1 95.06 341 THR B C 1
ATOM 5570 O O . THR B 1 341 ? 15.375 11.062 7.066 1 95.06 341 THR B O 1
ATOM 5573 N N . VAL B 1 342 ? 16.188 9.484 5.66 1 97 342 VAL B N 1
ATOM 5574 C CA . VAL B 1 342 ? 14.945 9.391 4.891 1 97 342 VAL B CA 1
ATOM 5575 C C . VAL B 1 342 ? 14.172 8.148 5.32 1 97 342 VAL B C 1
ATOM 5577 O O . VAL B 1 342 ? 14.68 7.027 5.238 1 97 342 VAL B O 1
ATOM 5580 N N . LEU B 1 343 ? 12.969 8.367 5.812 1 97.69 343 LEU B N 1
ATOM 5581 C CA . LEU B 1 343 ? 12.102 7.277 6.25 1 97.69 343 LEU B CA 1
ATOM 5582 C C . LEU B 1 343 ? 10.969 7.051 5.254 1 97.69 343 LEU B C 1
ATOM 5584 O O . LEU B 1 343 ? 10.242 7.984 4.902 1 97.69 343 LEU B O 1
ATOM 5588 N N . GLY B 1 344 ? 10.859 5.777 4.766 1 97.25 344 GLY B N 1
ATOM 5589 C CA . GLY B 1 344 ? 9.805 5.375 3.85 1 97.25 344 GLY B CA 1
ATOM 5590 C C . GLY B 1 344 ? 9.039 4.152 4.316 1 97.25 344 GLY B C 1
ATOM 5591 O O . GLY B 1 344 ? 9.438 3.02 4.031 1 97.25 344 GLY B O 1
ATOM 5592 N N . SER B 1 345 ? 7.918 4.414 4.973 1 96.38 345 SER B N 1
ATOM 5593 C CA . SER B 1 345 ? 7.043 3.338 5.426 1 96.38 345 SER B CA 1
ATOM 5594 C C . SER B 1 345 ? 6.344 2.662 4.25 1 96.38 345 SER B C 1
ATOM 5596 O O . SER B 1 345 ? 6.02 3.312 3.256 1 96.38 345 SER B O 1
ATOM 5598 N N . PRO B 1 346 ? 6.066 1.293 4.395 1 95.44 346 PRO B N 1
ATOM 5599 C CA . PRO B 1 346 ? 5.262 0.618 3.377 1 95.44 346 PRO B CA 1
ATOM 5600 C C . PRO B 1 346 ? 3.879 1.243 3.209 1 95.44 346 PRO B C 1
ATOM 5602 O O . PRO B 1 346 ? 3.232 1.055 2.174 1 95.44 346 PRO B O 1
ATOM 5605 N N . HIS B 1 347 ? 3.438 2.01 4.199 1 95.25 347 HIS B N 1
ATOM 5606 C CA . HIS B 1 347 ? 2.094 2.578 4.188 1 95.25 347 HIS B CA 1
ATOM 5607 C C . HIS B 1 347 ? 2.117 4.039 3.744 1 95.25 347 HIS B C 1
ATOM 5609 O O . HIS B 1 347 ? 1.145 4.77 3.949 1 95.25 347 HIS B O 1
ATOM 5615 N N . ARG B 1 348 ? 3.166 4.426 3.111 1 97.75 348 ARG B N 1
ATOM 5616 C CA . ARG B 1 348 ? 3.357 5.852 2.85 1 97.75 348 ARG B CA 1
ATOM 5617 C C . ARG B 1 348 ? 2.375 6.348 1.795 1 97.75 348 ARG B C 1
ATOM 5619 O O . ARG B 1 348 ? 2.146 7.555 1.674 1 97.75 348 ARG B O 1
ATOM 5626 N N . ALA B 1 349 ? 1.708 5.465 1.077 1 96.75 349 ALA B N 1
ATOM 5627 C CA . ALA B 1 349 ? 0.649 5.879 0.159 1 96.75 349 ALA B CA 1
ATOM 5628 C C . ALA B 1 349 ? -0.596 6.32 0.921 1 96.75 349 ALA B C 1
ATOM 5630 O O . ALA B 1 349 ? -1.432 7.055 0.385 1 96.75 349 ALA B O 1
ATOM 5631 N N . VAL B 1 350 ? -0.737 5.863 2.191 1 96.62 350 VAL B N 1
ATOM 5632 C CA . VAL B 1 350 ? -1.897 6.227 3 1 96.62 350 VAL B CA 1
ATOM 5633 C C . VAL B 1 350 ? -1.437 6.848 4.316 1 96.62 350 VAL B C 1
ATOM 5635 O O . VAL B 1 350 ? -2.15 6.789 5.32 1 96.62 350 VAL B O 1
ATOM 5638 N N . ALA B 1 351 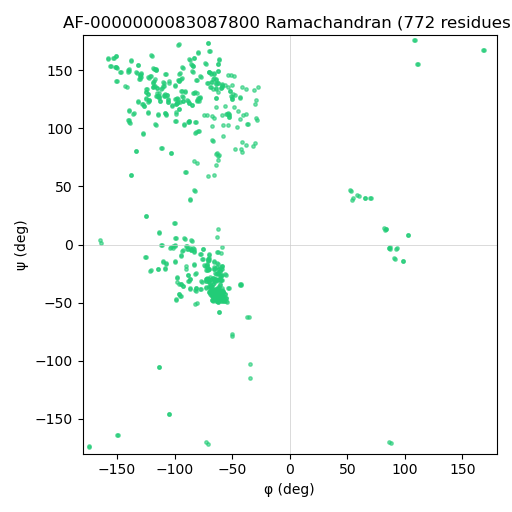? -0.262 7.402 4.336 1 97.75 351 ALA B N 1
ATOM 5639 C CA . ALA B 1 351 ? 0.326 7.906 5.574 1 97.75 351 ALA B CA 1
ATOM 5640 C C . ALA B 1 351 ? -0.517 9.031 6.168 1 97.75 351 ALA B C 1
ATOM 5642 O O . ALA B 1 351 ? -0.717 9.094 7.383 1 97.75 351 ALA B O 1
ATOM 5643 N N . ALA B 1 352 ? -0.995 9.953 5.316 1 98.06 352 ALA B N 1
ATOM 5644 C CA . ALA B 1 352 ? -1.822 11.047 5.809 1 98.06 352 ALA B CA 1
ATOM 5645 C C . ALA B 1 352 ? -3.078 10.523 6.496 1 98.06 352 ALA B C 1
ATOM 5647 O O . ALA B 1 352 ? -3.42 10.961 7.598 1 98.06 352 ALA B O 1
ATOM 5648 N N . TRP B 1 353 ? -3.744 9.562 5.891 1 97.88 353 TRP B N 1
ATOM 5649 C CA . TRP B 1 353 ? -4.93 8.977 6.512 1 97.88 353 TRP B CA 1
ATOM 5650 C C . TRP B 1 353 ? -4.578 8.305 7.832 1 97.88 353 TRP B C 1
ATOM 5652 O O . TRP B 1 353 ? -5.27 8.484 8.836 1 97.88 353 TRP B O 1
ATOM 5662 N N . LEU B 1 354 ? -3.537 7.5 7.777 1 96.75 354 LEU B N 1
ATOM 5663 C CA . LEU B 1 354 ? -3.115 6.766 8.969 1 96.75 354 LEU B CA 1
ATOM 5664 C C . LEU B 1 354 ? -2.809 7.723 10.117 1 96.75 354 LEU B C 1
ATOM 5666 O O . LEU B 1 354 ? -3.221 7.488 11.25 1 96.75 354 LEU B O 1
ATOM 5670 N N . GLY B 1 355 ? -2.092 8.758 9.805 1 97 355 GLY B N 1
ATOM 5671 C CA . GLY B 1 355 ? -1.835 9.773 10.812 1 97 355 GLY B CA 1
ATOM 5672 C C . GLY B 1 355 ? -3.102 10.398 11.367 1 97 355 GLY B C 1
ATOM 5673 O O . GLY B 1 355 ? -3.193 10.664 12.562 1 97 355 GLY B O 1
ATOM 5674 N N . GLY B 1 356 ? -4.047 10.641 10.469 1 97.12 356 GLY B N 1
ATOM 5675 C CA . GLY B 1 356 ? -5.336 11.141 10.914 1 97.12 356 GLY B CA 1
ATOM 5676 C C . GLY B 1 356 ? -6.066 10.18 11.828 1 97.12 356 GLY B C 1
ATOM 5677 O O . GLY B 1 356 ? -6.672 10.586 12.82 1 97.12 356 GLY B O 1
ATOM 5678 N N . SER B 1 357 ? -6.016 8.922 11.469 1 95 357 SER B N 1
ATOM 5679 C CA . SER B 1 357 ? -6.629 7.887 12.297 1 95 357 SER B CA 1
ATOM 5680 C C . SER B 1 357 ? -6.035 7.875 13.703 1 95 357 SER B C 1
ATOM 5682 O O . SER B 1 357 ? -6.766 7.82 14.695 1 95 357 SER B O 1
ATOM 5684 N N . ILE B 1 358 ? -4.754 7.977 13.75 1 92.94 358 ILE B N 1
ATOM 5685 C CA . ILE B 1 358 ? -4.039 7.965 15.023 1 92.94 358 ILE B CA 1
ATOM 5686 C C . ILE B 1 358 ? -4.379 9.227 15.82 1 92.94 358 ILE B C 1
ATOM 5688 O O . ILE B 1 358 ? -4.738 9.148 17 1 92.94 358 ILE B O 1
ATOM 5692 N N . MET B 1 359 ? -4.316 10.32 15.188 1 93 359 MET B N 1
ATOM 5693 C CA . MET B 1 359 ? -4.531 11.609 15.836 1 93 359 MET B CA 1
ATOM 5694 C C . MET B 1 359 ? -5.957 11.719 16.375 1 93 359 MET B C 1
ATOM 5696 O O . MET B 1 359 ? -6.156 12.07 17.531 1 93 359 MET B O 1
ATOM 5700 N N . ALA B 1 360 ? -6.879 11.352 15.562 1 94.5 360 ALA B N 1
ATOM 5701 C CA . ALA B 1 360 ? -8.281 11.547 15.898 1 94.5 360 ALA B CA 1
ATOM 5702 C C . ALA B 1 360 ? -8.734 10.555 16.969 1 94.5 360 ALA B C 1
ATOM 5704 O O . ALA B 1 360 ? -9.789 10.742 17.594 1 94.5 360 ALA B O 1
ATOM 5705 N N . SER B 1 361 ? -8.023 9.5 17.172 1 90.38 361 SER B N 1
ATOM 5706 C CA . SER B 1 361 ? -8.398 8.492 18.156 1 90.38 361 SER B CA 1
ATOM 5707 C C . SER B 1 361 ? -7.832 8.82 19.531 1 90.38 361 SER B C 1
ATOM 5709 O O . SER B 1 361 ? -8.148 8.148 20.516 1 90.38 361 SER B O 1
ATOM 5711 N N . ARG B 1 362 ? -7.055 9.859 19.625 1 88.31 362 ARG B N 1
ATOM 5712 C CA . ARG B 1 362 ? -6.426 10.227 20.891 1 88.31 362 ARG B CA 1
ATOM 5713 C C . ARG B 1 362 ? -7.371 11.062 21.75 1 88.31 362 ARG B C 1
ATOM 5715 O O . ARG B 1 362 ? -8.125 11.883 21.234 1 88.31 362 ARG B O 1
ATOM 5722 N N . ASP B 1 363 ? -7.18 10.867 23.031 1 87.5 363 ASP B N 1
ATOM 5723 C CA . ASP B 1 363 ? -7.984 11.641 23.984 1 87.5 363 ASP B CA 1
ATOM 5724 C C . ASP B 1 363 ? -7.672 13.133 23.875 1 87.5 363 ASP B C 1
ATOM 5726 O O . ASP B 1 363 ? -8.57 13.969 23.969 1 87.5 363 ASP B O 1
ATOM 5730 N N . SER B 1 364 ? -6.418 13.438 23.703 1 85.75 364 SER B N 1
ATOM 5731 C CA . SER B 1 364 ? -5.988 14.828 23.656 1 85.75 364 SER B CA 1
ATOM 5732 C C . SER B 1 364 ? -6.566 15.547 22.438 1 85.75 364 SER B C 1
ATOM 5734 O O . SER B 1 364 ? -6.652 16.781 22.422 1 85.75 364 SER B O 1
ATOM 5736 N N . PHE B 1 365 ? -6.996 14.789 21.422 1 90.25 365 PHE B N 1
ATOM 5737 C CA . PHE B 1 365 ? -7.523 15.391 20.203 1 90.25 365 PHE B CA 1
ATOM 5738 C C . PHE B 1 365 ? -8.992 15.758 20.375 1 90.25 365 PHE B C 1
ATOM 5740 O O . PHE B 1 365 ? -9.523 16.578 19.609 1 90.25 365 PHE B O 1
ATOM 5747 N N . GLN B 1 366 ? -9.641 15.227 21.344 1 89.25 366 GLN B N 1
ATOM 5748 C CA . GLN B 1 366 ? -11.086 15.375 21.5 1 89.25 366 GLN B CA 1
ATOM 5749 C C . GLN B 1 366 ? -11.469 16.828 21.766 1 89.25 366 GLN B C 1
ATOM 5751 O O . GLN B 1 366 ? -12.539 17.281 21.344 1 89.25 366 GLN B O 1
ATOM 5756 N N . SER B 1 367 ? -10.555 17.547 22.281 1 88.88 367 SER B N 1
ATOM 5757 C CA . SER B 1 367 ? -10.828 18.938 22.594 1 88.88 367 SER B CA 1
ATOM 5758 C C . SER B 1 367 ? -10.594 19.844 21.391 1 88.88 367 SER B C 1
ATOM 5760 O O . SER B 1 367 ? -10.914 21.031 21.422 1 88.88 367 SER B O 1
ATOM 5762 N N . LEU B 1 368 ? -10.117 19.281 20.359 1 91.06 368 LEU B N 1
ATOM 5763 C CA . LEU B 1 368 ? -9.727 20.094 19.203 1 91.06 368 LEU B CA 1
ATOM 5764 C C . LEU B 1 368 ? -10.812 20.062 18.125 1 91.06 368 LEU B C 1
ATOM 5766 O O . LEU B 1 368 ? -10.695 20.75 17.109 1 91.06 368 LEU B O 1
ATOM 5770 N N . TRP B 1 369 ? -11.883 19.344 18.344 1 93.69 369 TRP B N 1
ATOM 5771 C CA . TRP B 1 369 ? -12.977 19.281 17.375 1 93.69 369 TRP B CA 1
ATOM 5772 C C . TRP B 1 369 ? -13.711 20.609 17.297 1 93.69 369 TRP B C 1
ATOM 5774 O O . TRP B 1 369 ? -13.945 21.25 18.328 1 93.69 369 TRP B O 1
ATOM 5784 N N . LEU B 1 370 ? -13.984 21.031 16.109 1 95.25 370 LEU B N 1
ATOM 5785 C CA . LEU B 1 370 ? -14.953 22.109 15.898 1 95.25 370 LEU B CA 1
ATOM 5786 C C . LEU B 1 370 ? -16.375 21.562 15.852 1 95.25 370 LEU B C 1
ATOM 5788 O O . LEU B 1 370 ? -16.703 20.766 14.969 1 95.25 370 LEU B O 1
ATOM 5792 N N . SER B 1 371 ? -17.203 22 16.734 1 95.31 371 SER B N 1
ATOM 5793 C CA . SER B 1 371 ? -18.562 21.484 16.781 1 95.31 371 SER B CA 1
ATOM 5794 C C . SER B 1 371 ? -19.469 22.25 15.828 1 95.31 371 SER B C 1
ATOM 5796 O O . SER B 1 371 ? -19.203 23.406 15.484 1 95.31 371 SER B O 1
ATOM 5798 N N . ARG B 1 372 ? -20.5 21.562 15.438 1 96.25 372 ARG B N 1
ATOM 5799 C CA . ARG B 1 372 ? -21.516 22.203 14.602 1 96.25 372 ARG B CA 1
ATOM 5800 C C . ARG B 1 372 ? -22.109 23.406 15.305 1 96.25 372 ARG B C 1
ATOM 5802 O O . ARG B 1 372 ? -22.375 24.438 14.68 1 96.25 372 ARG B O 1
ATOM 5809 N N . ARG B 1 373 ? -22.312 23.312 16.547 1 95.19 373 ARG B N 1
ATOM 5810 C CA . ARG B 1 373 ? -22.859 24.391 17.344 1 95.19 373 ARG B CA 1
ATOM 5811 C C . ARG B 1 373 ? -21.984 25.641 17.266 1 95.19 373 ARG B C 1
ATOM 5813 O O . ARG B 1 373 ? -22.469 26.75 17.031 1 95.19 373 ARG B O 1
ATOM 5820 N N . GLU B 1 374 ? -20.734 25.375 17.469 1 94.56 374 GLU B N 1
ATOM 5821 C CA . GLU B 1 374 ? -19.797 26.484 17.391 1 94.56 374 GLU B CA 1
ATOM 5822 C C . GLU B 1 374 ? -19.812 27.125 16 1 94.56 374 GLU B C 1
ATOM 5824 O O . GLU B 1 374 ? -19.734 28.344 15.867 1 94.56 374 GLU B O 1
ATOM 5829 N N . TYR B 1 375 ? -19.891 26.344 15.008 1 95.19 375 TYR B N 1
ATOM 5830 C CA . TYR B 1 375 ? -19.953 26.812 13.625 1 95.19 375 TYR B CA 1
ATOM 5831 C C . TYR B 1 375 ? -21.203 27.641 13.383 1 95.19 375 TYR B C 1
ATOM 5833 O O . TYR B 1 375 ? -21.156 28.672 12.719 1 95.19 375 TYR B O 1
ATOM 5841 N N . GLU B 1 376 ? -22.312 27.188 13.93 1 95.5 376 GLU B N 1
ATOM 5842 C CA . GLU B 1 376 ? -23.578 27.891 13.742 1 95.5 376 GLU B CA 1
ATOM 5843 C C . GLU B 1 376 ? -23.594 29.219 14.5 1 95.5 376 GLU B C 1
ATOM 5845 O O . GLU B 1 376 ? -24.156 30.203 14.023 1 95.5 376 GLU B O 1
ATOM 5850 N N . GLU B 1 377 ? -22.906 29.25 15.57 1 94.88 377 GLU B N 1
ATOM 5851 C CA . GLU B 1 377 ? -22.875 30.438 16.406 1 94.88 377 GLU B CA 1
ATOM 5852 C C . GLU B 1 377 ? -21.891 31.469 15.883 1 94.88 377 GLU B C 1
ATOM 5854 O O . GLU B 1 377 ? -22.172 32.656 15.867 1 94.88 377 GLU B O 1
ATOM 5859 N N . GLU B 1 378 ? -20.781 31 15.43 1 92.38 378 GLU B N 1
ATOM 5860 C CA . GLU B 1 378 ? -19.688 31.922 15.125 1 92.38 378 GLU B CA 1
ATOM 5861 C C . GLU B 1 378 ? -19.5 32.062 13.617 1 92.38 378 GLU B C 1
ATOM 5863 O O . GLU B 1 378 ? -18.828 33 13.164 1 92.38 378 GLU B O 1
ATOM 5868 N N . GLY B 1 379 ? -20.016 31.203 12.891 1 89.19 379 GLY B N 1
ATOM 5869 C CA . GLY B 1 379 ? -19.844 31.25 11.445 1 89.19 379 GLY B CA 1
ATOM 5870 C C . GLY B 1 379 ? -18.594 30.531 10.977 1 89.19 379 GLY B C 1
ATOM 5871 O O . GLY B 1 379 ? -17.891 29.891 11.773 1 89.19 379 GLY B O 1
ATOM 5872 N N . PRO B 1 380 ? -18.234 30.672 9.711 1 85.5 380 PRO B N 1
ATOM 5873 C CA . PRO B 1 380 ? -17.141 29.922 9.094 1 85.5 380 PRO B CA 1
ATOM 5874 C C . PRO B 1 380 ? -15.773 30.266 9.68 1 85.5 380 PRO B C 1
ATOM 5876 O O . PRO B 1 380 ? -14.844 29.469 9.609 1 85.5 380 PRO B O 1
ATOM 5879 N N . TRP B 1 381 ? -15.633 31.344 10.281 1 84.56 381 TRP B N 1
ATOM 5880 C CA . TRP B 1 381 ? -14.352 31.781 10.828 1 84.56 381 TRP B CA 1
ATOM 5881 C C . TRP B 1 381 ? -13.953 30.938 12.031 1 84.56 381 TRP B C 1
ATOM 5883 O O . TRP B 1 381 ? -12.797 30.938 12.445 1 84.56 381 TRP B O 1
ATOM 5893 N N . ALA B 1 382 ? -14.906 30.109 12.57 1 88.5 382 ALA B N 1
ATOM 5894 C CA . ALA B 1 382 ? -14.664 29.266 13.727 1 88.5 382 ALA B CA 1
ATOM 5895 C C . ALA B 1 382 ? -13.578 28.234 13.422 1 88.5 382 ALA B C 1
ATOM 5897 O O . ALA B 1 382 ? -12.914 27.734 14.336 1 88.5 382 ALA B O 1
ATOM 5898 N N . ILE B 1 383 ? -13.344 28.016 12.133 1 86.88 383 ILE B N 1
ATOM 5899 C CA . ILE B 1 383 ? -12.414 26.969 11.727 1 86.88 383 ILE B CA 1
ATOM 5900 C C . ILE B 1 383 ? -10.984 27.391 12.047 1 86.88 383 ILE B C 1
ATOM 5902 O O . ILE B 1 383 ? -10.078 26.562 12.109 1 86.88 383 ILE B O 1
ATOM 5906 N N . TYR B 1 384 ? -10.766 28.656 12.234 1 82.38 384 TYR B N 1
ATOM 5907 C CA . TYR B 1 384 ? -9.414 29.188 12.438 1 82.38 384 TYR B CA 1
ATOM 5908 C C . TYR B 1 384 ? -9.055 29.188 13.914 1 82.38 384 TYR B C 1
ATOM 5910 O O . TYR B 1 384 ? -7.926 29.531 14.281 1 82.38 384 TYR B O 1
ATOM 5918 N N . LYS B 1 385 ? -9.992 28.75 14.766 1 79.12 385 LYS B N 1
ATOM 5919 C CA . LYS B 1 385 ? -9.75 28.734 16.203 1 79.12 385 LYS B CA 1
ATOM 5920 C C . LYS B 1 385 ? -8.773 27.625 16.594 1 79.12 385 LYS B C 1
ATOM 5922 O O . LYS B 1 385 ? -8.016 27.766 17.547 1 79.12 385 LYS B O 1
ATOM 5927 N N . TYR B 1 386 ? -8.812 26.547 15.828 1 71.62 386 TYR B N 1
ATOM 5928 C CA . TYR B 1 386 ? -7.98 25.406 16.172 1 71.62 386 TYR B CA 1
ATOM 5929 C C . TYR B 1 386 ? -6.875 25.188 15.148 1 71.62 386 TYR B C 1
ATOM 5931 O O . TYR B 1 386 ? -7.141 25.156 13.945 1 71.62 386 TYR B O 1
ATOM 5939 N N . HIS B 1 387 ? -5.824 25.922 15.328 1 64.19 387 HIS B N 1
ATOM 5940 C CA . HIS B 1 387 ? -4.793 25.906 14.289 1 64.19 387 HIS B CA 1
ATOM 5941 C C . HIS B 1 387 ? -4.113 24.547 14.211 1 64.19 387 HIS B C 1
ATOM 5943 O O . HIS B 1 387 ? -3.455 24.109 15.164 1 64.19 387 HIS B O 1
ATOM 5949 N N . LEU B 1 388 ? -4.688 23.641 13.344 1 67.25 388 LEU B N 1
ATOM 5950 C CA . LEU B 1 388 ? -3.941 22.438 12.984 1 67.25 388 LEU B CA 1
ATOM 5951 C C . LEU B 1 388 ? -3.5 22.5 11.523 1 67.25 388 LEU B C 1
ATOM 5953 O O . LEU B 1 388 ? -4.223 23.016 10.672 1 67.25 388 LEU B O 1
#

Sequence (776 aa):
PFLKNPPFPKSPSSQEGPPSPGKLARPPPCIRKESPWDMAAVVIDTGTGFTKCGLAGEDHVLSVVSSRVQLLQHPAQDEPRYVVPEDQEGSCSVLNRGVVSDWDALEVLWQHLFYCRLGVRPEELAVLVADSPISPRTNREKVAEILFERFHVPAMQTAHQALLALYAYGRTTGLVLGSGHGTSYVAPILTGDLAPLDTYRLDVAGADLTEYLAQLLLAGGHSPPKAGLVNRIKEACCYVATDLTAEMARAQAQARVDFMLPDKQVITLGSERFCCPEALFQPDLLGLNQPGLPQLALLSIGRLDAKQQEQLLANVVLEGGTTLVNGFPERLSQELGPRATVLGSPHRAVAAWLGGSIMASRDSFQSLWLSRREYEEEGPWAIYKYHLPFLKNPPFPKSPSSQEGPPSPGKLARPPPCIRKESPWDMAAVVIDTGTGFTKCGLAGEDHVLSVVSSRVQLLQHPAQDEPRYVVPEDQEGSCSVLNRGVVSDWDALEVLWQHLFYCRLGVRPEELAVLVADSPISPRTNREKVAEILFERFHVPAMQTAHQALLALYAYGRTTGLVLGSGHGTSYVAPILTGDLAPLDTYRLDVAGADLTEYLAQLLLAGGHSPPKAGLVNRIKEACCYVATDLTAEMARAQAQARVDFMLPDKQVITLGSERFCCPEALFQPDLLGLNQPGLPQLALLSIGRLDAKQQEQLLANVVLEGGTTLVNGFPERLSQELGPRATVLGSPHRAVAAWLGGSIMASRDSFQSLWLSRREYEEEGPWAIYKYHL

Radius of gyration: 28.16 Å; Cα contacts (8 Å, |Δi|>4): 1545; chains: 2; bounding box: 85×108×66 Å